Protein AF-0000000067513174 (afdb_homodimer)

Sequence (728 aa):
MGAMPTVRDLRLIPFRIPLKAPLRWGKSSELAALEHALLEVELSDGSIGRAEVAIRPTIYGETLGSVRAGLEYLRPRLLGLEADDQEGIRAVLEAFPFNFGLKGALDTALWEAWARSEGEELYQVLKPAKHRVRVAYILGLGEEDEVLEDARMAFGAGVRVFKVKVGRDLEADTRRILRLKEAFPEAELYADANESLPPKEAERYLLAWKELGLRYVEEPLPVEEVEARRALREKGILSLIADDAAMTPKDLKRELALNTFDVLNLKPARTGVTWTLEMLALARERGKKAMVGSQAQSAFGAYQSALLAFQQGVTEPCELAFHLKAEGGFFPFPPFREGWLYWEDLVEARFDEEAFARYALKEAMGAMPTVRDLRLIPFRIPLKAPLRWGKSSELAALEHALLEVELSDGSIGRAEVAIRPTIYGETLGSVRAGLEYLRPRLLGLEADDQEGIRAVLEAFPFNFGLKGALDTALWEAWARSEGEELYQVLKPAKHRVRVAYILGLGEEDEVLEDARMAFGAGVRVFKVKVGRDLEADTRRILRLKEAFPEAELYADANESLPPKEAERYLLAWKELGLRYVEEPLPVEEVEARRALREKGILSLIADDAAMTPKDLKRELALNTFDVLNLKPARTGVTWTLEMLALARERGKKAMVGSQAQSAFGAYQSALLAFQQGVTEPCELAFHLKAEGGFFPFPPFREGWLYWEDLVEARFDEEAFARYALKEA

InterPro domains:
  IPR013342 Mandelate racemase, C-terminal domain [PF13378] (147-307)
  IPR013342 Mandelate racemase, C-terminal domain [SM00922] (144-239)
  IPR029017 Enolase-like, N-terminal [G3DSA:3.30.390.10] (12-118)
  IPR029017 Enolase-like, N-terminal [SSF54826] (7-126)
  IPR034613 Muconate cycloisomerase (anti) [cd03315] (10-320)
  IPR036849 Enolase-like, C-terminal domain superfamily [G3DSA:3.20.20.120] (119-327)
  IPR036849 Enolase-like, C-terminal domain superfamily [SSF51604] (131-343)

Organism: Thermus thermophilus (strain ATCC 27634 / DSM 579 / HB8) (NCBI:txid300852)

Radius of gyration: 26.55 Å; Cα contacts (8 Å, |Δi|>4): 1600; chains: 2; bounding box: 70×76×60 Å

Secondary structure (DSSP, 8-state):
-----BEEEEEEEEEEEEEEEEEEETTTEEEEEEEEEEEEEEETTS-EEEEEE---TTTT---HHHHHHHHHHHHHHHTT-BTT-HHHHHHHHHTS-S-HHHHHHHHHHHHHHHHHHTT--HHHHS--SSSEEEB-EEE-S--HHHHHHHHHHHHHTT--EEEEE--S-HHHHHHHHHHHHHH-TT-EEEEE-TT-S-GGGHHHHHHHHHHTT--EEE--S-TT-HHHHHHHHHHTSSEEEESGGGSSHHHHHHHHHHT--SEEEE-HHHHHHHHHHHHHHHHHHTT-EEEEB--S--HHHHHHHHHHHTSTT--SPBB--GGGGBS--SS-PPPPBTTEEEHHHHTT----HHHHHHHBPP--/-----BEEEEEEEEEEEEEEEEEEETTTEEEEEEEEEEEEEEETTS-EEEEEE---TTTT---HHHHHHHHHHHHHHHTT-BTT-HHHHHHHHHTS-S-HHHHHHHHHHHHHHHHHHTT--HHHHS--SSSEEEB-EEE-S--HHHHHHHHHHHHHTT--EEEEE--S-HHHHHHHHHHHHHH-TT-EEEEE-TT-S-GGGHHHHHHHHHHTT--EEE--S-TT-HHHHHHHHHHTSSEEEESGGGSSHHHHHHHHHHT--SEEEE-HHHHHHHHHHHHHHHHHHTT-EEEEB--S--HHHHHHHHHHHTSTT--SPBB--GGGGBS--SS-PPPPBTTEEEHHHHTT----HHHHHHHBPP--

Solvent-accessible surface area (backbone atoms only — not comparable to full-atom values): 36478 Å² total; per-residue (Å²): 132,78,78,74,44,20,32,63,46,77,46,80,43,42,28,50,43,52,34,74,56,67,43,32,55,80,94,83,38,71,41,59,46,50,57,34,26,43,35,38,30,31,30,66,79,65,26,63,6,60,25,47,26,51,52,32,40,68,74,57,39,29,42,71,51,22,44,52,31,48,48,62,68,44,42,79,74,46,49,67,39,43,54,79,38,58,68,63,54,47,54,56,53,65,48,37,32,67,55,33,23,54,49,5,17,50,45,34,5,42,51,26,17,38,28,38,66,70,76,35,53,50,68,70,74,48,57,61,66,52,64,61,41,44,32,19,35,78,41,53,65,69,55,68,68,56,42,50,52,52,48,48,53,44,41,74,51,15,43,36,30,38,36,36,66,42,53,85,42,71,68,61,40,49,52,53,52,51,51,48,43,70,76,36,71,83,43,46,45,28,39,32,22,76,32,50,34,52,76,93,48,39,63,62,54,39,49,54,41,39,73,73,61,39,63,35,33,26,34,47,42,44,69,44,44,50,69,57,36,21,55,53,41,71,65,59,69,46,48,30,29,33,39,85,58,37,70,41,64,54,36,38,53,31,40,59,75,59,49,40,54,44,29,40,44,42,42,32,38,39,34,11,54,68,49,40,54,53,40,43,52,53,38,42,75,70,71,33,43,19,25,30,27,20,74,72,28,51,33,54,33,18,50,60,28,47,50,59,38,29,29,78,56,47,73,46,58,16,38,59,46,51,33,74,43,36,75,66,70,34,27,68,64,60,76,38,58,87,17,28,41,42,48,79,55,52,74,69,46,54,81,34,67,71,51,38,59,73,34,42,49,76,81,126,132,78,79,74,44,20,33,62,47,77,47,80,44,42,28,51,44,54,34,74,57,66,41,31,50,83,93,83,40,71,43,58,45,48,58,34,28,43,36,37,31,30,30,65,80,66,27,64,6,60,25,46,28,50,52,33,38,67,71,58,39,30,44,71,52,23,44,53,31,48,47,60,65,44,42,78,73,45,49,67,39,42,53,79,37,59,68,63,52,46,53,58,55,65,49,36,31,69,54,32,22,53,50,4,17,51,46,33,5,40,50,26,15,38,28,38,66,71,76,34,52,49,68,70,74,46,59,62,64,50,63,61,39,45,33,19,35,77,44,52,65,69,54,69,68,57,40,50,51,53,47,49,54,43,41,74,50,15,44,36,29,37,37,37,64,41,55,86,44,71,68,60,39,50,51,53,52,51,51,47,42,67,76,36,70,84,43,47,44,29,38,32,22,76,31,49,33,52,77,94,49,38,66,62,55,40,50,54,40,41,74,73,60,40,64,34,33,27,33,49,43,45,69,44,42,51,68,58,36,21,55,54,41,71,66,59,70,46,49,31,29,34,38,85,58,37,68,42,64,53,36,36,53,31,40,60,74,60,49,40,54,44,28,40,45,42,41,33,38,39,34,12,54,68,49,39,53,51,42,42,51,53,37,40,75,70,71,34,43,20,25,31,26,20,74,74,29,50,34,53,34,18,49,61,29,47,50,61,40,29,30,77,54,46,73,46,58,17,37,58,45,50,33,73,43,35,74,63,69,34,26,67,65,61,75,38,58,85,17,29,41,44,49,78,53,52,75,68,48,55,81,35,67,70,49,36,61,72,33,45,50,77,81,125

Foldseek 3Di:
DDDQWAWADKDKFWFKFAFPDWFDDPDDDIDGIQTWIKMWTATPVGQIFIAIQRADCPQQVGDPVNLVVVCVVLVVQRGGHGLPPPVSLCVSLVVDPGPLLSSLGVQQRSLQSSQVVVVHGSLVVLDFPDFKFFAEAEQHDDDLVVSLVVVVLLVVLQAQEYEYEDQDDLVVVLVSLVVNCVSRVRHAYAYEPPQRHDLVCLLVSLQSVVVSPHAAYENSHDLVVLVSLLVSCVVVSHFYEYDSCPLFPVSLVVCLVSVRGAEYEAESSRQHDVGSVVSLVVCVVSPHAYEYAQSLHALRSLLRRVSSCRHPRHDDHYHSRSNSRTPDDQKDADTHHNRMDGPVRSVPIDGHPVRRVVRTDDDD/DDDQWAWADKDKFWFKFAFPDWFDDDDDDIDGIQTWIKMWTATPVGQIFIAIQRADCPQQVGDPVNLVVVCVVLVVQRGGHGLPPPVSLCVSLVVDPGPLLSSLGVQQRSLQSSQVVVVHGSLVVLDFPDFKFFAEAEQHDDDLVVSLVVVVLVVVLQAQEYEYEDQDDLVVVLVSLVVNCVSRVRHAYAYEPPQRHDLVCLLVSLQSVVVSPHAAYENSHDLVVLVSLLVSVVVVSHFYEYESCPLFPVSLVVCLVSVRGAEYEAESSRQHDVGSVVSLVVCVVSPHAYEYALSLHALRSLLRRVSSCRYPRHDDHYHSCSNSRTPDDQKDADTHHNRMDGPVRSVPIDGHPVRRVVRTDDDD

pLDDT: mean 95.98, std 6.91, range [42.69, 98.94]

Structure (mmCIF, N/CA/C/O backbone):
data_AF-0000000067513174-model_v1
#
loop_
_entity.id
_entity.type
_entity.pdbx_description
1 polymer 'Chloromuconate cycloisomerase'
#
loop_
_atom_site.group_PDB
_atom_site.id
_atom_site.type_symbol
_atom_site.label_atom_id
_atom_site.label_alt_id
_atom_site.label_comp_id
_atom_site.label_asym_id
_atom_site.label_entity_id
_atom_site.label_seq_id
_atom_site.pdbx_PDB_ins_code
_atom_site.Cartn_x
_atom_site.Cartn_y
_atom_site.Cartn_z
_atom_site.occupancy
_atom_site.B_iso_or_equiv
_atom_site.auth_seq_id
_atom_site.auth_comp_id
_atom_site.auth_asym_id
_atom_site.auth_atom_id
_atom_site.pdbx_PDB_model_num
ATOM 1 N N . MET A 1 1 ? -40.531 10.062 9.109 1 43 1 MET A N 1
ATOM 2 C CA . MET A 1 1 ? -39.094 10.039 9.289 1 43 1 MET A CA 1
ATOM 3 C C . MET A 1 1 ? -38.375 9.703 7.984 1 43 1 MET A C 1
ATOM 5 O O . MET A 1 1 ? -38.625 8.648 7.395 1 43 1 MET A O 1
ATOM 9 N N . GLY A 1 2 ? -38.094 10.617 7.105 1 58.06 2 GLY A N 1
ATOM 10 C CA . GLY A 1 2 ? -37.812 10.391 5.699 1 58.06 2 GLY A CA 1
ATOM 11 C C . GLY A 1 2 ? -36.656 9.414 5.469 1 58.06 2 GLY A C 1
ATOM 12 O O . GLY A 1 2 ? -35.875 9.156 6.375 1 58.06 2 GLY A O 1
ATOM 13 N N . ALA A 1 3 ? -36.656 8.586 4.391 1 77.69 3 ALA A N 1
ATOM 14 C CA . ALA A 1 3 ? -35.688 7.562 4.047 1 77.69 3 ALA A CA 1
ATOM 15 C C . ALA A 1 3 ? -34.25 8.117 4.09 1 77.69 3 ALA A C 1
ATOM 17 O O . ALA A 1 3 ? -34.031 9.297 3.795 1 77.69 3 ALA A O 1
ATOM 18 N N . MET A 1 4 ? -33.375 7.602 4.871 1 89.88 4 MET A N 1
ATOM 19 C CA . MET A 1 4 ? -31.969 8.016 4.934 1 89.88 4 MET A CA 1
ATOM 20 C C . MET A 1 4 ? -31.422 8.305 3.541 1 89.88 4 MET A C 1
ATOM 22 O O . MET A 1 4 ? -31.625 7.512 2.615 1 89.88 4 MET A O 1
ATOM 26 N N . PRO A 1 5 ? -30.969 9.547 3.318 1 97.88 5 PRO A N 1
ATOM 27 C CA . PRO A 1 5 ? -30.438 9.875 1.991 1 97.88 5 PRO A CA 1
ATOM 28 C C . PRO A 1 5 ? -29.328 8.922 1.539 1 97.88 5 PRO A C 1
ATOM 30 O O . PRO A 1 5 ? -28.594 8.383 2.371 1 97.88 5 PRO A O 1
ATOM 33 N N . THR A 1 6 ? -29.297 8.703 0.287 1 98.69 6 THR A N 1
ATOM 34 C CA . THR A 1 6 ? -28.344 7.77 -0.297 1 98.69 6 THR A CA 1
ATOM 35 C C . THR A 1 6 ? -27.328 8.508 -1.177 1 98.69 6 THR A C 1
ATOM 37 O O . THR A 1 6 ? -27.578 9.633 -1.61 1 98.69 6 THR A O 1
ATOM 40 N N . VAL A 1 7 ? -26.188 7.996 -1.389 1 98.88 7 VAL A N 1
ATOM 41 C CA . VAL A 1 7 ? -25.188 8.555 -2.295 1 98.88 7 VAL A CA 1
ATOM 42 C C . VAL A 1 7 ? -25.75 8.594 -3.717 1 98.88 7 VAL A C 1
ATOM 44 O O . VAL A 1 7 ? -26.125 7.555 -4.27 1 98.88 7 VAL A O 1
ATOM 47 N N . ARG A 1 8 ? -25.766 9.703 -4.301 1 98.75 8 ARG A N 1
ATOM 48 C CA . ARG A 1 8 ? -26.375 9.883 -5.613 1 98.75 8 ARG A CA 1
ATOM 49 C C . ARG A 1 8 ? -25.312 10.125 -6.68 1 98.75 8 ARG A C 1
ATOM 51 O O . ARG A 1 8 ? -25.453 9.672 -7.82 1 98.75 8 ARG A O 1
ATOM 58 N N . ASP A 1 9 ? -24.297 10.875 -6.273 1 98.69 9 ASP A N 1
ATOM 59 C CA . ASP A 1 9 ? -23.281 11.234 -7.27 1 98.69 9 ASP A CA 1
ATOM 60 C C . ASP A 1 9 ? -21.938 11.516 -6.613 1 98.69 9 ASP A C 1
ATOM 62 O O . ASP A 1 9 ? -21.875 11.82 -5.422 1 98.69 9 ASP A O 1
ATOM 66 N N . LEU A 1 10 ? -20.906 11.297 -7.348 1 98.81 10 LEU A N 1
ATOM 67 C CA . LEU A 1 10 ? -19.531 11.586 -6.992 1 98.81 10 LEU A CA 1
ATOM 68 C C . LEU A 1 10 ? -18.844 12.383 -8.094 1 98.81 10 LEU A C 1
ATOM 70 O O . LEU A 1 10 ? -18.891 12.008 -9.266 1 98.81 10 LEU A O 1
ATOM 74 N N . ARG A 1 11 ? -18.234 13.445 -7.719 1 97.94 11 ARG A N 1
ATOM 75 C CA . ARG A 1 11 ? -17.562 14.289 -8.703 1 97.94 11 ARG A CA 1
ATOM 76 C C . ARG A 1 11 ? -16.156 14.648 -8.242 1 97.94 11 ARG A C 1
ATOM 78 O O . ARG A 1 11 ? -15.945 14.953 -7.062 1 97.94 11 ARG A O 1
ATOM 85 N N . LEU A 1 12 ? -15.195 14.609 -9.164 1 98.69 12 LEU A N 1
ATOM 86 C CA . LEU A 1 12 ? -13.797 14.969 -8.914 1 98.69 12 LEU A CA 1
ATOM 87 C C . LEU A 1 12 ? -13.398 16.188 -9.742 1 98.69 12 LEU A C 1
ATOM 89 O O . LEU A 1 12 ? -13.508 16.172 -10.969 1 98.69 12 LEU A O 1
ATOM 93 N N . ILE A 1 13 ? -12.898 17.234 -9.094 1 98.56 13 ILE A N 1
ATOM 94 C CA . ILE A 1 13 ? -12.508 18.469 -9.766 1 98.56 13 ILE A CA 1
ATOM 95 C C . ILE A 1 13 ? -11.047 18.797 -9.453 1 98.56 13 ILE A C 1
ATOM 97 O O . ILE A 1 13 ? -10.727 19.266 -8.359 1 98.56 13 ILE A O 1
ATOM 101 N N . PRO A 1 14 ? -10.172 18.562 -10.414 1 98.5 14 PRO A N 1
ATOM 102 C CA . PRO A 1 14 ? -8.766 18.922 -10.188 1 98.5 14 PRO A CA 1
ATOM 103 C C . PRO A 1 14 ? -8.555 20.422 -10 1 98.5 14 PRO A C 1
ATOM 105 O O . PRO A 1 14 ? -9.289 21.219 -10.578 1 98.5 14 PRO A O 1
ATOM 108 N N . PHE A 1 15 ? -7.625 20.781 -9.156 1 98.38 15 PHE A N 1
ATOM 109 C CA . PHE A 1 15 ? -7.254 22.188 -9 1 98.38 15 PHE A CA 1
ATOM 110 C C . PHE A 1 15 ? -5.75 22.328 -8.773 1 98.38 15 PHE A C 1
ATOM 112 O O . PHE A 1 15 ? -5.066 21.344 -8.5 1 98.38 15 PHE A O 1
ATOM 119 N N . ARG A 1 16 ? -5.242 23.484 -8.977 1 97.12 16 ARG A N 1
ATOM 120 C CA . ARG A 1 16 ? -3.822 23.797 -8.82 1 97.12 16 ARG A CA 1
ATOM 121 C C . ARG A 1 16 ? -3.629 25.156 -8.148 1 97.12 16 ARG A C 1
ATOM 123 O O . ARG A 1 16 ? -4.227 26.156 -8.562 1 97.12 16 ARG A O 1
ATOM 130 N N . ILE A 1 17 ? -2.871 25.172 -7.047 1 97.31 17 ILE A N 1
ATOM 131 C CA . ILE A 1 17 ? -2.48 26.406 -6.367 1 97.31 17 ILE A CA 1
ATOM 132 C C . ILE A 1 17 ? -0.958 26.531 -6.355 1 97.31 17 ILE A C 1
ATOM 134 O O . ILE A 1 17 ? -0.267 25.688 -5.758 1 97.31 17 ILE A O 1
ATOM 138 N N . PRO A 1 18 ? -0.404 27.531 -6.961 1 94.88 18 PRO A N 1
ATOM 139 C CA . PRO A 1 18 ? 1.051 27.703 -6.891 1 94.88 18 PRO A CA 1
ATOM 140 C C . PRO A 1 18 ? 1.558 27.891 -5.465 1 94.88 18 PRO A C 1
ATOM 142 O O . PRO A 1 18 ? 0.845 28.453 -4.625 1 94.88 18 PRO A O 1
ATOM 145 N N . LEU A 1 19 ? 2.766 27.359 -5.215 1 93.81 19 LEU A N 1
ATOM 146 C CA . LEU A 1 19 ? 3.445 27.625 -3.953 1 93.81 19 LEU A CA 1
ATOM 147 C C . LEU A 1 19 ? 4.363 28.844 -4.07 1 93.81 19 LEU A C 1
ATOM 149 O O . LEU A 1 19 ? 4.891 29.125 -5.148 1 93.81 19 LEU A O 1
ATOM 153 N N . LYS A 1 20 ? 4.445 29.531 -2.926 1 89.94 20 LYS A N 1
ATOM 154 C CA . LYS A 1 20 ? 5.348 30.688 -2.885 1 89.94 20 LYS A CA 1
ATOM 155 C C . LYS A 1 20 ? 6.785 30.266 -3.172 1 89.94 20 LYS A C 1
ATOM 157 O O . LYS A 1 20 ? 7.531 30.984 -3.836 1 89.94 20 LYS A O 1
ATOM 162 N N . ALA A 1 21 ? 7.145 29.078 -2.654 1 82.44 21 ALA A N 1
ATOM 163 C CA . ALA A 1 21 ? 8.406 28.391 -2.92 1 82.44 21 ALA A CA 1
ATOM 164 C C . ALA A 1 21 ? 8.219 26.875 -2.887 1 82.44 21 ALA A C 1
ATOM 166 O O . ALA A 1 21 ? 7.402 26.359 -2.115 1 82.44 21 ALA A O 1
ATOM 167 N N . PRO A 1 22 ? 9 26.25 -3.797 1 81.5 22 PRO A N 1
ATOM 168 C CA . PRO A 1 22 ? 8.852 24.781 -3.797 1 81.5 22 PRO A CA 1
ATOM 169 C C . PRO A 1 22 ? 9.234 24.156 -2.461 1 81.5 22 PRO A C 1
ATOM 171 O O . PRO A 1 22 ? 10.125 24.656 -1.771 1 81.5 22 PRO A O 1
ATOM 174 N N . LEU A 1 23 ? 8.492 23.078 -2.102 1 81 23 LEU A N 1
ATOM 175 C CA . LEU A 1 23 ? 8.875 22.266 -0.961 1 81 23 LEU A CA 1
ATOM 176 C C . LEU A 1 23 ? 9.688 21.047 -1.412 1 81 23 LEU A C 1
ATOM 178 O O . LEU A 1 23 ? 9.258 20.297 -2.291 1 81 23 LEU A O 1
ATOM 182 N N . ARG A 1 24 ? 10.812 20.906 -0.896 1 76.88 24 ARG A N 1
ATOM 183 C CA . ARG A 1 24 ? 11.656 19.75 -1.176 1 76.88 24 ARG A CA 1
ATOM 184 C C . ARG A 1 24 ? 11.852 18.906 0.075 1 76.88 24 ARG A C 1
ATOM 186 O O . ARG A 1 24 ? 12.078 19.438 1.165 1 76.88 24 ARG A O 1
ATOM 193 N N . TRP A 1 25 ? 11.469 17.578 -0.17 1 74.94 25 TRP A N 1
ATOM 194 C CA . TRP A 1 25 ? 11.703 16.656 0.937 1 74.94 25 TRP A CA 1
ATOM 195 C C . TRP A 1 25 ? 12.305 15.352 0.436 1 74.94 25 TRP A C 1
ATOM 197 O O . TRP A 1 25 ? 11.906 14.836 -0.614 1 74.94 25 TRP A O 1
ATOM 207 N N . GLY A 1 26 ? 13.391 14.93 0.813 1 64.69 26 GLY A N 1
ATOM 208 C CA . GLY A 1 26 ? 14.055 13.719 0.378 1 64.69 26 GLY A CA 1
ATOM 209 C C . GLY A 1 26 ? 14.875 13.906 -0.885 1 64.69 26 GLY A C 1
ATOM 210 O O . GLY A 1 26 ? 15.172 15.039 -1.275 1 64.69 26 GLY A O 1
ATOM 211 N N . LYS A 1 27 ? 15.312 12.875 -1.588 1 59.09 27 LYS A N 1
ATOM 212 C CA . LYS A 1 27 ? 16.203 12.891 -2.742 1 59.09 27 LYS A CA 1
ATOM 213 C C . LYS A 1 27 ? 15.461 13.273 -4.016 1 59.09 27 LYS A C 1
ATOM 215 O O . LYS A 1 27 ? 16 13.969 -4.875 1 59.09 27 LYS A O 1
ATOM 220 N N . SER A 1 28 ? 14.242 12.969 -4.047 1 64.19 28 SER A N 1
ATOM 221 C CA . SER A 1 28 ? 13.578 13.094 -5.34 1 64.19 28 SER A CA 1
ATOM 222 C C . SER A 1 28 ? 12.188 13.719 -5.191 1 64.19 28 SER A C 1
ATOM 224 O O . SER A 1 28 ? 11.359 13.625 -6.098 1 64.19 28 SER A O 1
ATOM 226 N N . SER A 1 29 ? 12.023 14.367 -4.094 1 75.94 29 SER A N 1
ATOM 227 C CA . SER A 1 29 ? 10.664 14.852 -3.867 1 75.94 29 SER A CA 1
ATOM 228 C C . SER A 1 29 ? 10.609 16.375 -3.855 1 75.94 29 SER A C 1
ATOM 230 O O . SER A 1 29 ? 11.367 17.016 -3.125 1 75.94 29 SER A O 1
ATOM 232 N N . GLU A 1 30 ? 9.898 16.891 -4.734 1 78.69 30 GLU A N 1
ATOM 233 C CA . GLU A 1 30 ? 9.656 18.328 -4.824 1 78.69 30 GLU A CA 1
ATOM 234 C C . GLU A 1 30 ? 8.195 18.625 -5.164 1 78.69 30 GLU A C 1
ATOM 236 O O . GLU A 1 30 ? 7.562 17.875 -5.91 1 78.69 30 GLU A O 1
ATOM 241 N N . LEU A 1 31 ? 7.656 19.625 -4.508 1 84 31 LEU A N 1
ATOM 242 C CA . LEU A 1 31 ? 6.301 20.109 -4.762 1 84 31 LEU A CA 1
ATOM 243 C C . LEU A 1 31 ? 6.312 21.578 -5.129 1 84 31 LEU A C 1
ATOM 245 O O . LEU A 1 31 ? 6.602 22.438 -4.289 1 84 31 LEU A O 1
ATOM 249 N N . ALA A 1 32 ? 5.988 21.922 -6.383 1 87.81 32 ALA A N 1
ATOM 250 C CA . ALA A 1 32 ? 6.012 23.312 -6.848 1 87.81 32 ALA A CA 1
ATOM 251 C C . ALA A 1 32 ? 4.625 23.938 -6.77 1 87.81 32 ALA A C 1
ATOM 253 O O . ALA A 1 32 ? 4.488 25.172 -6.797 1 87.81 32 ALA A O 1
ATOM 254 N N . ALA A 1 33 ? 3.66 23.125 -6.719 1 93.5 33 ALA A N 1
ATOM 255 C CA . ALA A 1 33 ? 2.268 23.562 -6.625 1 93.5 33 ALA A CA 1
ATOM 256 C C . ALA A 1 33 ? 1.414 22.5 -5.926 1 93.5 33 ALA A C 1
ATOM 258 O O . ALA A 1 33 ? 1.781 21.328 -5.883 1 93.5 33 ALA A O 1
ATOM 259 N N . LEU A 1 34 ? 0.404 22.969 -5.227 1 95.44 34 LEU A N 1
ATOM 260 C CA . LEU A 1 34 ? -0.636 22.062 -4.773 1 95.44 34 LEU A CA 1
ATOM 261 C C . LEU A 1 34 ? -1.518 21.625 -5.938 1 95.44 34 LEU A C 1
ATOM 263 O O . LEU A 1 34 ? -2.457 22.328 -6.312 1 95.44 34 LEU A O 1
ATOM 267 N N . GLU A 1 35 ? -1.137 20.5 -6.484 1 95.56 35 GLU A N 1
ATOM 268 C CA . GLU A 1 35 ? -1.944 19.875 -7.527 1 95.56 35 GLU A CA 1
ATOM 269 C C . GLU A 1 35 ? -2.785 18.734 -6.965 1 95.56 35 GLU A C 1
ATOM 271 O O . GLU A 1 35 ? -2.324 17.594 -6.895 1 95.56 35 GLU A O 1
ATOM 276 N N . HIS A 1 36 ? -3.994 19.062 -6.523 1 98.12 36 HIS A N 1
ATOM 277 C CA . HIS A 1 36 ? -4.922 18.172 -5.832 1 98.12 36 HIS A CA 1
ATOM 278 C C . HIS A 1 36 ? -6.254 18.094 -6.566 1 98.12 36 HIS A C 1
ATOM 280 O O . HIS A 1 36 ? -6.316 18.297 -7.781 1 98.12 36 HIS A O 1
ATOM 286 N N . ALA A 1 37 ? -7.25 17.594 -5.934 1 98.75 37 ALA A N 1
ATOM 287 C CA . ALA A 1 37 ? -8.609 17.562 -6.469 1 98.75 37 ALA A CA 1
ATOM 288 C C . ALA A 1 37 ? -9.641 17.766 -5.359 1 98.75 37 ALA A C 1
ATOM 290 O O . ALA A 1 37 ? -9.406 17.391 -4.211 1 98.75 37 ALA A O 1
ATOM 291 N N . LEU A 1 38 ? -10.672 18.484 -5.688 1 98.81 38 LEU A N 1
ATOM 292 C CA . LEU A 1 38 ? -11.859 18.531 -4.84 1 98.81 38 LEU A CA 1
ATOM 293 C C . LEU A 1 38 ? -12.805 17.391 -5.152 1 98.81 38 LEU A C 1
ATOM 295 O O . LEU A 1 38 ? -13.203 17.203 -6.301 1 98.81 38 LEU A O 1
ATOM 299 N N . LEU A 1 39 ? -13.086 16.578 -4.184 1 98.88 39 LEU A N 1
ATOM 300 C CA . LEU A 1 39 ? -14.07 15.508 -4.301 1 98.88 39 LEU A CA 1
ATOM 301 C C . LEU A 1 39 ? -15.406 15.93 -3.705 1 98.88 39 LEU A C 1
ATOM 303 O O . LEU A 1 39 ? -15.469 16.406 -2.572 1 98.88 39 LEU A O 1
ATOM 307 N N . GLU A 1 40 ? -16.453 15.812 -4.438 1 98.88 40 GLU A N 1
ATOM 308 C CA . GLU A 1 40 ? -17.797 16.125 -3.99 1 98.88 40 GLU A CA 1
ATOM 309 C C . GLU A 1 40 ? -18.672 14.883 -3.969 1 98.88 40 GLU A C 1
ATOM 311 O O . GLU A 1 40 ? -18.672 14.094 -4.918 1 98.88 40 GLU A O 1
ATOM 316 N N . VAL A 1 41 ? -19.344 14.656 -2.912 1 98.88 41 VAL A N 1
ATOM 317 C CA . VAL A 1 41 ? -20.359 13.633 -2.771 1 98.88 41 VAL A CA 1
ATOM 318 C C . VAL A 1 41 ? -21.734 14.281 -2.676 1 98.88 41 VAL A C 1
ATOM 320 O O . VAL A 1 41 ? -21.953 15.172 -1.849 1 98.88 41 VAL A O 1
ATOM 323 N N . GLU A 1 42 ? -22.594 13.883 -3.514 1 98.88 42 GLU A N 1
ATOM 324 C CA . GLU A 1 42 ? -23.984 14.352 -3.467 1 98.88 42 GLU A CA 1
ATOM 325 C C . GLU A 1 42 ? -24.922 13.25 -2.994 1 98.88 42 GLU A C 1
ATOM 327 O O . GLU A 1 42 ? -24.859 12.125 -3.492 1 98.88 42 GLU A O 1
ATOM 332 N N . LEU A 1 43 ? -25.781 13.586 -2.059 1 98.81 43 LEU A N 1
ATOM 333 C CA . LEU A 1 43 ? -26.781 12.648 -1.582 1 98.81 43 LEU A CA 1
ATOM 334 C C . LEU A 1 43 ? -28.109 12.852 -2.312 1 98.81 43 LEU A C 1
ATOM 336 O O . LEU A 1 43 ? -28.281 13.844 -3.018 1 98.81 43 LEU A O 1
ATOM 340 N N . SER A 1 44 ? -29 11.898 -2.146 1 98.69 44 SER A N 1
ATOM 341 C CA . SER A 1 44 ? -30.281 11.891 -2.842 1 98.69 44 SER A CA 1
ATOM 342 C C . SER A 1 44 ? -31.141 13.078 -2.414 1 98.69 44 SER A C 1
ATOM 344 O O . SER A 1 44 ? -32.062 13.477 -3.135 1 98.69 44 SER A O 1
ATOM 346 N N . ASP A 1 45 ? -30.922 13.688 -1.254 1 98.5 45 ASP A N 1
ATOM 347 C CA . ASP A 1 45 ? -31.703 14.82 -0.797 1 98.5 45 ASP A CA 1
ATOM 348 C C . ASP A 1 45 ? -31.062 16.141 -1.224 1 98.5 45 ASP A C 1
ATOM 350 O O . ASP A 1 45 ? -31.516 17.219 -0.833 1 98.5 45 ASP A O 1
ATOM 354 N N . GLY A 1 46 ? -29.969 16.062 -1.885 1 98.38 46 GLY A N 1
ATOM 355 C CA . GLY A 1 46 ? -29.312 17.266 -2.406 1 98.38 46 GLY A CA 1
ATOM 356 C C . GLY A 1 46 ? -28.156 17.734 -1.554 1 98.38 46 GLY A C 1
ATOM 357 O O . GLY A 1 46 ? -27.406 18.625 -1.951 1 98.38 46 GLY A O 1
ATOM 358 N N . SER A 1 47 ? -27.969 17.125 -0.389 1 98.62 47 SER A N 1
ATOM 359 C CA . SER A 1 47 ? -26.828 17.484 0.453 1 98.62 47 SER A CA 1
ATOM 360 C C . SER A 1 47 ? -25.516 17.172 -0.248 1 98.62 47 SER A C 1
ATOM 362 O O . SER A 1 47 ? -25.375 16.156 -0.911 1 98.62 47 SER A O 1
ATOM 364 N N . ILE A 1 48 ? -24.578 18.109 -0.082 1 98.62 48 ILE A N 1
ATOM 365 C CA . ILE A 1 48 ? -23.266 17.969 -0.715 1 98.62 48 ILE A CA 1
ATOM 366 C C . ILE A 1 48 ? -22.172 17.938 0.353 1 98.62 48 ILE A C 1
ATOM 368 O O . ILE A 1 48 ? -22.172 18.766 1.274 1 98.62 48 ILE A O 1
ATOM 372 N N . GLY A 1 49 ? -21.328 16.953 0.278 1 98.81 49 GLY A N 1
ATOM 373 C CA . GLY A 1 49 ? -20.094 16.922 1.028 1 98.81 49 GLY A CA 1
ATOM 374 C C . GLY A 1 49 ? -18.859 17.062 0.149 1 98.81 49 GLY A C 1
ATOM 375 O O . GLY A 1 49 ? -18.844 16.578 -0.987 1 98.81 49 GLY A O 1
ATOM 376 N N . ARG A 1 50 ? -17.844 17.734 0.717 1 98.81 50 ARG A N 1
ATOM 377 C CA . ARG A 1 50 ? -16.625 18 -0.047 1 98.81 50 ARG A CA 1
ATOM 378 C C . ARG A 1 50 ? -15.391 17.609 0.752 1 98.81 50 ARG A C 1
ATOM 380 O O . ARG A 1 50 ? -15.383 17.703 1.981 1 98.81 50 ARG A O 1
ATOM 387 N N . ALA A 1 51 ? -14.367 17.172 0.067 1 98.88 51 ALA A N 1
ATOM 388 C CA . ALA A 1 51 ? -13.055 16.953 0.668 1 98.88 51 ALA A CA 1
ATOM 389 C C . ALA A 1 51 ? -11.945 17.109 -0.365 1 98.88 51 ALA A C 1
ATOM 391 O O . ALA A 1 51 ? -12.188 16.984 -1.568 1 98.88 51 ALA A O 1
ATOM 392 N N . GLU A 1 52 ? -10.812 17.469 0.114 1 98.88 52 GLU A N 1
ATOM 393 C CA . GLU A 1 52 ? -9.633 17.578 -0.743 1 98.88 52 GLU A CA 1
ATOM 394 C C . GLU A 1 52 ? -8.914 16.234 -0.87 1 98.88 52 GLU A C 1
ATOM 396 O O . GLU A 1 52 ? -8.648 15.57 0.134 1 98.88 52 GLU A O 1
ATOM 401 N N . VAL A 1 53 ? -8.688 15.766 -2.078 1 98.81 53 VAL A N 1
ATOM 402 C CA . VAL A 1 53 ? -7.824 14.609 -2.316 1 98.81 53 VAL A CA 1
ATOM 403 C C . VAL A 1 53 ? -6.375 15.07 -2.467 1 98.81 53 VAL A C 1
ATOM 405 O O . VAL A 1 53 ? -6.047 15.812 -3.393 1 98.81 53 VAL A O 1
ATOM 408 N N . ALA A 1 54 ? -5.562 14.641 -1.527 1 97.06 54 ALA A N 1
ATOM 409 C CA . ALA A 1 54 ? -4.133 14.906 -1.658 1 97.06 54 ALA A CA 1
ATOM 410 C C . ALA A 1 54 ? -3.492 13.969 -2.68 1 97.06 54 ALA A C 1
ATOM 412 O O . ALA A 1 54 ? -3.445 12.758 -2.477 1 97.06 54 ALA A O 1
ATOM 413 N N . ILE A 1 55 ? -3.086 14.531 -3.791 1 97.19 55 ILE A N 1
ATOM 414 C CA . ILE A 1 55 ? -2.414 13.734 -4.816 1 97.19 55 ILE A CA 1
ATOM 415 C C . ILE A 1 55 ? -0.925 13.633 -4.496 1 97.19 55 ILE A C 1
ATOM 417 O O . ILE A 1 55 ? -0.196 14.625 -4.586 1 97.19 55 ILE A O 1
ATOM 421 N N . ARG A 1 56 ? -0.493 12.43 -4.145 1 95 56 ARG A N 1
ATOM 422 C CA . ARG A 1 56 ? 0.876 12.203 -3.693 1 95 56 ARG A CA 1
ATOM 423 C C . ARG A 1 56 ? 1.479 10.977 -4.367 1 95 56 ARG A C 1
ATOM 425 O O . ARG A 1 56 ? 1.525 9.891 -3.775 1 95 56 ARG A O 1
ATOM 432 N N . PRO A 1 57 ? 2.027 11.117 -5.57 1 96.25 57 PRO A N 1
ATOM 433 C CA . PRO A 1 57 ? 2.594 9.953 -6.254 1 96.25 57 PRO A CA 1
ATOM 434 C C . PRO A 1 57 ? 3.771 9.336 -5.5 1 96.25 57 PRO A C 1
ATOM 436 O O . PRO A 1 57 ? 3.926 8.117 -5.473 1 96.25 57 PRO A O 1
ATOM 439 N N . THR A 1 58 ? 4.551 10.148 -4.805 1 94.75 58 THR A N 1
ATOM 440 C CA . THR A 1 58 ? 5.789 9.656 -4.199 1 94.75 58 THR A CA 1
ATOM 441 C C . THR A 1 58 ? 5.543 9.195 -2.766 1 94.75 58 THR A C 1
ATOM 443 O O . THR A 1 58 ? 6.449 8.672 -2.113 1 94.75 58 THR A O 1
ATOM 446 N N . ILE A 1 59 ? 4.34 9.375 -2.213 1 94.94 59 ILE A N 1
ATOM 447 C CA . ILE A 1 59 ? 4.023 8.961 -0.85 1 94.94 59 ILE A CA 1
ATOM 448 C C . ILE A 1 59 ? 2.939 7.887 -0.873 1 94.94 59 ILE A C 1
ATOM 450 O O . ILE A 1 59 ? 3.131 6.793 -0.337 1 94.94 59 ILE A O 1
ATOM 454 N N . TYR A 1 60 ? 1.866 8.18 -1.628 1 97.06 60 TYR A N 1
ATOM 455 C CA . TYR A 1 60 ? 0.721 7.277 -1.617 1 97.06 60 TYR A CA 1
ATOM 456 C C . TYR A 1 60 ? 0.611 6.523 -2.936 1 97.06 60 TYR A C 1
ATOM 458 O O . TYR A 1 60 ? -0.279 5.684 -3.105 1 97.06 60 TYR A O 1
ATOM 466 N N . GLY A 1 61 ? 1.529 6.793 -3.898 1 97.75 61 GLY A N 1
ATOM 467 C CA . GLY A 1 61 ? 1.466 6.1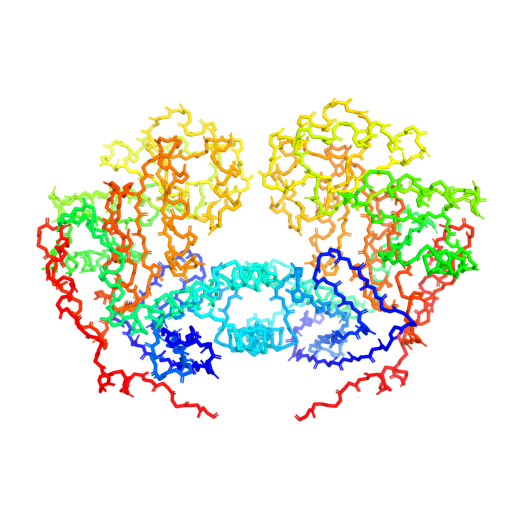33 -5.195 1 97.75 61 GLY A CA 1
ATOM 468 C C . GLY A 1 61 ? 0.225 6.496 -5.988 1 97.75 61 GLY A C 1
ATOM 469 O O . GLY A 1 61 ? -0.255 5.699 -6.797 1 97.75 61 GLY A O 1
ATOM 470 N N . GLU A 1 62 ? -0.323 7.664 -5.723 1 98.5 62 GLU A N 1
ATOM 471 C CA . GLU A 1 62 ? -1.553 8.102 -6.375 1 98.5 62 GLU A CA 1
ATOM 472 C C . GLU A 1 62 ? -1.299 9.312 -7.273 1 98.5 62 GLU A C 1
ATOM 474 O O . GLU A 1 62 ? -0.691 10.297 -6.844 1 98.5 62 GLU A O 1
ATOM 479 N N . THR A 1 63 ? -1.681 9.242 -8.531 1 98.31 63 THR A N 1
ATOM 480 C CA . THR A 1 63 ? -1.75 10.359 -9.461 1 98.31 63 THR A CA 1
ATOM 481 C C . THR A 1 63 ? -3.191 10.828 -9.641 1 98.31 63 THR A C 1
ATOM 483 O O . THR A 1 63 ? -4.125 10.156 -9.195 1 98.31 63 THR A O 1
ATOM 486 N N . LEU A 1 64 ? -3.303 12.031 -10.219 1 98.12 64 LEU A N 1
ATOM 487 C CA . LEU A 1 64 ? -4.664 12.461 -10.523 1 98.12 64 LEU A CA 1
ATOM 488 C C . LEU A 1 64 ? -5.391 11.406 -11.359 1 98.12 64 LEU A C 1
ATOM 490 O O . LEU A 1 64 ? -6.559 11.109 -11.102 1 98.12 64 LEU A O 1
ATOM 494 N N . GLY A 1 65 ? -4.656 10.844 -12.328 1 98.5 65 GLY A N 1
ATOM 495 C CA . GLY A 1 65 ? -5.242 9.812 -13.172 1 98.5 65 GLY A CA 1
ATOM 496 C C . GLY A 1 65 ? -5.652 8.578 -12.391 1 98.5 65 GLY A C 1
ATOM 497 O O . GLY A 1 65 ? -6.727 8.016 -12.625 1 98.5 65 GLY A O 1
ATOM 498 N N . SER A 1 66 ? -4.797 8.125 -11.469 1 98.75 66 SER A N 1
ATOM 499 C CA . SER A 1 66 ? -5.125 6.918 -10.719 1 98.75 66 SER A CA 1
ATOM 500 C C . SER A 1 66 ? -6.277 7.168 -9.75 1 98.75 66 SER A C 1
ATOM 502 O O . SER A 1 66 ? -7.086 6.273 -9.492 1 98.75 66 SER A O 1
ATOM 504 N N . VAL A 1 67 ? -6.379 8.383 -9.188 1 98.81 67 VAL A N 1
ATOM 505 C CA . VAL A 1 67 ? -7.492 8.75 -8.312 1 98.81 67 VAL A CA 1
ATOM 506 C C . VAL A 1 67 ? -8.797 8.719 -9.109 1 98.81 67 VAL A C 1
ATOM 508 O O . VAL A 1 67 ? -9.812 8.195 -8.641 1 98.81 67 VAL A O 1
ATOM 511 N N . ARG A 1 68 ? -8.766 9.266 -10.312 1 98.69 68 ARG A N 1
ATOM 512 C CA . ARG A 1 68 ? -9.938 9.219 -11.18 1 98.69 68 ARG A CA 1
ATOM 513 C C . ARG A 1 68 ? -10.367 7.781 -11.453 1 98.69 68 ARG A C 1
ATOM 515 O O . ARG A 1 68 ? -11.547 7.457 -11.367 1 98.69 68 ARG A O 1
ATOM 522 N N . ALA A 1 69 ? -9.406 6.949 -11.773 1 98.81 69 ALA A N 1
ATOM 523 C CA . ALA A 1 69 ? -9.688 5.547 -12.062 1 98.81 69 ALA A CA 1
ATOM 524 C C . ALA A 1 69 ? -10.25 4.84 -10.828 1 98.81 69 ALA A C 1
ATOM 526 O O . ALA A 1 69 ? -11.164 4.016 -10.938 1 98.81 69 ALA A O 1
ATOM 527 N N . GLY A 1 70 ? -9.648 5.117 -9.664 1 98.81 70 GLY A N 1
ATOM 528 C CA . GLY A 1 70 ? -10.164 4.551 -8.43 1 98.81 70 GLY A CA 1
ATOM 529 C C . GLY A 1 70 ? -11.594 4.969 -8.133 1 98.81 70 GLY A C 1
ATOM 530 O O . GLY A 1 70 ? -12.406 4.156 -7.688 1 98.81 70 GLY A O 1
ATOM 531 N N . LEU A 1 71 ? -11.867 6.238 -8.367 1 98.88 71 LEU A N 1
ATOM 532 C CA . LEU A 1 71 ? -13.219 6.734 -8.148 1 98.88 71 LEU A CA 1
ATOM 533 C C . LEU A 1 71 ? -14.211 6.023 -9.07 1 98.88 71 LEU A C 1
ATOM 535 O O . LEU A 1 71 ? -15.32 5.68 -8.648 1 98.88 71 LEU A O 1
ATOM 539 N N . GLU A 1 72 ? -13.828 5.848 -10.32 1 98.62 72 GLU A N 1
ATOM 540 C CA . GLU A 1 72 ? -14.672 5.129 -11.266 1 98.62 72 GLU A CA 1
ATOM 541 C C . GLU A 1 72 ? -14.938 3.701 -10.797 1 98.62 72 GLU A C 1
ATOM 543 O O . GLU A 1 72 ? -16.047 3.189 -10.961 1 98.62 72 GLU A O 1
ATOM 548 N N . TYR A 1 73 ? -13.977 3.078 -10.266 1 98.38 73 TYR A N 1
ATOM 549 C CA . TYR A 1 73 ? -14.102 1.716 -9.758 1 98.38 73 TYR A CA 1
ATOM 550 C C . TYR A 1 73 ? -15.047 1.66 -8.562 1 98.38 73 TYR A C 1
ATOM 552 O O . TYR A 1 73 ? -15.836 0.724 -8.438 1 98.38 73 TYR A O 1
ATOM 560 N N . LEU A 1 74 ? -14.984 2.672 -7.688 1 98.75 74 LEU A N 1
ATOM 561 C CA . LEU A 1 74 ? -15.742 2.676 -6.438 1 98.75 74 LEU A CA 1
ATOM 562 C C . LEU A 1 74 ? -17.172 3.17 -6.668 1 98.75 74 LEU A C 1
ATOM 564 O O . LEU A 1 74 ? -18.078 2.824 -5.91 1 98.75 74 LEU A O 1
ATOM 568 N N . ARG A 1 75 ? -17.391 3.959 -7.719 1 98.62 75 ARG A N 1
ATOM 569 C CA . ARG A 1 75 ? -18.641 4.664 -7.961 1 98.62 75 ARG A CA 1
ATOM 570 C C . ARG A 1 75 ? -19.828 3.703 -7.93 1 98.62 75 ARG A C 1
ATOM 572 O O . ARG A 1 75 ? -20.75 3.885 -7.145 1 98.62 75 ARG A O 1
ATOM 579 N N . PRO A 1 76 ? -19.812 2.574 -8.742 1 98.12 76 PRO A N 1
ATOM 580 C CA . PRO A 1 76 ? -20.984 1.697 -8.758 1 98.12 76 PRO A CA 1
ATOM 581 C C . PRO A 1 76 ? -21.203 0.99 -7.422 1 98.12 76 PRO A C 1
ATOM 583 O O . PRO A 1 76 ? -22.297 0.5 -7.152 1 98.12 76 PRO A O 1
ATOM 586 N N . ARG A 1 77 ? -20.219 0.931 -6.562 1 97.75 77 ARG A N 1
ATOM 587 C CA . ARG A 1 77 ? -20.297 0.237 -5.281 1 97.75 77 ARG A CA 1
ATOM 588 C C . ARG A 1 77 ? -20.781 1.174 -4.18 1 97.75 77 ARG A C 1
ATOM 590 O O . ARG A 1 77 ? -21.281 0.721 -3.145 1 97.75 77 ARG A O 1
ATOM 597 N N . LEU A 1 78 ? -20.609 2.479 -4.375 1 98.69 78 LEU A N 1
ATOM 598 C CA . LEU A 1 78 ? -20.969 3.463 -3.365 1 98.69 78 LEU A CA 1
ATOM 599 C C . LEU A 1 78 ? -22.359 4.039 -3.641 1 98.69 78 LEU A C 1
ATOM 601 O O . LEU A 1 78 ? -23.078 4.387 -2.709 1 98.69 78 LEU A O 1
ATOM 605 N N . LEU A 1 79 ? -22.703 4.207 -4.977 1 98.62 79 LEU A N 1
ATOM 606 C CA . LEU A 1 79 ? -24 4.789 -5.316 1 98.62 79 LEU A CA 1
ATOM 607 C C . LEU A 1 79 ? -25.141 3.973 -4.723 1 98.62 79 LEU A C 1
ATOM 609 O O . LEU A 1 79 ? -25.109 2.74 -4.762 1 98.62 79 LEU A O 1
ATOM 613 N N . GLY A 1 80 ? -26.062 4.602 -4.094 1 98.5 80 GLY A N 1
ATOM 614 C CA . GLY A 1 80 ? -27.234 3.945 -3.545 1 98.5 80 GLY A CA 1
ATOM 615 C C . GLY A 1 80 ? -27.078 3.58 -2.08 1 98.5 80 GLY A C 1
ATOM 616 O O . GLY A 1 80 ? -28.078 3.299 -1.401 1 98.5 80 GLY A O 1
ATOM 617 N N . LEU A 1 81 ? -25.875 3.611 -1.529 1 98.38 81 LEU A N 1
ATOM 618 C CA . LEU A 1 81 ? -25.703 3.371 -0.102 1 98.38 81 LEU A CA 1
ATOM 619 C C . LEU A 1 81 ? -26.25 4.531 0.719 1 98.38 81 LEU A C 1
ATOM 621 O O . LEU A 1 81 ? -26.156 5.691 0.305 1 98.38 81 LEU A O 1
ATOM 625 N N . GLU A 1 82 ? -26.766 4.16 1.816 1 98.38 82 GLU A N 1
ATOM 626 C CA . GLU A 1 82 ? -27.203 5.199 2.746 1 98.38 82 GLU A CA 1
ATOM 627 C C . GLU A 1 82 ? -26 5.934 3.344 1 98.38 82 GLU A C 1
ATOM 629 O O . GLU A 1 82 ? -24.984 5.316 3.646 1 98.38 82 GLU A O 1
ATOM 634 N N . ALA A 1 83 ? -26.188 7.23 3.514 1 96.81 83 ALA A N 1
ATOM 635 C CA . ALA A 1 83 ? -25.094 8.078 3.961 1 96.81 83 ALA A CA 1
ATOM 636 C C . ALA A 1 83 ? -24.625 7.684 5.363 1 96.81 83 ALA A C 1
ATOM 638 O O . ALA A 1 83 ? -23.484 7.93 5.738 1 96.81 83 ALA A O 1
ATOM 639 N N . ASP A 1 84 ? -25.469 7.082 6.121 1 96.38 84 ASP A N 1
ATOM 640 C CA . ASP A 1 84 ? -25.125 6.723 7.492 1 96.38 84 ASP A CA 1
ATOM 641 C C . ASP A 1 84 ? -24.797 5.234 7.602 1 96.38 84 ASP A C 1
ATOM 643 O O . ASP A 1 84 ? -24.672 4.703 8.711 1 96.38 84 ASP A O 1
ATOM 647 N N . ASP A 1 85 ? -24.766 4.512 6.449 1 97.19 85 ASP A N 1
ATOM 648 C CA . ASP A 1 85 ? -24.375 3.102 6.449 1 97.19 85 ASP A CA 1
ATOM 649 C C . ASP A 1 85 ? -22.875 2.941 6.617 1 97.19 85 ASP A C 1
ATOM 651 O O . ASP A 1 85 ? -22.188 2.477 5.703 1 97.19 85 ASP A O 1
ATOM 655 N N . GLN A 1 86 ? -22.422 3.262 7.773 1 95.75 86 GLN A N 1
ATOM 656 C CA . GLN A 1 86 ? -20.984 3.273 8.055 1 95.75 86 GLN A CA 1
ATOM 657 C C . GLN A 1 86 ? -20.359 1.918 7.75 1 95.75 86 GLN A C 1
ATOM 659 O O . GLN A 1 86 ? -19.266 1.85 7.195 1 95.75 86 GLN A O 1
ATOM 664 N N . GLU A 1 87 ? -21.047 0.845 8.117 1 96.5 87 GLU A N 1
ATOM 665 C CA . GLU A 1 87 ? -20.516 -0.497 7.902 1 96.5 87 GLU A CA 1
ATOM 666 C C . GLU A 1 87 ? -20.406 -0.811 6.414 1 96.5 87 GLU A C 1
ATOM 668 O O . GLU A 1 87 ? -19.375 -1.337 5.961 1 96.5 87 GLU A O 1
ATOM 673 N N . GLY A 1 88 ? -21.5 -0.532 5.684 1 97.5 88 GLY A N 1
ATOM 674 C CA . GLY A 1 88 ? -21.484 -0.771 4.246 1 97.5 88 GLY A CA 1
ATOM 675 C C . GLY A 1 88 ? -20.438 0.037 3.516 1 97.5 88 GLY A C 1
ATOM 676 O O . GLY A 1 88 ? -19.719 -0.493 2.658 1 97.5 88 GLY A O 1
ATOM 677 N N . ILE A 1 89 ? -20.281 1.314 3.857 1 98.5 89 ILE A N 1
ATOM 678 C CA . ILE A 1 89 ? -19.312 2.207 3.227 1 98.5 89 ILE A CA 1
ATOM 679 C C . ILE A 1 89 ? -17.906 1.743 3.553 1 98.5 89 ILE A C 1
ATOM 681 O O . ILE A 1 89 ? -17.047 1.648 2.662 1 98.5 89 ILE A O 1
ATOM 685 N N . ARG A 1 90 ? -17.688 1.416 4.789 1 97.75 90 ARG A N 1
ATOM 686 C CA . ARG A 1 90 ? -16.375 0.938 5.215 1 97.75 90 ARG A CA 1
ATOM 687 C C . ARG A 1 90 ? -15.984 -0.33 4.465 1 97.75 90 ARG A C 1
ATOM 689 O O . ARG A 1 90 ? -14.844 -0.468 4.027 1 97.75 90 ARG A O 1
ATOM 696 N N . ALA A 1 91 ? -16.906 -1.251 4.336 1 96.88 91 ALA A N 1
ATOM 697 C CA . ALA A 1 91 ? -16.641 -2.506 3.639 1 96.88 91 ALA A CA 1
ATOM 698 C C . ALA A 1 91 ? -16.219 -2.252 2.195 1 96.88 91 ALA A C 1
ATOM 700 O O . ALA A 1 91 ? -15.273 -2.877 1.7 1 96.88 91 ALA A O 1
ATOM 701 N N . VAL A 1 92 ? -16.875 -1.288 1.529 1 97.81 92 VAL A N 1
ATOM 702 C CA . VAL A 1 92 ? -16.578 -0.955 0.141 1 97.81 92 VAL A CA 1
ATOM 703 C C . VAL A 1 92 ? -15.18 -0.35 0.043 1 97.81 92 VAL A C 1
ATOM 705 O O . VAL A 1 92 ? -14.383 -0.759 -0.798 1 97.81 92 VAL A O 1
ATOM 708 N N . LEU A 1 93 ? -14.859 0.555 0.917 1 98.5 93 LEU A N 1
ATOM 709 C CA . LEU A 1 93 ? -13.586 1.264 0.852 1 98.5 93 LEU A CA 1
ATOM 710 C C . LEU A 1 93 ? -12.43 0.345 1.24 1 98.5 93 LEU A C 1
ATOM 712 O O . LEU A 1 93 ? -11.367 0.391 0.627 1 98.5 93 LEU A O 1
ATOM 716 N N . GLU A 1 94 ? -12.641 -0.515 2.191 1 96.88 94 GLU A N 1
ATOM 717 C CA . GLU A 1 94 ? -11.578 -1.4 2.658 1 96.88 94 GLU A CA 1
ATOM 718 C C . GLU A 1 94 ? -11.312 -2.523 1.66 1 96.88 94 GLU A C 1
ATOM 720 O O . GLU A 1 94 ? -10.25 -3.146 1.686 1 96.88 94 GLU A O 1
ATOM 725 N N . ALA A 1 95 ? -12.242 -2.85 0.764 1 96.19 95 ALA A N 1
ATOM 726 C CA . ALA A 1 95 ? -12.062 -3.871 -0.265 1 96.19 95 ALA A CA 1
ATOM 727 C C . ALA A 1 95 ? -11.219 -3.346 -1.423 1 96.19 95 ALA A C 1
ATOM 729 O O . ALA A 1 95 ? -10.93 -4.078 -2.371 1 96.19 95 ALA A O 1
ATOM 730 N N . PHE A 1 96 ? -10.805 -2.098 -1.368 1 97.44 96 PHE A N 1
ATOM 731 C CA . PHE A 1 96 ? -9.945 -1.451 -2.355 1 97.44 96 PHE A CA 1
ATOM 732 C C . PHE A 1 96 ? -8.648 -0.969 -1.717 1 97.44 96 PHE A C 1
ATOM 734 O O . PHE A 1 96 ? -8.484 0.226 -1.467 1 97.44 96 PHE A O 1
ATOM 741 N N . PRO A 1 97 ? -7.703 -1.944 -1.508 1 97.12 97 PRO A N 1
ATOM 742 C CA . PRO A 1 97 ? -6.512 -1.62 -0.723 1 97.12 97 PRO A CA 1
ATOM 743 C C . PRO A 1 97 ? -5.691 -0.485 -1.334 1 97.12 97 PRO A C 1
ATOM 745 O O . PRO A 1 97 ? -5.793 -0.224 -2.535 1 97.12 97 PRO A O 1
ATOM 748 N N . PHE A 1 98 ? -4.914 0.126 -0.455 1 98.19 98 PHE A N 1
ATOM 749 C CA . PHE A 1 98 ? -4.145 1.305 -0.833 1 98.19 98 PHE A CA 1
ATOM 750 C C . PHE A 1 98 ? -5.066 2.434 -1.279 1 98.19 98 PHE A C 1
ATOM 752 O O . PHE A 1 98 ? -6.109 2.672 -0.665 1 98.19 98 PHE A O 1
ATOM 759 N N . ASN A 1 99 ? -4.684 3.291 -2.15 1 98.69 99 ASN A N 1
ATOM 760 C CA . ASN A 1 99 ? -5.504 4.426 -2.557 1 98.69 99 ASN A CA 1
ATOM 761 C C . ASN A 1 99 ? -5.938 5.262 -1.357 1 98.69 99 ASN A C 1
ATOM 763 O O . ASN A 1 99 ? -7.121 5.574 -1.206 1 98.69 99 ASN A O 1
ATOM 767 N N . PHE A 1 100 ? -4.992 5.574 -0.508 1 98.69 100 PHE A N 1
ATOM 768 C CA . PHE A 1 100 ? -5.266 6.168 0.794 1 98.69 100 PHE A CA 1
ATOM 769 C C . PHE A 1 100 ? -5.832 7.574 0.638 1 98.69 100 PHE A C 1
ATOM 771 O O . PHE A 1 100 ? -6.781 7.949 1.327 1 98.69 100 PHE A O 1
ATOM 778 N N . GLY A 1 101 ? -5.203 8.383 -0.252 1 98.69 101 GLY A N 1
ATOM 779 C CA . GLY A 1 101 ? -5.688 9.734 -0.469 1 98.69 101 GLY A CA 1
ATOM 780 C C . GLY A 1 101 ? -7.129 9.789 -0.935 1 98.69 101 GLY A C 1
ATOM 781 O O . GLY A 1 101 ? -7.941 10.531 -0.377 1 98.69 101 GLY A O 1
ATOM 782 N N . LEU A 1 102 ? -7.496 8.953 -1.918 1 98.88 102 LEU A N 1
ATOM 783 C CA . LEU A 1 102 ? -8.852 8.875 -2.441 1 98.88 102 LEU A CA 1
ATOM 784 C C . LEU A 1 102 ? -9.836 8.445 -1.354 1 98.88 102 LEU A C 1
ATOM 786 O O . LEU A 1 102 ? -10.875 9.07 -1.17 1 98.88 102 LEU A O 1
ATOM 790 N N . LYS A 1 103 ? -9.477 7.406 -0.637 1 98.88 103 LYS A N 1
ATOM 791 C CA . LYS A 1 103 ? -10.391 6.836 0.352 1 98.88 103 LYS A CA 1
ATOM 792 C C . LYS A 1 103 ? -10.562 7.77 1.544 1 98.88 103 LYS A C 1
ATOM 794 O O . LYS A 1 103 ? -11.656 7.867 2.107 1 98.88 103 LYS A O 1
ATOM 799 N N . GLY A 1 104 ? -9.445 8.43 1.938 1 98.75 104 GLY A N 1
ATOM 800 C CA . GLY A 1 104 ? -9.578 9.43 2.986 1 98.75 104 GLY A CA 1
ATOM 801 C C . GLY A 1 104 ? -10.523 10.562 2.621 1 98.75 104 GLY A C 1
ATOM 802 O O . GLY A 1 104 ? -11.359 10.961 3.43 1 98.75 104 GLY A O 1
ATOM 803 N N . ALA A 1 105 ? -10.398 11.055 1.39 1 98.94 105 ALA A N 1
ATOM 804 C CA . ALA A 1 105 ? -11.25 12.141 0.915 1 98.94 105 ALA A CA 1
ATOM 805 C C . ALA A 1 105 ? -12.703 11.688 0.809 1 98.94 105 ALA A C 1
ATOM 807 O O . ALA A 1 105 ? -13.617 12.422 1.185 1 98.94 105 ALA A O 1
ATOM 808 N N . LEU A 1 106 ? -12.93 10.477 0.296 1 98.94 106 LEU A N 1
ATOM 809 C CA . LEU A 1 106 ? -14.281 9.945 0.186 1 98.94 106 LEU A CA 1
ATOM 810 C C . LEU A 1 106 ? -14.945 9.844 1.558 1 98.94 106 LEU A C 1
ATOM 812 O O . LEU A 1 106 ? -16.094 10.258 1.73 1 98.94 106 LEU A O 1
ATOM 816 N N . ASP A 1 107 ? -14.219 9.297 2.48 1 98.88 107 ASP A N 1
ATOM 817 C CA . ASP A 1 107 ? -14.742 9.164 3.838 1 98.88 107 ASP A CA 1
ATOM 818 C C . ASP A 1 107 ? -15.117 10.531 4.414 1 98.88 107 ASP A C 1
ATOM 820 O O . ASP A 1 107 ? -16.203 10.703 4.965 1 98.88 107 ASP A O 1
ATOM 824 N N . THR A 1 108 ? -14.227 11.516 4.281 1 98.88 108 THR A N 1
ATOM 825 C CA . THR A 1 108 ? -14.453 12.852 4.809 1 98.88 108 THR A CA 1
ATOM 826 C C . THR A 1 108 ? -15.656 13.508 4.137 1 98.88 108 THR A C 1
ATOM 828 O O . THR A 1 108 ? -16.516 14.078 4.809 1 98.88 108 THR A O 1
ATOM 831 N N . ALA A 1 109 ? -15.727 13.406 2.789 1 98.88 109 ALA A N 1
ATOM 832 C CA . ALA A 1 109 ? -16.828 14.008 2.043 1 98.88 109 ALA A CA 1
ATOM 833 C C . ALA A 1 109 ? -18.156 13.367 2.418 1 98.88 109 ALA A C 1
ATOM 835 O O . ALA A 1 109 ? -19.188 14.039 2.492 1 98.88 109 ALA A O 1
ATOM 836 N N . LEU A 1 110 ? -18.141 12.055 2.645 1 98.88 110 LEU A N 1
ATOM 837 C CA . LEU A 1 110 ? -19.344 11.352 3.045 1 98.88 110 LEU A CA 1
ATOM 838 C C . LEU A 1 110 ? -19.812 11.812 4.426 1 98.88 110 LEU A C 1
ATOM 840 O O . LEU A 1 110 ? -21 11.969 4.664 1 98.88 110 LEU A O 1
ATOM 844 N N . TRP A 1 111 ? -18.875 12.023 5.355 1 98.75 111 TRP A N 1
ATOM 845 C CA . TRP A 1 111 ? -19.203 12.562 6.672 1 98.75 111 TRP A CA 1
ATOM 846 C C . TRP A 1 111 ? -19.875 13.922 6.547 1 98.75 111 TRP A C 1
ATOM 848 O O . TRP A 1 111 ? -20.875 14.188 7.207 1 98.75 111 TRP A O 1
ATOM 858 N N . GLU A 1 112 ? -19.281 14.773 5.723 1 98.75 112 GLU A N 1
ATOM 859 C CA . GLU A 1 112 ? -19.844 16.109 5.574 1 98.75 112 GLU A CA 1
ATOM 860 C C . GLU A 1 112 ? -21.234 16.047 4.945 1 98.75 112 GLU A C 1
ATOM 862 O O . GLU A 1 112 ? -22.156 16.734 5.402 1 98.75 112 GLU A O 1
ATOM 867 N N . ALA A 1 113 ? -21.375 15.234 3.867 1 98.75 113 ALA A N 1
ATOM 868 C CA . ALA A 1 113 ? -22.672 15.094 3.223 1 98.75 113 ALA A CA 1
ATOM 869 C C . ALA A 1 113 ? -23.719 14.594 4.211 1 98.75 113 ALA A C 1
ATOM 871 O O . ALA A 1 113 ? -24.844 15.109 4.25 1 98.75 113 ALA A O 1
ATOM 872 N N . TRP A 1 114 ? -23.344 13.586 4.992 1 98.44 114 TRP A N 1
ATOM 873 C CA . TRP A 1 114 ? -24.234 13.039 6.004 1 98.44 114 TRP A CA 1
ATOM 874 C C . TRP A 1 114 ? -24.641 14.117 7.016 1 98.44 114 TRP A C 1
ATOM 876 O O . TRP A 1 114 ? -25.812 14.289 7.32 1 98.44 114 TRP A O 1
ATOM 886 N N . ALA A 1 115 ? -23.656 14.859 7.547 1 98.38 115 ALA A N 1
ATOM 887 C CA . ALA A 1 115 ? -23.938 15.922 8.508 1 98.38 115 ALA A CA 1
ATOM 888 C C . ALA A 1 115 ? -24.938 16.938 7.934 1 98.38 115 ALA A C 1
ATOM 890 O O . ALA A 1 115 ? -25.922 17.281 8.594 1 98.38 115 ALA A O 1
ATOM 891 N N . ARG A 1 116 ? -24.703 17.297 6.719 1 98.38 116 ARG A N 1
ATOM 892 C CA . ARG A 1 116 ? -25.562 18.297 6.086 1 98.38 116 ARG A CA 1
ATOM 893 C C . ARG A 1 116 ? -26.953 17.75 5.84 1 98.38 116 ARG A C 1
ATOM 895 O O . ARG A 1 116 ? -27.938 18.5 5.918 1 98.38 116 ARG A O 1
ATOM 902 N N . SER A 1 117 ? -27.047 16.469 5.547 1 98.06 117 SER A N 1
ATOM 903 C CA . SER A 1 117 ? -28.359 15.852 5.395 1 98.06 117 SER A CA 1
ATOM 904 C C . SER A 1 117 ? -29.156 15.906 6.695 1 98.06 117 SER A C 1
ATOM 906 O O . SER A 1 117 ? -30.391 15.852 6.684 1 98.06 117 SER A O 1
ATOM 908 N N . GLU A 1 118 ? -28.453 16.062 7.785 1 97.06 118 GLU A N 1
ATOM 909 C CA . GLU A 1 118 ? -29.078 16.141 9.102 1 97.06 118 GLU A CA 1
ATOM 910 C C . GLU A 1 118 ? -29.219 17.594 9.555 1 97.06 118 GLU A C 1
ATOM 912 O O . GLU A 1 118 ? -29.547 17.859 10.711 1 97.06 118 GLU A O 1
ATOM 917 N N . GLY A 1 119 ? -28.875 18.469 8.695 1 97.31 119 GLY A N 1
ATOM 918 C CA . GLY A 1 119 ? -29 19.891 9.008 1 97.31 119 GLY A CA 1
ATOM 919 C C . GLY A 1 119 ? -27.844 20.422 9.828 1 97.31 119 GLY A C 1
ATOM 920 O O . GLY A 1 119 ? -27.984 21.438 10.508 1 97.31 119 GLY A O 1
ATOM 921 N N . GLU A 1 120 ? -26.734 19.703 9.766 1 98 120 GLU A N 1
ATOM 922 C CA . GLU A 1 120 ? -25.547 20.094 10.523 1 98 120 GLU A CA 1
ATOM 923 C C . GLU A 1 120 ? -24.344 20.234 9.609 1 98 120 GLU A C 1
ATOM 925 O O . GLU A 1 120 ? -24.312 19.656 8.516 1 98 120 GLU A O 1
ATOM 930 N N . GLU A 1 121 ? -23.438 21.062 10.062 1 97.81 121 GLU A N 1
ATOM 931 C CA . GLU A 1 121 ? -22.125 21.109 9.43 1 97.81 121 GLU A CA 1
ATOM 932 C C . GLU A 1 121 ? -21.172 20.094 10.055 1 97.81 121 GLU A C 1
ATOM 934 O O . GLU A 1 121 ? -21.406 19.594 11.156 1 97.81 121 GLU A O 1
ATOM 939 N N . LEU A 1 122 ? -20.094 19.781 9.352 1 98.06 122 LEU A N 1
ATOM 940 C CA . LEU A 1 122 ? -19.125 18.797 9.805 1 98.06 122 LEU A CA 1
ATOM 941 C C . LEU A 1 122 ? -18.578 19.156 11.18 1 98.06 122 LEU A C 1
ATOM 943 O O . LEU A 1 122 ? -18.422 18.281 12.031 1 98.06 122 LEU A O 1
ATOM 947 N N . TYR A 1 123 ? -18.297 20.469 11.438 1 98.06 123 TYR A N 1
ATOM 948 C CA . TYR A 1 123 ? -17.703 20.875 12.711 1 98.06 123 TYR A CA 1
ATOM 949 C C . TYR A 1 123 ? -18.688 20.672 13.859 1 98.06 123 TYR A C 1
ATOM 951 O O . TYR A 1 123 ? -18.281 20.562 15.016 1 98.06 123 TYR A O 1
ATOM 959 N N . GLN A 1 124 ? -19.984 20.594 13.531 1 97.94 124 GLN A N 1
ATOM 960 C CA . GLN A 1 124 ? -21 20.406 14.57 1 97.94 124 GLN A CA 1
ATOM 961 C C . GLN A 1 124 ? -21.094 18.938 14.977 1 97.94 124 GLN A C 1
ATOM 963 O O . GLN A 1 124 ? -21.5 18.625 16.094 1 97.94 124 GLN A O 1
ATOM 968 N N . VAL A 1 125 ? -20.703 18.016 14.055 1 97.5 125 VAL A N 1
ATOM 969 C CA . VAL A 1 125 ? -20.719 16.609 14.398 1 97.5 125 VAL A CA 1
ATOM 970 C C . VAL A 1 125 ? -19.375 16.188 14.992 1 97.5 125 VAL A C 1
ATOM 972 O O . VAL A 1 125 ? -19.297 15.227 15.758 1 97.5 125 VAL A O 1
ATOM 975 N N . LEU A 1 126 ? -18.281 16.891 14.656 1 98.25 126 LEU A N 1
ATOM 976 C CA . LEU A 1 126 ? -16.953 16.688 15.242 1 98.25 126 LEU A CA 1
ATOM 977 C C . LEU A 1 126 ? -16.703 17.688 16.359 1 98.25 126 LEU A C 1
ATOM 979 O O . LEU A 1 126 ? -15.781 18.5 16.266 1 98.25 126 LEU A O 1
ATOM 983 N N . LYS A 1 127 ? -17.422 17.578 17.406 1 97.44 127 LYS A N 1
ATOM 984 C CA . LYS A 1 127 ? -17.344 18.516 18.5 1 97.44 127 LYS A CA 1
ATOM 985 C C . LYS A 1 127 ? -15.945 18.547 19.109 1 97.44 127 LYS A C 1
ATOM 987 O O . LYS A 1 127 ? -15.352 17.484 19.344 1 97.44 127 LYS A O 1
ATOM 992 N N . PRO A 1 128 ? -15.477 19.75 19.422 1 98.31 128 PRO A N 1
ATOM 993 C CA . PRO A 1 128 ? -14.117 19.859 19.953 1 98.31 128 PRO A CA 1
ATOM 994 C C . PRO A 1 128 ? -14.008 19.375 21.406 1 98.31 128 PRO A C 1
ATOM 996 O O . PRO A 1 128 ? -14.93 19.578 22.188 1 98.31 128 PRO A O 1
ATOM 999 N N . ALA A 1 129 ? -12.883 18.812 21.734 1 98.31 129 ALA A N 1
ATOM 1000 C CA . ALA A 1 129 ? -12.578 18.422 23.109 1 98.31 129 ALA A CA 1
ATOM 1001 C C . ALA A 1 129 ? -11.797 19.516 23.828 1 98.31 129 ALA A C 1
ATOM 1003 O O . ALA A 1 129 ? -11.57 19.438 25.031 1 98.31 129 ALA A O 1
ATOM 1004 N N . LYS A 1 130 ? -11.375 20.578 23.141 1 98.38 130 LYS A N 1
ATOM 1005 C CA . LYS A 1 130 ? -10.578 21.688 23.641 1 98.38 130 LYS A CA 1
ATOM 1006 C C . LYS A 1 130 ? -10.805 22.953 22.828 1 98.38 130 LYS A C 1
ATOM 1008 O O . LYS A 1 130 ? -11.367 22.891 21.734 1 98.38 130 LYS A O 1
ATOM 1013 N N . HIS A 1 131 ? -10.289 24.031 23.359 1 98 131 HIS A N 1
ATOM 1014 C CA . HIS A 1 131 ? -10.609 25.312 22.75 1 98 131 HIS A CA 1
ATOM 1015 C C . HIS A 1 131 ? -9.508 25.781 21.797 1 98 131 HIS A C 1
ATOM 1017 O O . HIS A 1 131 ? -9.727 26.656 20.969 1 98 131 HIS A O 1
ATOM 1023 N N . ARG A 1 132 ? -8.336 25.203 21.969 1 98.62 132 ARG A N 1
ATOM 1024 C CA . ARG A 1 132 ? -7.227 25.562 21.078 1 98.62 132 ARG A CA 1
ATOM 1025 C C . ARG A 1 132 ? -6.281 24.375 20.891 1 98.62 132 ARG A C 1
ATOM 1027 O O . ARG A 1 132 ? -6.27 23.438 21.688 1 98.62 132 ARG A O 1
ATOM 1034 N N . VAL A 1 133 ? -5.551 24.328 19.781 1 98.75 133 VAL A N 1
ATOM 1035 C CA . VAL A 1 133 ? -4.535 23.328 19.516 1 98.75 133 VAL A CA 1
ATOM 1036 C C . VAL A 1 133 ? -3.232 24 19.094 1 98.75 133 VAL A C 1
ATOM 1038 O O . VAL A 1 133 ? -3.25 25.047 18.453 1 98.75 133 VAL A O 1
ATOM 1041 N N . ARG A 1 134 ? -2.082 23.438 19.531 1 98.56 134 ARG A N 1
ATOM 1042 C CA . ARG A 1 134 ? -0.772 23.938 19.125 1 98.56 134 ARG A CA 1
ATOM 1043 C C . ARG A 1 134 ? -0.486 23.594 17.672 1 98.56 134 ARG A C 1
ATOM 1045 O O . ARG A 1 134 ? -0.876 22.531 17.188 1 98.56 134 ARG A O 1
ATOM 1052 N N . VAL A 1 135 ? 0.16 24.516 16.953 1 98.75 135 VAL A N 1
ATOM 1053 C CA . VAL A 1 135 ? 0.377 24.344 15.523 1 98.75 135 VAL A CA 1
ATOM 1054 C C . VAL A 1 135 ? 1.873 24.234 15.234 1 98.75 135 VAL A C 1
ATOM 1056 O O . VAL A 1 135 ? 2.688 24.875 15.906 1 98.75 135 VAL A O 1
ATOM 1059 N N . ALA A 1 136 ? 2.211 23.422 14.305 1 98.69 136 ALA A N 1
ATOM 1060 C CA . ALA A 1 136 ? 3.58 23.266 13.82 1 98.69 136 ALA A CA 1
ATOM 1061 C C . ALA A 1 136 ? 3.662 23.531 12.312 1 98.69 136 ALA A C 1
ATOM 1063 O O . ALA A 1 136 ? 2.654 23.453 11.609 1 98.69 136 ALA A O 1
ATOM 1064 N N . TYR A 1 137 ? 4.82 23.875 11.891 1 97.94 137 TYR A N 1
ATOM 1065 C CA . TYR A 1 137 ? 5.109 24.188 10.492 1 97.94 137 TYR A CA 1
ATOM 1066 C C . TYR A 1 137 ? 6.387 23.5 10.031 1 97.94 137 TYR A C 1
ATOM 1068 O O . TYR A 1 137 ? 7.383 23.469 10.758 1 97.94 137 TYR A O 1
ATOM 1076 N N . ILE A 1 138 ? 6.332 22.922 8.812 1 96 138 ILE A N 1
ATOM 1077 C CA . ILE A 1 138 ? 7.477 22.203 8.273 1 96 138 ILE A CA 1
ATOM 1078 C C . ILE A 1 138 ? 8.398 23.172 7.527 1 96 138 ILE A C 1
ATOM 1080 O O . ILE A 1 138 ? 7.93 23.969 6.719 1 96 138 ILE A O 1
ATOM 1084 N N . LEU A 1 139 ? 9.648 23.047 7.84 1 93.69 139 LEU A N 1
ATOM 1085 C CA . LEU A 1 139 ? 10.688 23.734 7.074 1 93.69 139 LEU A CA 1
ATOM 1086 C C . LEU A 1 139 ? 11.375 22.766 6.113 1 93.69 139 LEU A C 1
ATOM 1088 O O . LEU A 1 139 ? 11.953 21.766 6.539 1 93.69 139 LEU A O 1
ATOM 1092 N N . GLY A 1 140 ? 11.25 23 4.828 1 82.38 140 GLY A N 1
ATOM 1093 C CA . GLY A 1 140 ? 11.828 22.125 3.822 1 82.38 140 GLY A CA 1
ATOM 1094 C C . GLY A 1 140 ? 13.336 22.203 3.76 1 82.38 140 GLY A C 1
ATOM 1095 O O . GLY A 1 140 ? 13.953 23 4.465 1 82.38 140 GLY A O 1
ATOM 1096 N N . LEU A 1 141 ? 13.883 21.328 2.92 1 80.25 141 LEU A N 1
ATOM 1097 C CA . LEU A 1 141 ? 15.312 21.359 2.635 1 80.25 141 LEU A CA 1
ATOM 1098 C C . LEU A 1 141 ? 15.648 22.516 1.698 1 80.25 141 LEU A C 1
ATOM 1100 O O . LEU A 1 141 ? 14.844 22.875 0.835 1 80.25 141 LEU A O 1
ATOM 1104 N N . GLY A 1 142 ? 16.75 23.172 1.929 1 81.69 142 GLY A N 1
ATOM 1105 C CA . GLY A 1 142 ? 17.188 24.281 1.093 1 81.69 142 GLY A CA 1
ATOM 1106 C C . GLY A 1 142 ? 18.375 25.016 1.658 1 81.69 142 GLY A C 1
ATOM 1107 O O . GLY A 1 142 ? 18.969 24.594 2.652 1 81.69 142 GLY A O 1
ATOM 1108 N N . GLU A 1 143 ? 18.672 26.047 0.929 1 86.62 143 GLU A N 1
ATOM 1109 C CA . GLU A 1 143 ? 19.719 26.922 1.426 1 86.62 143 GLU A CA 1
ATOM 1110 C C . GLU A 1 143 ? 19.312 27.594 2.74 1 86.62 143 GLU A C 1
ATOM 1112 O O . GLU A 1 143 ? 18.141 27.828 2.979 1 86.62 143 GLU A O 1
ATOM 1117 N N . GLU A 1 144 ? 20.297 27.828 3.572 1 89.69 144 GLU A N 1
ATOM 1118 C CA . GLU A 1 144 ? 20.078 28.375 4.91 1 89.69 144 GLU A CA 1
ATOM 1119 C C . GLU A 1 144 ? 19.188 29.609 4.863 1 89.69 144 GLU A C 1
ATOM 1121 O O . GLU A 1 144 ? 18.203 29.703 5.605 1 89.69 144 GLU A O 1
ATOM 1126 N N . ASP A 1 145 ? 19.5 30.516 3.996 1 91.38 145 ASP A N 1
ATOM 1127 C CA . ASP A 1 145 ? 18.75 31.766 3.916 1 91.38 145 ASP A CA 1
ATOM 1128 C C . ASP A 1 145 ? 17.297 31.5 3.521 1 91.38 145 ASP A C 1
ATOM 1130 O O . ASP A 1 145 ? 16.375 32.188 4.008 1 91.38 145 ASP A O 1
ATOM 1134 N N . GLU A 1 146 ? 17.094 30.562 2.633 1 90 146 GLU A N 1
ATOM 1135 C CA . GLU A 1 146 ? 15.75 30.219 2.203 1 90 146 GLU A CA 1
ATOM 1136 C C . GLU A 1 146 ? 14.938 29.625 3.354 1 90 146 GLU A C 1
ATOM 1138 O O . GLU A 1 146 ? 13.758 29.953 3.523 1 90 146 GLU A O 1
ATOM 1143 N N . VAL A 1 147 ? 15.586 28.812 4.078 1 91.88 147 VAL A N 1
ATOM 1144 C CA . VAL A 1 147 ? 14.922 28.172 5.207 1 91.88 147 VAL A CA 1
ATOM 1145 C C . VAL A 1 147 ? 14.578 29.219 6.273 1 91.88 147 VAL A C 1
ATOM 1147 O O . VAL A 1 147 ? 13.492 29.188 6.848 1 91.88 147 VAL A O 1
ATOM 1150 N N . LEU A 1 148 ? 15.484 30.125 6.539 1 95.12 148 LEU A N 1
ATOM 1151 C CA . LEU A 1 148 ? 15.258 31.172 7.535 1 95.12 148 LEU A CA 1
ATOM 1152 C C . LEU A 1 148 ? 14.125 32.094 7.098 1 95.12 148 LEU A C 1
ATOM 1154 O O . LEU A 1 148 ? 13.328 32.531 7.922 1 95.12 148 LEU A O 1
ATOM 1158 N N . GLU A 1 149 ? 14.125 32.406 5.832 1 94.75 149 GLU A N 1
ATOM 1159 C CA . GLU A 1 149 ? 13.055 33.25 5.309 1 94.75 149 GLU A CA 1
ATOM 1160 C C . GLU A 1 149 ? 11.695 32.562 5.438 1 94.75 149 GLU A C 1
ATOM 1162 O O . GLU A 1 149 ? 10.703 33.188 5.793 1 94.75 149 GLU A O 1
ATOM 1167 N N . ASP A 1 150 ? 11.703 31.328 5.098 1 94.62 150 ASP A N 1
ATOM 1168 C CA . ASP A 1 150 ? 10.5 30.531 5.254 1 94.62 150 ASP A CA 1
ATOM 1169 C C . ASP A 1 150 ? 10.039 30.516 6.707 1 94.62 150 ASP A C 1
ATOM 1171 O O . ASP A 1 150 ? 8.852 30.703 6.992 1 94.62 150 ASP A O 1
ATOM 1175 N N . ALA A 1 151 ? 10.93 30.344 7.637 1 97.31 151 ALA A N 1
ATOM 1176 C CA . ALA A 1 151 ? 10.641 30.328 9.07 1 97.31 151 ALA A CA 1
ATOM 1177 C C . ALA A 1 151 ? 10.109 31.688 9.531 1 97.31 151 ALA A C 1
ATOM 1179 O O . ALA A 1 151 ? 9.195 31.75 10.352 1 97.31 151 ALA A O 1
ATOM 1180 N N . ARG A 1 152 ? 10.719 32.688 9.008 1 97.19 152 ARG A N 1
ATOM 1181 C CA . ARG A 1 152 ? 10.289 34.031 9.375 1 97.19 152 ARG A CA 1
ATOM 1182 C C . ARG A 1 152 ? 8.844 34.281 8.945 1 97.19 152 ARG A C 1
ATOM 1184 O O . ARG A 1 152 ? 8.07 34.875 9.688 1 97.19 152 ARG A O 1
ATOM 1191 N N . MET A 1 153 ? 8.555 33.875 7.75 1 96.06 153 MET A N 1
ATOM 1192 C CA . MET A 1 153 ? 7.188 34 7.25 1 96.06 153 MET A CA 1
ATOM 1193 C C . MET A 1 153 ? 6.203 33.281 8.156 1 96.06 153 MET A C 1
ATOM 1195 O O . MET A 1 153 ? 5.199 33.844 8.586 1 96.06 153 MET A O 1
ATOM 1199 N N . ALA A 1 154 ? 6.477 32.062 8.5 1 97.25 154 ALA A N 1
ATOM 1200 C CA . ALA A 1 154 ? 5.594 31.234 9.336 1 97.25 154 ALA A CA 1
ATOM 1201 C C . ALA A 1 154 ? 5.492 31.797 10.75 1 97.25 154 ALA A C 1
ATOM 1203 O O . ALA A 1 154 ? 4.406 31.844 11.328 1 97.25 154 ALA A O 1
ATOM 1204 N N . PHE A 1 155 ? 6.66 32.25 11.258 1 98.19 155 PHE A N 1
ATOM 1205 C CA . PHE A 1 155 ? 6.684 32.844 12.578 1 98.19 155 PHE A CA 1
ATOM 1206 C C . PHE A 1 155 ? 5.824 34.094 12.617 1 98.19 155 PHE A C 1
ATOM 1208 O O . PHE A 1 155 ? 5.078 34.312 13.57 1 98.19 155 PHE A O 1
ATOM 1215 N N . GLY A 1 156 ? 5.957 34.875 11.578 1 97.69 156 GLY A N 1
ATOM 1216 C CA . GLY A 1 156 ? 5.141 36.094 11.453 1 97.69 156 GLY A CA 1
ATOM 1217 C C . GLY A 1 156 ? 3.652 35.781 11.391 1 97.69 156 GLY A C 1
ATOM 1218 O O . GLY A 1 156 ? 2.836 36.594 11.844 1 97.69 156 GLY A O 1
ATOM 1219 N N . ALA A 1 157 ? 3.322 34.594 10.906 1 97.44 157 ALA A N 1
ATOM 1220 C CA . ALA A 1 157 ? 1.93 34.188 10.781 1 97.44 157 ALA A CA 1
ATOM 1221 C C . ALA A 1 157 ? 1.431 33.562 12.078 1 97.44 157 ALA A C 1
ATOM 1223 O O . ALA A 1 157 ? 0.288 33.094 12.156 1 97.44 157 ALA A O 1
ATOM 1224 N N . GLY A 1 158 ? 2.314 33.469 13.094 1 98.06 158 GLY A N 1
ATOM 1225 C CA . GLY A 1 158 ? 1.883 33.062 14.422 1 98.06 158 GLY A CA 1
ATOM 1226 C C . GLY A 1 158 ? 2.373 31.688 14.812 1 98.06 158 GLY A C 1
ATOM 1227 O O . GLY A 1 158 ? 2.137 31.234 15.938 1 98.06 158 GLY A O 1
ATOM 1228 N N . VAL A 1 159 ? 3.1 31.016 13.969 1 98.44 159 VAL A N 1
ATOM 1229 C CA . VAL A 1 159 ? 3.635 29.688 14.266 1 98.44 159 VAL A CA 1
ATOM 1230 C C . VAL A 1 159 ? 4.75 29.797 15.305 1 98.44 159 VAL A C 1
ATOM 1232 O O . VAL A 1 159 ? 5.5 30.781 15.312 1 98.44 159 VAL A O 1
ATOM 1235 N N . ARG A 1 160 ? 4.855 28.828 16.188 1 98.62 160 ARG A N 1
ATOM 1236 C CA . ARG A 1 160 ? 5.895 28.859 17.203 1 98.62 160 ARG A CA 1
ATOM 1237 C C . ARG A 1 160 ? 6.582 27.5 17.328 1 98.62 160 ARG A C 1
ATOM 1239 O O . ARG A 1 160 ? 7.402 27.297 18.234 1 98.62 160 ARG A O 1
ATOM 1246 N N . VAL A 1 161 ? 6.211 26.453 16.531 1 98.75 161 VAL A N 1
ATOM 1247 C CA . VAL A 1 161 ? 6.859 25.156 16.484 1 98.75 161 VAL A CA 1
ATOM 1248 C C . VAL A 1 161 ? 7.246 24.812 15.055 1 98.75 161 VAL A C 1
ATOM 1250 O O . VAL A 1 161 ? 6.406 24.859 14.148 1 98.75 161 VAL A O 1
ATOM 1253 N N . PHE A 1 162 ? 8.531 24.484 14.828 1 98.44 162 PHE A N 1
ATOM 1254 C CA . PHE A 1 162 ? 9.023 24.156 13.492 1 98.44 162 PHE A CA 1
ATOM 1255 C C . PHE A 1 162 ? 9.492 22.719 13.422 1 98.44 162 PHE A C 1
ATOM 1257 O O . PHE A 1 162 ? 10.195 22.234 14.32 1 98.44 162 PHE A O 1
ATOM 1264 N N . LYS A 1 163 ? 9.016 22 12.461 1 97.94 163 LYS A N 1
ATOM 1265 C CA . LYS A 1 163 ? 9.594 20.719 12.062 1 97.94 163 LYS A CA 1
ATOM 1266 C C . LYS A 1 163 ? 10.742 20.906 11.078 1 97.94 163 LYS A C 1
ATOM 1268 O O . LYS A 1 163 ? 10.57 21.547 10.039 1 97.94 163 LYS A O 1
ATOM 1273 N N . VAL A 1 164 ? 11.867 20.344 11.375 1 95.62 164 VAL A N 1
ATOM 1274 C CA . VAL A 1 164 ? 13.047 20.547 10.531 1 95.62 164 VAL A CA 1
ATOM 1275 C C . VAL A 1 164 ? 13.469 19.219 9.914 1 95.62 164 VAL A C 1
ATOM 1277 O O . VAL A 1 164 ? 13.508 18.188 10.602 1 95.62 164 VAL A O 1
ATOM 1280 N N . LYS A 1 165 ? 13.742 19.188 8.578 1 92.81 165 LYS A N 1
ATOM 1281 C CA . LYS A 1 165 ? 14.242 18 7.898 1 92.81 165 LYS A CA 1
ATOM 1282 C C . LYS A 1 165 ? 15.719 17.766 8.219 1 92.81 165 LYS A C 1
ATOM 1284 O O . LYS A 1 165 ? 16.531 18.688 8.148 1 92.81 165 LYS A O 1
ATOM 1289 N N . VAL A 1 166 ? 16 16.5 8.562 1 92 166 VAL A N 1
ATOM 1290 C CA . VAL A 1 166 ? 17.359 16.156 8.977 1 92 166 VAL A CA 1
ATOM 1291 C C . VAL A 1 166 ? 17.734 14.773 8.445 1 92 166 VAL A C 1
ATOM 1293 O O . VAL A 1 166 ? 16.953 14.148 7.723 1 92 166 VAL A O 1
ATOM 1296 N N . GLY A 1 167 ? 18.953 14.312 8.75 1 85.75 167 GLY A N 1
ATOM 1297 C CA . GLY A 1 167 ? 19.312 12.914 8.609 1 85.75 167 GLY A CA 1
ATOM 1298 C C . GLY A 1 167 ? 20.359 12.664 7.531 1 85.75 167 GLY A C 1
ATOM 1299 O O . GLY A 1 167 ? 20.891 11.562 7.414 1 85.75 167 GLY A O 1
ATOM 1300 N N . ARG A 1 168 ? 20.75 13.703 6.828 1 83.31 168 ARG A N 1
ATOM 1301 C CA . ARG A 1 168 ? 21.719 13.484 5.766 1 83.31 168 ARG A CA 1
ATOM 1302 C C . ARG A 1 168 ? 23.141 13.734 6.262 1 83.31 168 ARG A C 1
ATOM 1304 O O . ARG A 1 168 ? 24.062 12.992 5.906 1 83.31 168 ARG A O 1
ATOM 1311 N N . ASP A 1 169 ? 23.266 14.719 7.008 1 91.12 169 ASP A N 1
ATOM 1312 C CA . ASP A 1 169 ? 24.547 15.156 7.555 1 91.12 169 ASP A CA 1
ATOM 1313 C C . ASP A 1 169 ? 24.359 15.797 8.93 1 91.12 169 ASP A C 1
ATOM 1315 O O . ASP A 1 169 ? 23.812 16.891 9.039 1 91.12 169 ASP A O 1
ATOM 1319 N N . LEU A 1 170 ? 24.938 15.102 9.922 1 95 170 LEU A N 1
ATOM 1320 C CA . LEU A 1 170 ? 24.719 15.539 11.297 1 95 170 LEU A CA 1
ATOM 1321 C C . LEU A 1 170 ? 25.266 16.938 11.531 1 95 170 LEU A C 1
ATOM 1323 O O . LEU A 1 170 ? 24.656 17.75 12.219 1 95 170 LEU A O 1
ATOM 1327 N N . GLU A 1 171 ? 26.422 17.219 11.008 1 95.5 171 GLU A N 1
ATOM 1328 C CA . GLU A 1 171 ? 27.031 18.531 11.18 1 95.5 171 GLU A CA 1
ATOM 1329 C C . GLU A 1 171 ? 26.188 19.625 10.523 1 95.5 171 GLU A C 1
ATOM 1331 O O . GLU A 1 171 ? 25.969 20.688 11.117 1 95.5 171 GLU A O 1
ATOM 1336 N N . ALA A 1 172 ? 25.781 19.344 9.344 1 93.12 172 ALA A N 1
ATOM 1337 C CA . ALA A 1 172 ? 24.938 20.312 8.641 1 93.12 172 ALA A CA 1
ATOM 1338 C C . ALA A 1 172 ? 23.609 20.5 9.367 1 93.12 172 ALA A C 1
ATOM 1340 O O . ALA A 1 172 ? 23.094 21.609 9.453 1 93.12 172 ALA A O 1
ATOM 1341 N N . ASP A 1 173 ? 23.031 19.375 9.859 1 93.12 173 ASP A N 1
ATOM 1342 C CA . ASP A 1 173 ? 21.812 19.453 10.648 1 93.12 173 ASP A CA 1
ATOM 1343 C C . ASP A 1 173 ? 21.984 20.344 11.867 1 93.12 173 ASP A C 1
ATOM 1345 O O . ASP A 1 173 ? 21.141 21.188 12.156 1 93.12 173 ASP A O 1
ATOM 1349 N N . THR A 1 174 ? 23.078 20.109 12.508 1 95.62 174 THR A N 1
ATOM 1350 C CA . THR A 1 174 ? 23.375 20.859 13.727 1 95.62 174 THR A CA 1
ATOM 1351 C C . THR A 1 174 ? 23.484 22.359 13.438 1 95.62 174 THR A C 1
ATOM 1353 O O . THR A 1 174 ? 22.922 23.172 14.156 1 95.62 174 THR A O 1
ATOM 1356 N N . ARG A 1 175 ? 24.188 22.672 12.406 1 95.19 175 ARG A N 1
ATOM 1357 C CA . ARG A 1 175 ? 24.344 24.062 12.023 1 95.19 175 ARG A CA 1
ATOM 1358 C C . ARG A 1 175 ? 23 24.703 11.727 1 95.19 175 ARG A C 1
ATOM 1360 O O . ARG A 1 175 ? 22.703 25.812 12.172 1 95.19 175 ARG A O 1
ATOM 1367 N N . ARG A 1 176 ? 22.188 24.062 10.984 1 94.5 176 ARG A N 1
ATOM 1368 C CA . ARG A 1 176 ? 20.859 24.562 10.609 1 94.5 176 ARG A CA 1
ATOM 1369 C C . ARG A 1 176 ? 19.984 24.766 11.836 1 94.5 176 ARG A C 1
ATOM 1371 O O . ARG A 1 176 ? 19.312 25.797 11.953 1 94.5 176 ARG A O 1
ATOM 1378 N N . ILE A 1 177 ? 19.969 23.828 12.734 1 96.38 177 ILE A N 1
ATOM 1379 C CA . ILE A 1 177 ? 19.141 23.875 13.938 1 96.38 177 ILE A CA 1
ATOM 1380 C C . ILE A 1 177 ? 19.609 25.016 14.836 1 96.38 177 ILE A C 1
ATOM 1382 O O . ILE A 1 177 ? 18.781 25.781 15.352 1 96.38 177 ILE A O 1
ATOM 1386 N N . LEU A 1 178 ? 20.922 25.156 14.961 1 96.88 178 LEU A N 1
ATOM 1387 C CA . LEU A 1 178 ? 21.469 26.234 15.789 1 96.88 178 LEU A CA 1
ATOM 1388 C C . LEU A 1 178 ? 21.094 27.594 15.211 1 96.88 178 LEU A C 1
ATOM 1390 O O . LEU A 1 178 ? 20.734 28.516 15.953 1 96.88 178 LEU A O 1
ATOM 1394 N N . ARG A 1 179 ? 21.188 27.719 13.953 1 96.62 179 ARG A N 1
ATOM 1395 C CA . ARG A 1 179 ? 20.844 28.984 13.297 1 96.62 179 ARG A CA 1
ATOM 1396 C C . ARG A 1 179 ? 19.359 29.312 13.523 1 96.62 179 ARG A C 1
ATOM 1398 O O . ARG A 1 179 ? 19.016 30.484 13.766 1 96.62 179 ARG A O 1
ATOM 1405 N N . LEU A 1 180 ? 18.516 28.359 13.406 1 97.56 180 LEU A N 1
ATOM 1406 C CA . LEU A 1 180 ? 17.078 28.562 13.633 1 97.56 180 LEU A CA 1
ATOM 1407 C C . LEU A 1 180 ? 16.812 28.969 15.078 1 97.56 180 LEU A C 1
ATOM 1409 O O . LEU A 1 180 ? 16 29.859 15.328 1 97.56 180 LEU A O 1
ATOM 1413 N N . LYS A 1 181 ? 17.516 28.344 16 1 97.38 181 LYS A N 1
ATOM 1414 C CA . LYS A 1 181 ? 17.344 28.672 17.406 1 97.38 181 LYS A CA 1
ATOM 1415 C C . LYS A 1 181 ? 17.797 30.094 17.719 1 97.38 181 LYS A C 1
ATOM 1417 O O . LYS A 1 181 ? 17.203 30.781 18.562 1 97.38 181 LYS A O 1
ATOM 1422 N N . GLU A 1 182 ? 18.859 30.438 17.078 1 97.56 182 GLU A N 1
ATOM 1423 C CA . GLU A 1 182 ? 19.344 31.797 17.25 1 97.56 182 GLU A CA 1
ATOM 1424 C C . GLU A 1 182 ? 18.359 32.812 16.703 1 97.56 182 GLU A C 1
ATOM 1426 O O . GLU A 1 182 ? 18.109 33.844 17.328 1 97.56 182 GLU A O 1
ATOM 1431 N N . ALA A 1 183 ? 17.875 32.531 15.555 1 97.62 183 ALA A N 1
ATOM 1432 C CA . ALA A 1 183 ? 16.984 33.469 14.867 1 97.62 183 ALA A CA 1
ATOM 1433 C C . ALA A 1 183 ? 15.625 33.531 15.539 1 97.62 183 ALA A C 1
ATOM 1435 O O . ALA A 1 183 ? 14.969 34.562 15.555 1 97.62 183 ALA A O 1
ATOM 1436 N N . PHE A 1 184 ? 15.172 32.406 16.094 1 98.06 184 PHE A N 1
ATOM 1437 C CA . PHE A 1 184 ? 13.859 32.281 16.719 1 98.06 184 PHE A CA 1
ATOM 1438 C C . PHE A 1 184 ? 13.961 31.641 18.094 1 98.06 184 PHE A C 1
ATOM 1440 O O . PHE A 1 184 ? 13.469 30.531 18.297 1 98.06 184 PHE A O 1
ATOM 1447 N N . PRO A 1 185 ? 14.438 32.312 19.078 1 97.19 185 PRO A N 1
ATOM 1448 C CA . PRO A 1 185 ? 14.68 31.75 20.391 1 97.19 185 PRO A CA 1
ATOM 1449 C C . PRO A 1 185 ? 13.398 31.297 21.094 1 97.19 185 PRO A C 1
ATOM 1451 O O . PRO A 1 185 ? 13.438 30.422 21.969 1 97.19 185 PRO A O 1
ATOM 1454 N N . GLU A 1 186 ? 12.336 31.781 20.703 1 96.38 186 GLU A N 1
ATOM 1455 C CA . GLU A 1 186 ? 11.062 31.453 21.344 1 96.38 186 GLU A CA 1
ATOM 1456 C C . GLU A 1 186 ? 10.398 30.25 20.688 1 96.38 186 GLU A C 1
ATOM 1458 O O . GLU A 1 186 ? 9.406 29.734 21.188 1 96.38 186 GLU A O 1
ATOM 1463 N N . ALA A 1 187 ? 10.891 29.828 19.547 1 97.88 187 ALA A N 1
ATOM 1464 C CA . ALA A 1 187 ? 10.281 28.719 18.812 1 97.88 187 ALA A CA 1
ATOM 1465 C C . ALA A 1 187 ? 10.797 27.375 19.312 1 97.88 187 ALA A C 1
ATOM 1467 O O . ALA A 1 187 ? 11.953 27.266 19.719 1 97.88 187 ALA A O 1
ATOM 1468 N N . GLU A 1 188 ? 9.93 26.422 19.344 1 98.31 188 GLU A N 1
ATOM 1469 C CA . GLU A 1 188 ? 10.32 25.031 19.562 1 98.31 188 GLU A CA 1
ATOM 1470 C C . GLU A 1 188 ? 10.602 24.312 18.25 1 98.31 188 GLU A C 1
ATOM 1472 O O . GLU A 1 188 ? 10.016 24.656 17.219 1 98.31 188 GLU A O 1
ATOM 1477 N N . LEU A 1 189 ? 11.516 23.359 18.297 1 98.56 189 LEU A N 1
ATOM 1478 C CA . LEU A 1 189 ? 11.883 22.609 17.094 1 98.56 189 LEU A CA 1
ATOM 1479 C C . LEU A 1 189 ? 11.766 21.109 17.328 1 98.56 189 LEU A C 1
ATOM 1481 O O . LEU A 1 189 ? 11.961 20.625 18.453 1 98.56 189 LEU A O 1
ATOM 1485 N N . TYR A 1 190 ? 11.367 20.344 16.328 1 98.38 190 TYR A N 1
ATOM 1486 C CA . TYR A 1 190 ? 11.562 18.891 16.312 1 98.38 190 TYR A CA 1
ATOM 1487 C C . TYR A 1 190 ? 12.023 18.438 14.93 1 98.38 190 TYR A C 1
ATOM 1489 O O . TYR A 1 190 ? 11.914 19.172 13.953 1 98.38 190 TYR A O 1
ATOM 1497 N N . ALA A 1 191 ? 12.609 17.234 14.867 1 97 191 ALA A N 1
ATOM 1498 C CA . ALA A 1 191 ? 13.266 16.766 13.648 1 97 191 ALA A CA 1
ATOM 1499 C C . ALA A 1 191 ? 12.391 15.766 12.906 1 97 191 ALA A C 1
ATOM 1501 O O . ALA A 1 191 ? 11.578 15.07 13.516 1 97 191 ALA A O 1
ATOM 1502 N N . ASP A 1 192 ? 12.555 15.742 11.656 1 96.94 192 ASP A N 1
ATOM 1503 C CA . ASP A 1 192 ? 12.039 14.695 10.789 1 96.94 192 ASP A CA 1
ATOM 1504 C C . ASP A 1 192 ? 13.148 14.102 9.914 1 96.94 192 ASP A C 1
ATOM 1506 O O . ASP A 1 192 ? 13.641 14.766 9.008 1 96.94 192 ASP A O 1
ATOM 1510 N N . ALA A 1 193 ? 13.492 12.852 10.133 1 95.38 193 ALA A N 1
ATOM 1511 C CA . ALA A 1 193 ? 14.609 12.227 9.43 1 95.38 193 ALA A CA 1
ATOM 1512 C C . ALA A 1 193 ? 14.133 11.438 8.219 1 95.38 193 ALA A C 1
ATOM 1514 O O . ALA A 1 193 ? 14.938 11.008 7.391 1 95.38 193 ALA A O 1
ATOM 1515 N N . ASN A 1 194 ? 12.82 11.32 8.102 1 93.38 194 ASN A N 1
ATOM 1516 C CA . ASN A 1 194 ? 12.227 10.594 6.984 1 93.38 194 ASN A CA 1
ATOM 1517 C C . ASN A 1 194 ? 12.938 9.258 6.75 1 93.38 194 ASN A C 1
ATOM 1519 O O . ASN A 1 194 ? 13.352 8.961 5.629 1 93.38 194 ASN A O 1
ATOM 1523 N N . GLU A 1 195 ? 13.211 8.523 7.777 1 95.56 195 GLU A N 1
ATOM 1524 C CA . GLU A 1 195 ? 13.711 7.152 7.738 1 95.56 195 GLU A CA 1
ATOM 1525 C C . GLU A 1 195 ? 15.156 7.105 7.246 1 95.56 195 GLU A C 1
ATOM 1527 O O . GLU A 1 195 ? 15.594 6.098 6.684 1 95.56 195 GLU A O 1
ATOM 1532 N N . SER A 1 196 ? 15.891 8.109 7.422 1 94.5 196 SER A N 1
ATOM 1533 C CA . SER A 1 196 ? 17.156 8.195 6.711 1 94.5 196 SER A CA 1
ATOM 1534 C C . SER A 1 196 ? 18.312 7.695 7.57 1 94.5 196 SER A C 1
ATOM 1536 O O . SER A 1 196 ? 19.422 7.473 7.07 1 94.5 196 SER A O 1
ATOM 1538 N N . LEU A 1 197 ? 18.109 7.473 8.836 1 97.25 197 LEU A N 1
ATOM 1539 C CA . LEU A 1 197 ? 19.25 7.133 9.688 1 97.25 197 LEU A CA 1
ATOM 1540 C C . LEU A 1 197 ? 19.562 5.645 9.609 1 97.25 197 LEU A C 1
ATOM 1542 O O . LEU A 1 197 ? 18.656 4.809 9.617 1 97.25 197 LEU A O 1
ATOM 1546 N N . PRO A 1 198 ? 20.828 5.348 9.523 1 95.25 198 PRO A N 1
ATOM 1547 C CA . PRO A 1 198 ? 21.188 3.947 9.75 1 95.25 198 PRO A CA 1
ATOM 1548 C C . PRO A 1 198 ? 21.016 3.521 11.203 1 95.25 198 PRO A C 1
ATOM 1550 O O . PRO A 1 198 ? 21.328 4.293 12.117 1 95.25 198 PRO A O 1
ATOM 1553 N N . PRO A 1 199 ? 20.594 2.336 11.359 1 96.62 199 PRO A N 1
ATOM 1554 C CA . PRO A 1 199 ? 20.359 1.877 12.727 1 96.62 199 PRO A CA 1
ATOM 1555 C C . PRO A 1 199 ? 21.594 2.027 13.617 1 96.62 199 PRO A C 1
ATOM 1557 O O . PRO A 1 199 ? 21.469 2.451 14.773 1 96.62 199 PRO A O 1
ATOM 1560 N N . LYS A 1 200 ? 22.75 1.821 13.156 1 96.06 200 LYS A N 1
ATOM 1561 C CA . LYS A 1 200 ? 23.969 1.828 13.953 1 96.06 200 LYS A CA 1
ATOM 1562 C C . LYS A 1 200 ? 24.344 3.246 14.375 1 96.06 200 LYS A C 1
ATOM 1564 O O . LYS A 1 200 ? 25.078 3.438 15.344 1 96.06 200 LYS A O 1
ATOM 1569 N N . GLU A 1 201 ? 23.781 4.27 13.695 1 96.69 201 GLU A N 1
ATOM 1570 C CA . GLU A 1 201 ? 24.172 5.652 13.961 1 96.69 201 GLU A CA 1
ATOM 1571 C C . GLU A 1 201 ? 23.047 6.43 14.625 1 96.69 201 GLU A C 1
ATOM 1573 O O . GLU A 1 201 ? 23.25 7.555 15.094 1 96.69 201 GLU A O 1
ATOM 1578 N N . ALA A 1 202 ? 21.938 5.848 14.727 1 97.88 202 ALA A N 1
ATOM 1579 C CA . ALA A 1 202 ? 20.734 6.566 15.109 1 97.88 202 ALA A CA 1
ATOM 1580 C C . ALA A 1 202 ? 20.875 7.152 16.516 1 97.88 202 ALA A C 1
ATOM 1582 O O . ALA A 1 202 ? 20.453 8.289 16.766 1 97.88 202 ALA A O 1
ATOM 1583 N N . GLU A 1 203 ? 21.453 6.418 17.406 1 97.75 203 GLU A N 1
ATOM 1584 C CA . GLU A 1 203 ? 21.609 6.883 18.781 1 97.75 203 GLU A CA 1
ATOM 1585 C C . GLU A 1 203 ? 22.453 8.156 18.844 1 97.75 203 GLU A C 1
ATOM 1587 O O . GLU A 1 203 ? 22.109 9.094 19.578 1 97.75 203 GLU A O 1
ATOM 1592 N N . ARG A 1 204 ? 23.531 8.156 18.109 1 97.56 204 ARG A N 1
ATOM 1593 C CA . ARG A 1 204 ? 24.406 9.328 18.047 1 97.56 204 ARG A CA 1
ATOM 1594 C C . ARG A 1 204 ? 23.656 10.555 17.562 1 97.56 204 ARG A C 1
ATOM 1596 O O . ARG A 1 204 ? 23.797 11.641 18.141 1 97.56 204 ARG A O 1
ATOM 1603 N N . TYR A 1 205 ? 22.859 10.422 16.547 1 98 205 TYR A N 1
ATOM 1604 C CA . TYR A 1 205 ? 22.062 11.516 16 1 98 205 TYR A CA 1
ATOM 1605 C C . TYR A 1 205 ? 21.062 12.023 17.031 1 98 205 TYR A C 1
ATOM 1607 O O . TYR A 1 205 ? 20.953 13.227 17.266 1 98 205 TYR A O 1
ATOM 1615 N N . LEU A 1 206 ? 20.344 11.102 17.703 1 98.25 206 LEU A N 1
ATOM 1616 C CA . LEU A 1 206 ? 19.297 11.484 18.641 1 98.25 206 LEU A CA 1
ATOM 1617 C C . LEU A 1 206 ? 19.891 12.211 19.844 1 98.25 206 LEU A C 1
ATOM 1619 O O . LEU A 1 206 ? 19.312 13.172 20.359 1 98.25 206 LEU A O 1
ATOM 1623 N N . LEU A 1 207 ? 21.078 11.758 20.328 1 98.25 207 LEU A N 1
ATOM 1624 C CA . LEU A 1 207 ? 21.75 12.414 21.438 1 98.25 207 LEU A CA 1
ATOM 1625 C C . LEU A 1 207 ? 22.125 13.844 21.078 1 98.25 207 LEU A C 1
ATOM 1627 O O . LEU A 1 207 ? 21.922 14.766 21.875 1 98.25 207 LEU A O 1
ATOM 1631 N N . ALA A 1 208 ? 22.672 14 19.891 1 97.88 208 ALA A N 1
ATOM 1632 C CA . ALA A 1 208 ? 23.047 15.336 19.422 1 97.88 208 ALA A CA 1
ATOM 1633 C C . ALA A 1 208 ? 21.812 16.25 19.344 1 97.88 208 ALA A C 1
ATOM 1635 O O . ALA A 1 208 ? 21.875 17.406 19.781 1 97.88 208 ALA A O 1
ATOM 1636 N N . TRP A 1 209 ? 20.734 15.766 18.828 1 98.06 209 TRP A N 1
ATOM 1637 C CA . TRP A 1 209 ? 19.531 16.562 18.672 1 98.06 209 TRP A CA 1
ATOM 1638 C C . TRP A 1 209 ? 18.891 16.891 20.016 1 98.06 209 TRP A C 1
ATOM 1640 O O . TRP A 1 209 ? 18.344 17.969 20.203 1 98.06 209 TRP A O 1
ATOM 1650 N N . LYS A 1 210 ? 18.953 15.93 20.922 1 98.12 210 LYS A N 1
ATOM 1651 C CA . LYS A 1 210 ? 18.5 16.188 22.281 1 98.12 210 LYS A CA 1
ATOM 1652 C C . LYS A 1 210 ? 19.297 17.344 22.922 1 98.12 210 LYS A C 1
ATOM 1654 O O . LYS A 1 210 ? 18.719 18.219 23.562 1 98.12 210 LYS A O 1
ATOM 1659 N N . GLU A 1 211 ? 20.578 17.297 22.734 1 97.75 211 GLU A N 1
ATOM 1660 C CA . GLU A 1 211 ? 21.438 18.328 23.281 1 97.75 211 GLU A CA 1
ATOM 1661 C C . GLU A 1 211 ? 21.109 19.703 22.688 1 97.75 211 GLU A C 1
ATOM 1663 O O . GLU A 1 211 ? 21.234 20.719 23.359 1 97.75 211 GLU A O 1
ATOM 1668 N N . LEU A 1 212 ? 20.672 19.703 21.469 1 97.75 212 LEU A N 1
ATOM 1669 C CA . LEU A 1 212 ? 20.297 20.938 20.812 1 97.75 212 LEU A CA 1
ATOM 1670 C C . LEU A 1 212 ? 18.906 21.391 21.266 1 97.75 212 LEU A C 1
ATOM 1672 O O . LEU A 1 212 ? 18.453 22.484 20.891 1 97.75 212 LEU A O 1
ATOM 1676 N N . GLY A 1 213 ? 18.219 20.562 22.016 1 97.25 213 GLY A N 1
ATOM 1677 C CA . GLY A 1 213 ? 16.953 20.969 22.609 1 97.25 213 GLY A CA 1
ATOM 1678 C C . GLY A 1 213 ? 15.758 20.594 21.766 1 97.25 213 GLY A C 1
ATOM 1679 O O . GLY A 1 213 ? 14.672 21.156 21.938 1 97.25 213 GLY A O 1
ATOM 1680 N N . LEU A 1 214 ? 15.867 19.625 20.828 1 98.06 214 LEU A N 1
ATOM 1681 C CA . LEU A 1 214 ? 14.734 19.188 20.016 1 98.06 214 LEU A CA 1
ATOM 1682 C C . LEU A 1 214 ? 13.75 18.375 20.859 1 98.06 214 LEU A C 1
ATOM 1684 O O . LEU A 1 214 ? 14.156 17.641 21.766 1 98.06 214 LEU A O 1
ATOM 1688 N N . ARG A 1 215 ? 12.5 18.453 20.531 1 95.44 215 ARG A N 1
ATOM 1689 C CA . ARG A 1 215 ? 11.438 17.812 21.312 1 95.44 215 ARG A CA 1
ATOM 1690 C C . ARG A 1 215 ? 11.297 16.344 20.953 1 95.44 215 ARG A C 1
ATOM 1692 O O . ARG A 1 215 ? 11.109 15.5 21.828 1 95.44 215 ARG A O 1
ATOM 1699 N N . TYR A 1 216 ? 11.195 16.031 19.625 1 97.06 216 TYR A N 1
ATOM 1700 C CA . TYR A 1 216 ? 10.961 14.703 19.062 1 97.06 216 TYR A CA 1
ATOM 1701 C C . TYR A 1 216 ? 11.75 14.523 17.766 1 97.06 216 TYR A C 1
ATOM 1703 O O . TYR A 1 216 ? 12.32 15.477 17.234 1 97.06 216 TYR A O 1
ATOM 1711 N N . VAL A 1 217 ? 11.828 13.336 17.375 1 98.5 217 VAL A N 1
ATOM 1712 C CA . VAL A 1 217 ? 12.266 13.031 16.016 1 98.5 217 VAL A CA 1
ATOM 1713 C C . VAL A 1 217 ? 11.242 12.125 15.336 1 98.5 217 VAL A C 1
ATOM 1715 O O . VAL A 1 217 ? 10.789 11.141 15.922 1 98.5 217 VAL A O 1
ATOM 1718 N N . GLU A 1 218 ? 10.867 12.578 14.195 1 98.56 218 GLU A N 1
ATOM 1719 C CA . GLU A 1 218 ? 9.93 11.82 13.375 1 98.56 218 GLU A CA 1
ATOM 1720 C C . GLU A 1 218 ? 10.672 10.859 12.445 1 98.56 218 GLU A C 1
ATOM 1722 O O . GLU A 1 218 ? 11.602 11.258 11.75 1 98.56 218 GLU A O 1
ATOM 1727 N N . GLU A 1 219 ? 10.227 9.594 12.445 1 97.81 219 GLU A N 1
ATOM 1728 C CA . GLU A 1 219 ? 10.688 8.539 11.539 1 97.81 219 GLU A CA 1
ATOM 1729 C C . GLU A 1 219 ? 12.211 8.539 11.43 1 97.81 219 GLU A C 1
ATOM 1731 O O . GLU A 1 219 ? 12.758 8.719 10.336 1 97.81 219 GLU A O 1
ATOM 1736 N N . PRO A 1 220 ? 12.898 8.258 12.508 1 98.25 220 PRO A N 1
ATOM 1737 C CA . PRO A 1 220 ? 14.359 8.258 12.414 1 98.25 220 PRO A CA 1
ATOM 1738 C C . PRO A 1 220 ? 14.898 7.109 11.562 1 98.25 220 PRO A C 1
ATOM 1740 O O . PRO A 1 220 ? 15.805 7.309 10.758 1 98.25 220 PRO A O 1
ATOM 1743 N N . LEU A 1 221 ? 14.305 5.945 11.648 1 98.25 221 LEU A N 1
ATOM 1744 C CA . LEU A 1 221 ? 14.781 4.723 11.016 1 98.25 221 LEU A CA 1
ATOM 1745 C C . LEU A 1 221 ? 13.781 4.223 9.977 1 98.25 221 LEU A C 1
ATOM 1747 O O . LEU A 1 221 ? 12.594 4.555 10.039 1 98.25 221 LEU A O 1
ATOM 1751 N N . PRO A 1 222 ? 14.273 3.379 9.039 1 97.38 222 PRO A N 1
ATOM 1752 C CA . PRO A 1 222 ? 13.344 2.754 8.094 1 97.38 222 PRO A CA 1
ATOM 1753 C C . PRO A 1 222 ? 12.227 1.978 8.789 1 97.38 222 PRO A C 1
ATOM 1755 O O . PRO A 1 222 ? 12.469 1.312 9.805 1 97.38 222 PRO A O 1
ATOM 1758 N N . VAL A 1 223 ? 11.039 2.043 8.203 1 97.19 223 VAL A N 1
ATOM 1759 C CA . VAL A 1 223 ? 9.82 1.524 8.82 1 97.19 223 VAL A CA 1
ATOM 1760 C C . VAL A 1 223 ? 9.945 0.016 9.016 1 97.19 223 VAL A C 1
ATOM 1762 O O . VAL A 1 223 ? 9.43 -0.531 10 1 97.19 223 VAL A O 1
ATOM 1765 N N . GLU A 1 224 ? 10.703 -0.657 8.141 1 96.81 224 GLU A N 1
ATOM 1766 C CA . GLU A 1 224 ? 10.781 -2.113 8.211 1 96.81 224 GLU A CA 1
ATOM 1767 C C . GLU A 1 224 ? 11.758 -2.564 9.297 1 96.81 224 GLU A C 1
ATOM 1769 O O . GLU A 1 224 ? 11.781 -3.742 9.664 1 96.81 224 GLU A O 1
ATOM 1774 N N . GLU A 1 225 ? 12.57 -1.655 9.82 1 97.62 225 GLU A N 1
ATOM 1775 C CA . GLU A 1 225 ? 13.531 -1.992 10.867 1 97.62 225 GLU A CA 1
ATOM 1776 C C . GLU A 1 225 ? 12.883 -1.955 12.25 1 97.62 225 GLU A C 1
ATOM 1778 O O . GLU A 1 225 ? 13.328 -1.221 13.133 1 97.62 225 GLU A O 1
ATOM 1783 N N . VAL A 1 226 ? 11.906 -2.809 12.445 1 97.44 226 VAL A N 1
ATOM 1784 C CA . VAL A 1 226 ? 11.016 -2.729 13.594 1 97.44 226 VAL A CA 1
ATOM 1785 C C . VAL A 1 226 ? 11.797 -3.008 14.875 1 97.44 226 VAL A C 1
ATOM 1787 O O . VAL A 1 226 ? 11.562 -2.373 15.906 1 97.44 226 VAL A O 1
ATOM 1790 N N . GLU A 1 227 ? 12.703 -3.928 14.852 1 96.81 227 GLU A N 1
ATOM 1791 C CA . GLU A 1 227 ? 13.484 -4.227 16.047 1 96.81 227 GLU A CA 1
ATOM 1792 C C . GLU A 1 227 ? 14.422 -3.072 16.391 1 96.81 227 GLU A C 1
ATOM 1794 O O . GLU A 1 227 ? 14.57 -2.723 17.562 1 96.81 227 GLU A O 1
ATOM 1799 N N . ALA A 1 228 ? 15.008 -2.504 15.367 1 98.19 228 ALA A N 1
ATOM 1800 C CA . ALA A 1 228 ? 15.867 -1.348 15.594 1 98.19 228 ALA A CA 1
ATOM 1801 C C . ALA A 1 228 ? 15.07 -0.156 16.109 1 98.19 228 ALA A C 1
ATOM 1803 O O . ALA A 1 228 ? 15.531 0.579 16.984 1 98.19 228 ALA A O 1
ATOM 1804 N N . ARG A 1 229 ? 13.898 0.019 15.578 1 98.56 229 ARG A N 1
ATOM 1805 C CA . ARG A 1 229 ? 13.039 1.122 16 1 98.56 229 ARG A CA 1
ATOM 1806 C C . ARG A 1 229 ? 12.586 0.931 17.453 1 98.56 229 ARG A C 1
ATOM 1808 O O . ARG A 1 229 ? 12.586 1.879 18.234 1 98.56 229 ARG A O 1
ATOM 1815 N N . ARG A 1 230 ? 12.188 -0.299 17.75 1 98.19 230 ARG A N 1
ATOM 1816 C CA . ARG A 1 230 ? 11.789 -0.607 19.125 1 98.19 230 ARG A CA 1
ATOM 1817 C C . ARG A 1 230 ? 12.945 -0.357 20.094 1 98.19 230 ARG A C 1
ATOM 1819 O O . ARG A 1 230 ? 12.758 0.276 21.141 1 98.19 230 ARG A O 1
ATOM 1826 N N . ALA A 1 231 ? 14.133 -0.853 19.781 1 98.31 231 ALA A N 1
ATOM 1827 C CA . ALA A 1 231 ? 15.305 -0.678 20.625 1 98.31 231 ALA A CA 1
ATOM 1828 C C . ALA A 1 231 ? 15.633 0.801 20.812 1 98.31 231 ALA A C 1
ATOM 1830 O O . ALA A 1 231 ? 15.977 1.234 21.922 1 98.31 231 ALA A O 1
ATOM 1831 N N . LEU A 1 232 ? 15.539 1.556 19.734 1 98.62 232 LEU A N 1
ATOM 1832 C CA . LEU A 1 232 ? 15.82 2.986 19.797 1 98.62 232 LEU A CA 1
ATOM 1833 C C . LEU A 1 232 ? 14.82 3.701 20.703 1 98.62 232 LEU A C 1
ATOM 1835 O O . LEU A 1 232 ? 15.203 4.578 21.469 1 98.62 232 LEU A O 1
ATOM 1839 N N . ARG A 1 233 ? 13.57 3.355 20.594 1 98.56 233 ARG A N 1
ATOM 1840 C CA . ARG A 1 233 ? 12.523 3.945 21.422 1 98.56 233 ARG A CA 1
ATOM 1841 C C . ARG A 1 233 ? 12.781 3.658 22.906 1 98.56 233 ARG A C 1
ATOM 1843 O O . ARG A 1 233 ? 12.617 4.535 23.75 1 98.56 233 ARG A O 1
ATOM 1850 N N . GLU A 1 234 ? 13.18 2.467 23.219 1 98.19 234 GLU A N 1
ATOM 1851 C CA . GLU A 1 234 ? 13.406 2.018 24.578 1 98.19 234 GLU A CA 1
ATOM 1852 C C . GLU A 1 234 ? 14.531 2.816 25.25 1 98.19 234 GLU A C 1
ATOM 1854 O O . GLU A 1 234 ? 14.531 2.992 26.469 1 98.19 234 GLU A O 1
ATOM 1859 N N . LYS A 1 235 ? 15.43 3.275 24.469 1 97.81 235 LYS A N 1
ATOM 1860 C CA . LYS A 1 235 ? 16.516 4.078 25.016 1 97.81 235 LYS A CA 1
ATOM 1861 C C . LYS A 1 235 ? 16 5.387 25.594 1 97.81 235 LYS A C 1
ATOM 1863 O O . LYS A 1 235 ? 16.641 5.988 26.453 1 97.81 235 LYS A O 1
ATOM 1868 N N . GLY A 1 236 ? 14.922 5.91 25.062 1 97.88 236 GLY A N 1
ATOM 1869 C CA . GLY A 1 236 ? 14.258 7.078 25.625 1 97.88 236 GLY A CA 1
ATOM 1870 C C . GLY A 1 236 ? 15.07 8.352 25.484 1 97.88 236 GLY A C 1
ATOM 1871 O O . GLY A 1 236 ? 15 9.242 26.328 1 97.88 236 GLY A O 1
ATOM 1872 N N . ILE A 1 237 ? 15.906 8.453 24.422 1 98.31 237 ILE A N 1
ATOM 1873 C CA . ILE A 1 237 ? 16.734 9.633 24.219 1 98.31 237 ILE A CA 1
ATOM 1874 C C . ILE A 1 237 ? 15.859 10.805 23.781 1 98.31 237 ILE A C 1
ATOM 1876 O O . ILE A 1 237 ? 15.898 11.875 24.391 1 98.31 237 ILE A O 1
ATOM 1880 N N . LEU A 1 238 ? 15.102 10.664 22.719 1 97.94 238 LEU A N 1
ATOM 1881 C CA . LEU A 1 238 ? 14.07 11.547 22.203 1 97.94 238 LEU A CA 1
ATOM 1882 C C . LEU A 1 238 ? 12.789 10.773 21.891 1 97.94 238 LEU A C 1
ATOM 1884 O O . LEU A 1 238 ? 12.852 9.625 21.453 1 97.94 238 LEU A O 1
ATOM 1888 N N . SER A 1 239 ? 11.656 11.43 22.125 1 98.44 239 SER A N 1
ATOM 1889 C CA . SER A 1 239 ? 10.414 10.797 21.719 1 98.44 239 SER A CA 1
ATOM 1890 C C . SER A 1 239 ? 10.383 10.562 20.203 1 98.44 239 SER A C 1
ATOM 1892 O O . SER A 1 239 ? 10.836 11.406 19.438 1 98.44 239 SER A O 1
ATOM 1894 N N . LEU A 1 240 ? 9.93 9.398 19.812 1 98.88 240 LEU A N 1
ATOM 1895 C CA . LEU A 1 240 ? 9.844 9.039 18.406 1 98.88 240 LEU A CA 1
ATOM 1896 C C . LEU A 1 240 ? 8.43 9.227 17.875 1 98.88 240 LEU A C 1
ATOM 1898 O O . LEU A 1 240 ? 7.465 8.758 18.484 1 98.88 240 LEU A O 1
ATOM 1902 N N . ILE A 1 241 ? 8.305 9.953 16.781 1 98.88 241 ILE A N 1
ATOM 1903 C CA . ILE A 1 241 ? 7.023 10.141 16.109 1 98.88 241 ILE A CA 1
ATOM 1904 C C . ILE A 1 241 ? 6.875 9.109 14.992 1 98.88 241 ILE A C 1
ATOM 1906 O O . ILE A 1 241 ? 7.789 8.914 14.18 1 98.88 241 ILE A O 1
ATOM 1910 N N . ALA A 1 242 ? 5.758 8.383 15.008 1 98.81 242 ALA A N 1
ATOM 1911 C CA . ALA A 1 242 ? 5.371 7.523 13.891 1 98.81 242 ALA A CA 1
ATOM 1912 C C . ALA A 1 242 ? 4.414 8.25 12.945 1 98.81 242 ALA A C 1
ATOM 1914 O O . ALA A 1 242 ? 3.449 8.867 13.391 1 98.81 242 ALA A O 1
ATOM 1915 N N . ASP A 1 243 ? 4.699 8.25 11.703 1 98.19 243 ASP A N 1
ATOM 1916 C CA . ASP A 1 243 ? 3.877 8.766 10.609 1 98.19 243 ASP A CA 1
ATOM 1917 C C . ASP A 1 243 ? 3.717 7.727 9.508 1 98.19 243 ASP A C 1
ATOM 1919 O O . ASP A 1 243 ? 2.785 6.918 9.531 1 98.19 243 ASP A O 1
ATOM 1923 N N . ASP A 1 244 ? 4.73 7.469 8.703 1 96.06 244 ASP A N 1
ATOM 1924 C CA . ASP A 1 244 ? 4.711 6.496 7.617 1 96.06 244 ASP A CA 1
ATOM 1925 C C . ASP A 1 244 ? 4.641 5.07 8.164 1 96.06 244 ASP A C 1
ATOM 1927 O O . ASP A 1 244 ? 4.113 4.172 7.5 1 96.06 244 ASP A O 1
ATOM 1931 N N . ALA A 1 245 ? 5.121 4.824 9.336 1 97.88 245 ALA A N 1
ATOM 1932 C CA . ALA A 1 245 ? 5.098 3.5 9.945 1 97.88 245 ALA A CA 1
ATOM 1933 C C . ALA A 1 245 ? 3.68 3.113 10.359 1 97.88 245 ALA A C 1
ATOM 1935 O O . ALA A 1 245 ? 3.395 1.936 10.594 1 97.88 245 ALA A O 1
ATOM 1936 N N . ALA A 1 246 ? 2.787 4.082 10.391 1 98.31 246 ALA A N 1
ATOM 1937 C CA . ALA A 1 246 ? 1.42 3.832 10.844 1 98.31 246 ALA A CA 1
ATOM 1938 C C . ALA A 1 246 ? 0.408 4.555 9.961 1 98.31 246 ALA A C 1
ATOM 1940 O O . ALA A 1 246 ? -0.439 5.301 10.461 1 98.31 246 ALA A O 1
ATOM 1941 N N . MET A 1 247 ? 0.359 4.234 8.711 1 97.75 247 MET A N 1
ATOM 1942 C CA . MET A 1 247 ? -0.506 4.914 7.75 1 97.75 247 MET A CA 1
ATOM 1943 C C . MET A 1 247 ? -1.959 4.484 7.926 1 97.75 247 MET A C 1
ATOM 1945 O O . MET A 1 247 ? -2.877 5.258 7.641 1 97.75 247 MET A O 1
ATOM 1949 N N . THR A 1 248 ? -2.17 3.24 8.375 1 97.94 248 THR A N 1
ATOM 1950 C CA . THR A 1 248 ? -3.5 2.654 8.484 1 97.94 248 THR A CA 1
ATOM 1951 C C . THR A 1 248 ? -3.746 2.125 9.898 1 97.94 248 THR A C 1
ATOM 1953 O O . THR A 1 248 ? -2.807 1.98 10.68 1 97.94 248 THR A O 1
ATOM 1956 N N . PRO A 1 249 ? -5.023 1.838 10.219 1 98.06 249 PRO A N 1
ATOM 1957 C CA . PRO A 1 249 ? -5.293 1.2 11.508 1 98.06 249 PRO A CA 1
ATOM 1958 C C . PRO A 1 249 ? -4.535 -0.113 11.688 1 98.06 249 PRO A C 1
ATOM 1960 O O . PRO A 1 249 ? -4.102 -0.432 12.797 1 98.06 249 PRO A O 1
ATOM 1963 N N . LYS A 1 250 ? -4.352 -0.854 10.617 1 97.62 250 LYS A N 1
ATOM 1964 C CA . LYS A 1 250 ? -3.611 -2.109 10.688 1 97.62 250 LYS A CA 1
ATOM 1965 C C . LYS A 1 250 ? -2.143 -1.862 11.023 1 97.62 250 LYS A C 1
ATOM 1967 O O . LYS A 1 250 ? -1.567 -2.566 11.859 1 97.62 250 LYS A O 1
ATOM 1972 N N . ASP A 1 251 ? -1.555 -0.869 10.367 1 98.31 251 ASP A N 1
ATOM 1973 C CA . ASP A 1 251 ? -0.181 -0.501 10.695 1 98.31 251 ASP A CA 1
ATOM 1974 C C . ASP A 1 251 ? -0.055 -0.104 12.164 1 98.31 251 ASP A C 1
ATOM 1976 O O . ASP A 1 251 ? 0.893 -0.506 12.844 1 98.31 251 ASP A O 1
ATOM 1980 N N . LEU A 1 252 ? -1.024 0.724 12.555 1 98.75 252 LEU A N 1
ATOM 1981 C CA . LEU A 1 252 ? -0.975 1.213 13.93 1 98.75 252 LEU A CA 1
ATOM 1982 C C . LEU A 1 252 ? -1.054 0.058 14.922 1 98.75 252 LEU A C 1
ATOM 1984 O O . LEU A 1 252 ? -0.312 0.029 15.906 1 98.75 252 LEU A O 1
ATOM 1988 N N . LYS A 1 253 ? -1.973 -0.862 14.672 1 98.06 253 LYS A N 1
ATOM 1989 C CA . LYS A 1 253 ? -2.098 -2.023 15.547 1 98.06 253 LYS A CA 1
ATOM 1990 C C . LYS A 1 253 ? -0.769 -2.762 15.68 1 98.06 253 LYS A C 1
ATOM 1992 O O . LYS A 1 253 ? -0.359 -3.127 16.781 1 98.06 253 LYS A O 1
ATOM 1997 N N . ARG A 1 254 ? -0.115 -2.975 14.586 1 98 254 ARG A N 1
ATOM 1998 C CA . ARG A 1 254 ? 1.188 -3.633 14.586 1 98 254 ARG A CA 1
ATOM 1999 C C . ARG A 1 254 ? 2.209 -2.826 15.383 1 98 254 ARG A C 1
ATOM 2001 O O . ARG A 1 254 ? 2.904 -3.371 16.234 1 98 254 ARG A O 1
ATOM 2008 N N . GLU A 1 255 ? 2.289 -1.498 15.086 1 98.62 255 GLU A N 1
ATOM 2009 C CA . GLU A 1 255 ? 3.291 -0.645 15.719 1 98.62 255 GLU A CA 1
ATOM 2010 C C . GLU A 1 255 ? 3.051 -0.532 17.219 1 98.62 255 GLU A C 1
ATOM 2012 O O . GLU A 1 255 ? 4 -0.442 18 1 98.62 255 GLU A O 1
ATOM 2017 N N . LEU A 1 256 ? 1.778 -0.503 17.625 1 98.56 256 LEU A N 1
ATOM 2018 C CA . LEU A 1 256 ? 1.448 -0.469 19.047 1 98.56 256 LEU A CA 1
ATOM 2019 C C . LEU A 1 256 ? 1.874 -1.763 19.734 1 98.56 256 LEU A C 1
ATOM 2021 O O . LEU A 1 256 ? 2.422 -1.731 20.844 1 98.56 256 LEU A O 1
ATOM 2025 N N . ALA A 1 257 ? 1.628 -2.889 19.078 1 97.25 257 ALA A N 1
ATOM 2026 C CA . ALA A 1 257 ? 2.018 -4.184 19.625 1 97.25 257 ALA A CA 1
ATOM 2027 C C . ALA A 1 257 ? 3.531 -4.273 19.797 1 97.25 257 ALA A C 1
ATOM 2029 O O . ALA A 1 257 ? 4.02 -4.859 20.766 1 97.25 257 ALA A O 1
ATOM 2030 N N . LEU A 1 258 ? 4.277 -3.646 18.906 1 97.75 258 LEU A N 1
ATOM 2031 C CA . LEU A 1 258 ? 5.734 -3.729 18.906 1 97.75 258 LEU A CA 1
ATOM 2032 C C . LEU A 1 258 ? 6.344 -2.57 19.688 1 97.75 258 LEU A C 1
ATOM 2034 O O . LEU A 1 258 ? 7.555 -2.541 19.922 1 97.75 258 LEU A O 1
ATOM 2038 N N . ASN A 1 259 ? 5.504 -1.597 20.078 1 98.25 259 ASN A N 1
ATOM 2039 C CA . ASN A 1 259 ? 5.883 -0.456 20.891 1 98.25 259 ASN A CA 1
ATOM 2040 C C . ASN A 1 259 ? 7.059 0.308 20.297 1 98.25 259 ASN A C 1
ATOM 2042 O O . ASN A 1 259 ? 8.062 0.542 20.969 1 98.25 259 ASN A O 1
ATOM 2046 N N . THR A 1 260 ? 6.91 0.775 19.016 1 98.56 260 THR A N 1
ATOM 2047 C CA . THR A 1 260 ? 8.031 1.304 18.25 1 98.56 260 THR A CA 1
ATOM 2048 C C . THR A 1 260 ? 8.039 2.828 18.281 1 98.56 260 THR A C 1
ATOM 2050 O O . THR A 1 260 ? 8.922 3.463 17.688 1 98.56 260 THR A O 1
ATOM 2053 N N . PHE A 1 261 ? 7.098 3.508 18.938 1 98.81 261 PHE A N 1
ATOM 2054 C CA . PHE A 1 261 ? 7 4.961 18.875 1 98.81 261 PHE A CA 1
ATOM 2055 C C . PHE A 1 261 ? 6.375 5.523 20.141 1 98.81 261 PHE A C 1
ATOM 2057 O O . PHE A 1 261 ? 5.91 4.77 21 1 98.81 261 PHE A O 1
ATOM 2064 N N . ASP A 1 262 ? 6.406 6.891 20.266 1 98.81 262 ASP A N 1
ATOM 2065 C CA . ASP A 1 262 ? 5.848 7.586 21.422 1 98.81 262 ASP A CA 1
ATOM 2066 C C . ASP A 1 262 ? 4.684 8.484 21.016 1 98.81 262 ASP A C 1
ATOM 2068 O O . ASP A 1 262 ? 3.746 8.688 21.781 1 98.81 262 ASP A O 1
ATOM 2072 N N . VAL A 1 263 ? 4.75 9.094 19.859 1 98.88 263 VAL A N 1
ATOM 2073 C CA . VAL A 1 263 ? 3.768 10.047 19.359 1 98.88 263 VAL A CA 1
ATOM 2074 C C . VAL A 1 263 ? 3.271 9.602 17.984 1 98.88 263 VAL A C 1
ATOM 2076 O O . VAL A 1 263 ? 4.07 9.25 17.109 1 98.88 263 VAL A O 1
ATOM 2079 N N . LEU A 1 264 ? 1.985 9.516 17.781 1 98.94 264 LEU A N 1
ATOM 2080 C CA . LEU A 1 264 ? 1.38 9.18 16.5 1 98.94 264 LEU A CA 1
ATOM 2081 C C . LEU A 1 264 ? 1.023 10.445 15.719 1 98.94 264 LEU A C 1
ATOM 2083 O O . LEU A 1 264 ? 0.329 11.32 16.234 1 98.94 264 LEU A O 1
ATOM 2087 N N . ASN A 1 265 ? 1.565 10.617 14.555 1 98.88 265 ASN A N 1
ATOM 2088 C CA . ASN A 1 265 ? 1.151 11.695 13.664 1 98.88 265 ASN A CA 1
ATOM 2089 C C . ASN A 1 265 ? 0.046 11.242 12.711 1 98.88 265 ASN A C 1
ATOM 2091 O O . ASN A 1 265 ? 0.305 10.5 11.758 1 98.88 265 ASN A O 1
ATOM 2095 N N . LEU A 1 266 ? -1.168 11.625 12.992 1 98.88 266 LEU A N 1
ATOM 2096 C CA . LEU A 1 266 ? -2.328 11.266 12.18 1 98.88 266 LEU A CA 1
ATOM 2097 C C . LEU A 1 266 ? -2.434 12.172 10.953 1 98.88 266 LEU A C 1
ATOM 2099 O O . LEU A 1 266 ? -2.164 13.375 11.039 1 98.88 266 LEU A O 1
ATOM 2103 N N . LYS A 1 267 ? -2.729 11.609 9.828 1 98.81 267 LYS A N 1
ATOM 2104 C CA . LYS A 1 267 ? -2.965 12.352 8.594 1 98.81 267 LYS A CA 1
ATOM 2105 C C . LYS A 1 267 ? -4.359 12.07 8.039 1 98.81 267 LYS A C 1
ATOM 2107 O O . LYS A 1 267 ? -4.535 11.18 7.207 1 98.81 267 LYS A O 1
ATOM 2112 N N . PRO A 1 268 ? -5.328 12.891 8.367 1 98.75 268 PRO A N 1
ATOM 2113 C CA . PRO A 1 268 ? -6.68 12.688 7.832 1 98.75 268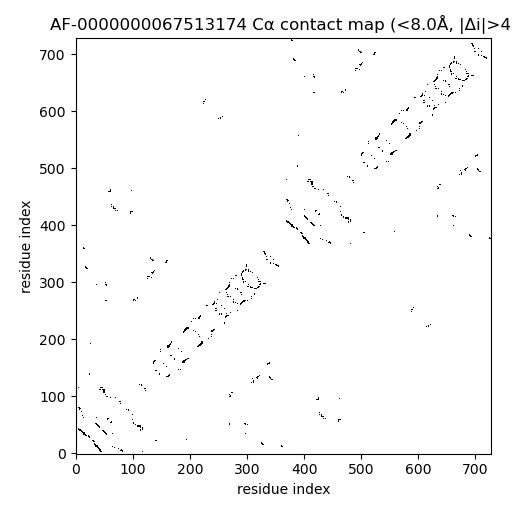 PRO A CA 1
ATOM 2114 C C . PRO A 1 268 ? -6.719 12.664 6.309 1 98.75 268 PRO A C 1
ATOM 2116 O O . PRO A 1 268 ? -7.621 12.07 5.719 1 98.75 268 PRO A O 1
ATOM 2119 N N . ALA A 1 269 ? -5.703 13.234 5.668 1 98.44 269 ALA A N 1
ATOM 2120 C CA . ALA A 1 269 ? -5.609 13.242 4.211 1 98.44 269 ALA A CA 1
ATOM 2121 C C . ALA A 1 269 ? -5.586 11.82 3.654 1 98.44 269 ALA A C 1
ATOM 2123 O O . ALA A 1 269 ? -5.918 11.602 2.488 1 98.44 269 ALA A O 1
ATOM 2124 N N . ARG A 1 270 ? -5.176 10.844 4.492 1 98.56 270 ARG A N 1
ATOM 2125 C CA . ARG A 1 270 ? -5.098 9.477 4.004 1 98.56 270 ARG A CA 1
ATOM 2126 C C . ARG A 1 270 ? -6.086 8.57 4.738 1 98.56 270 ARG A C 1
ATOM 2128 O O . ARG A 1 270 ? -6.375 7.461 4.289 1 98.56 270 ARG A O 1
ATOM 2135 N N . THR A 1 271 ? -6.668 9 5.906 1 98.56 271 THR A N 1
ATOM 2136 C CA . THR A 1 271 ? -7.492 8.102 6.715 1 98.56 271 THR A CA 1
ATOM 2137 C C . THR A 1 271 ? -8.922 8.633 6.812 1 98.56 271 THR A C 1
ATOM 2139 O O . THR A 1 271 ? -9.82 7.918 7.262 1 98.56 271 THR A O 1
ATOM 2142 N N . GLY A 1 272 ? -9.18 9.914 6.375 1 98.62 272 GLY A N 1
ATOM 2143 C CA . GLY A 1 272 ? -10.492 10.492 6.586 1 98.62 272 GLY A CA 1
ATOM 2144 C C . GLY A 1 272 ? -10.852 10.641 8.055 1 98.62 272 GLY A C 1
ATOM 2145 O O . GLY A 1 272 ? -9.969 10.727 8.906 1 98.62 272 GLY A O 1
ATOM 2146 N N . VAL A 1 273 ? -12.094 10.812 8.273 1 98.75 273 VAL A N 1
ATOM 2147 C CA . VAL A 1 273 ? -12.594 11.047 9.625 1 98.75 273 VAL A CA 1
ATOM 2148 C C . VAL A 1 273 ? -12.648 9.727 10.391 1 98.75 273 VAL A C 1
ATOM 2150 O O . VAL A 1 273 ? -12.109 9.617 11.492 1 98.75 273 VAL A O 1
ATOM 2153 N N . THR A 1 274 ? -13.188 8.672 9.781 1 98.69 274 THR A N 1
ATOM 2154 C CA . THR A 1 274 ? -13.492 7.41 10.445 1 98.69 274 THR A CA 1
ATOM 2155 C C . THR A 1 274 ? -12.227 6.754 10.984 1 98.69 274 THR A C 1
ATOM 2157 O O . THR A 1 274 ? -12.125 6.48 12.18 1 98.69 274 THR A O 1
ATOM 2160 N N . TRP A 1 275 ? -11.258 6.582 10.156 1 98.75 275 TRP A N 1
ATOM 2161 C CA . TRP A 1 275 ? -10.07 5.844 10.57 1 98.75 275 TRP A CA 1
ATOM 2162 C C . TRP A 1 275 ? -9.164 6.707 11.438 1 98.75 275 TRP A C 1
ATOM 2164 O O . TRP A 1 275 ? -8.469 6.199 12.32 1 98.75 275 TRP A O 1
ATOM 2174 N N . THR A 1 276 ? -9.18 8.055 11.203 1 98.88 276 THR A N 1
ATOM 2175 C CA . THR A 1 276 ? -8.422 8.938 12.086 1 98.88 276 THR A CA 1
ATOM 2176 C C . THR A 1 276 ? -8.93 8.828 13.523 1 98.88 276 THR A C 1
ATOM 2178 O O . THR A 1 276 ? -8.141 8.68 14.453 1 98.88 276 THR A O 1
ATOM 2181 N N . LEU A 1 277 ? -10.258 8.891 13.68 1 98.81 277 LEU A N 1
ATOM 2182 C CA . LEU A 1 277 ? -10.828 8.789 15.023 1 98.81 277 LEU A CA 1
ATOM 2183 C C . LEU A 1 277 ? -10.539 7.426 15.641 1 98.81 277 LEU A C 1
ATOM 2185 O O . LEU A 1 277 ? -10.227 7.328 16.828 1 98.81 277 LEU A O 1
ATOM 2189 N N . GLU A 1 278 ? -10.648 6.379 14.836 1 98.69 278 GLU A N 1
ATOM 2190 C CA . GLU A 1 278 ? -10.336 5.027 15.305 1 98.69 278 GLU A CA 1
ATOM 2191 C C . GLU A 1 278 ? -8.883 4.922 15.758 1 98.69 278 GLU A C 1
ATOM 2193 O O . GLU A 1 278 ? -8.594 4.379 16.828 1 98.69 278 GLU A O 1
ATOM 2198 N N . MET A 1 279 ? -7.988 5.445 14.992 1 98.88 279 MET A N 1
ATOM 2199 C CA . MET A 1 279 ? -6.559 5.383 15.281 1 98.88 279 MET A CA 1
ATOM 2200 C C . MET A 1 279 ? -6.223 6.219 16.516 1 98.88 279 MET A C 1
ATOM 2202 O O . MET A 1 279 ? -5.418 5.805 17.344 1 98.88 279 MET A O 1
ATOM 2206 N N . LEU A 1 280 ? -6.836 7.379 16.578 1 98.88 280 LEU A N 1
ATOM 2207 C CA . LEU A 1 280 ? -6.633 8.234 17.734 1 98.88 280 LEU A CA 1
ATOM 2208 C C . LEU A 1 280 ? -7.066 7.535 19.016 1 98.88 280 LEU A C 1
ATOM 2210 O O . LEU A 1 280 ? -6.355 7.57 20.031 1 98.88 280 LEU A O 1
ATOM 2214 N N . ALA A 1 281 ? -8.211 6.906 18.984 1 98.62 281 ALA A N 1
ATOM 2215 C CA . ALA A 1 281 ? -8.719 6.18 20.141 1 98.62 281 ALA A CA 1
ATOM 2216 C C . ALA A 1 281 ? -7.781 5.043 20.531 1 98.62 281 ALA A C 1
ATOM 2218 O O . ALA A 1 281 ? -7.484 4.855 21.719 1 98.62 281 ALA A O 1
ATOM 2219 N N . LEU A 1 282 ? -7.305 4.32 19.562 1 98.31 282 LEU A N 1
ATOM 2220 C CA . LEU A 1 282 ? -6.395 3.209 19.812 1 98.31 282 LEU A CA 1
ATOM 2221 C C . LEU A 1 282 ? -5.094 3.707 20.438 1 98.31 282 LEU A C 1
ATOM 2223 O O . LEU A 1 282 ? -4.586 3.107 21.391 1 98.31 282 LEU A O 1
ATOM 2227 N N . ALA A 1 283 ? -4.543 4.766 19.859 1 98.62 283 ALA A N 1
ATOM 2228 C CA . ALA A 1 283 ? -3.303 5.336 20.375 1 98.62 283 ALA A CA 1
ATOM 2229 C C . ALA A 1 283 ? -3.475 5.789 21.812 1 98.62 283 ALA A C 1
ATOM 2231 O O . ALA A 1 283 ? -2.625 5.516 22.672 1 98.62 283 ALA A O 1
ATOM 2232 N N . ARG A 1 284 ? -4.566 6.438 22.078 1 98.12 284 ARG A N 1
ATOM 2233 C CA . ARG A 1 284 ? -4.859 6.93 23.422 1 98.12 284 ARG A CA 1
ATOM 2234 C C . ARG A 1 284 ? -4.98 5.781 24.406 1 98.12 284 ARG A C 1
ATOM 2236 O O . ARG A 1 284 ? -4.445 5.852 25.516 1 98.12 284 ARG A O 1
ATOM 2243 N N . GLU A 1 285 ? -5.641 4.762 24.016 1 98 285 GLU A N 1
ATOM 2244 C CA . GLU A 1 285 ? -5.832 3.586 24.875 1 98 285 GLU A CA 1
ATOM 2245 C C . GLU A 1 285 ? -4.492 2.963 25.25 1 98 285 GLU A C 1
ATOM 2247 O O . GLU A 1 285 ? -4.367 2.365 26.328 1 98 285 GLU A O 1
ATOM 2252 N N . ARG A 1 286 ? -3.561 3.133 24.422 1 98.12 286 ARG A N 1
ATOM 2253 C CA . ARG A 1 286 ? -2.258 2.516 24.656 1 98.12 286 ARG A CA 1
ATOM 2254 C C . ARG A 1 286 ? -1.274 3.516 25.25 1 98.12 286 ARG A C 1
ATOM 2256 O O . ARG A 1 286 ? -0.076 3.24 25.328 1 98.12 286 ARG A O 1
ATOM 2263 N N . GLY A 1 287 ? -1.744 4.695 25.578 1 98.19 287 GLY A N 1
ATOM 2264 C CA . GLY A 1 287 ? -0.941 5.676 26.297 1 98.19 287 GLY A CA 1
ATOM 2265 C C . GLY A 1 287 ? -0.018 6.469 25.391 1 98.19 287 GLY A C 1
ATOM 2266 O O . GLY A 1 287 ? 0.973 7.039 25.859 1 98.19 287 GLY A O 1
ATOM 2267 N N . LYS A 1 288 ? -0.285 6.457 24.125 1 98.81 288 LYS A N 1
ATOM 2268 C CA . LYS A 1 288 ? 0.533 7.23 23.188 1 98.81 288 LYS A CA 1
ATOM 2269 C C . LYS A 1 288 ? 0.014 8.656 23.062 1 98.81 288 LYS A C 1
ATOM 2271 O O . LYS A 1 288 ? -1.188 8.898 23.188 1 98.81 288 LYS A O 1
ATOM 2276 N N . LYS A 1 289 ? 0.913 9.609 22.828 1 98.69 289 LYS A N 1
ATOM 2277 C CA . LYS A 1 289 ? 0.528 10.961 22.422 1 98.69 289 LYS A CA 1
ATOM 2278 C C . LYS A 1 289 ? 0.193 11.016 20.938 1 98.69 289 LYS A C 1
ATOM 2280 O O . LYS A 1 289 ? 0.451 10.062 20.203 1 98.69 289 LYS A O 1
ATOM 2285 N N . ALA A 1 290 ? -0.453 12.109 20.531 1 98.88 290 ALA A N 1
ATOM 2286 C CA . ALA A 1 290 ? -0.854 12.195 19.141 1 98.88 290 ALA A CA 1
ATOM 2287 C C . ALA A 1 290 ? -0.789 13.633 18.641 1 98.88 290 ALA A C 1
ATOM 2289 O O . ALA A 1 290 ? -0.946 14.578 19.422 1 98.88 290 ALA A O 1
ATOM 2290 N N . MET A 1 291 ? -0.491 13.82 17.469 1 98.88 291 MET A N 1
ATOM 2291 C CA . MET A 1 291 ? -0.619 15.047 16.688 1 98.88 291 MET A CA 1
ATOM 2292 C C . MET A 1 291 ? -1.326 14.781 15.367 1 98.88 291 MET A C 1
ATOM 2294 O O . MET A 1 291 ? -1.571 13.625 15.008 1 98.88 291 MET A O 1
ATOM 2298 N N . VAL A 1 292 ? -1.762 15.812 14.656 1 98.88 292 VAL A N 1
ATOM 2299 C CA . VAL A 1 292 ? -2.463 15.719 13.375 1 98.88 292 VAL A CA 1
ATOM 2300 C C . VAL A 1 292 ? -1.761 16.578 12.336 1 98.88 292 VAL A C 1
ATOM 2302 O O . VAL A 1 292 ? -1.369 17.719 12.617 1 98.88 292 VAL A O 1
ATOM 2305 N N . GLY A 1 293 ? -1.499 16.062 11.203 1 98.69 293 GLY A N 1
ATOM 2306 C CA . GLY A 1 293 ? -0.922 16.828 10.102 1 98.69 293 GLY A CA 1
ATOM 2307 C C . GLY A 1 293 ? -1.822 16.875 8.883 1 98.69 293 GLY A C 1
ATOM 2308 O O . GLY A 1 293 ? -2.527 15.914 8.578 1 98.69 293 GLY A O 1
ATOM 2309 N N . SER A 1 294 ? -1.711 17.922 8.078 1 97.94 294 SER A N 1
ATOM 2310 C CA . SER A 1 294 ? -2.578 18.156 6.93 1 97.94 294 SER A CA 1
ATOM 2311 C C . SER A 1 294 ? -2.02 17.516 5.668 1 97.94 294 SER A C 1
ATOM 2313 O O . SER A 1 294 ? -2.701 17.438 4.645 1 97.94 294 SER A O 1
ATOM 2315 N N . GLN A 1 295 ? -0.809 17 5.723 1 96.25 295 GLN A N 1
ATOM 2316 C CA . GLN A 1 295 ? -0.173 16.375 4.574 1 96.25 295 GLN A CA 1
ATOM 2317 C C . GLN A 1 295 ? -0.081 17.344 3.396 1 96.25 295 GLN A C 1
ATOM 2319 O O . GLN A 1 295 ? -0.473 17 2.277 1 96.25 295 GLN A O 1
ATOM 2324 N N . ALA A 1 296 ? 0.311 18.578 3.631 1 94.69 296 ALA A N 1
ATOM 2325 C CA . ALA A 1 296 ? 0.575 19.594 2.621 1 94.69 296 ALA A CA 1
ATOM 2326 C C . ALA A 1 296 ? -0.671 19.875 1.784 1 94.69 296 ALA A C 1
ATOM 2328 O O . ALA A 1 296 ? -0.575 20.125 0.582 1 94.69 296 ALA A O 1
ATOM 2329 N N . GLN A 1 297 ? -1.812 19.734 2.303 1 97.62 297 GLN A N 1
ATOM 2330 C CA . GLN A 1 297 ? -3.049 20.125 1.628 1 97.62 297 GLN A CA 1
ATOM 2331 C C . GLN A 1 297 ? -3.234 21.641 1.64 1 97.62 297 GLN A C 1
ATOM 2333 O O . GLN A 1 297 ? -2.48 22.359 2.299 1 97.62 297 GLN A O 1
ATOM 2338 N N . SER A 1 298 ? -4.164 22.125 0.854 1 98.06 298 SER A N 1
ATOM 2339 C CA . SER A 1 298 ? -4.551 23.531 0.852 1 98.06 298 SER A CA 1
ATOM 2340 C C . SER A 1 298 ? -5.184 23.938 2.182 1 98.06 298 SER A C 1
ATOM 2342 O O . SER A 1 298 ? -5.32 23.109 3.084 1 98.06 298 SER A O 1
ATOM 2344 N N . ALA A 1 299 ? -5.543 25.219 2.258 1 98.25 299 ALA A N 1
ATOM 2345 C CA . ALA A 1 299 ? -6.203 25.703 3.463 1 98.25 299 ALA A CA 1
ATOM 2346 C C . ALA A 1 299 ? -7.496 24.938 3.732 1 98.25 299 ALA A C 1
ATOM 2348 O O . ALA A 1 299 ? -7.863 24.719 4.891 1 98.25 299 ALA A O 1
ATOM 2349 N N . PHE A 1 300 ? -8.133 24.5 2.688 1 98.69 300 PHE A N 1
ATOM 2350 C CA . PHE A 1 300 ? -9.375 23.75 2.842 1 98.69 300 PHE A CA 1
ATOM 2351 C C . PHE A 1 300 ? -9.109 22.391 3.467 1 98.69 300 PHE A C 1
ATOM 2353 O O . PHE A 1 300 ? -9.781 22 4.422 1 98.69 300 PHE A O 1
ATOM 2360 N N . GLY A 1 301 ? -8.125 21.625 2.934 1 98.62 301 GLY A N 1
ATOM 2361 C CA . GLY A 1 301 ? -7.746 20.359 3.533 1 98.62 301 GLY A CA 1
ATOM 2362 C C . GLY A 1 301 ? -7.211 20.5 4.945 1 98.62 301 GLY A C 1
ATOM 2363 O O . GLY A 1 301 ? -7.469 19.641 5.801 1 98.62 301 GLY A O 1
ATOM 2364 N N . ALA A 1 302 ? -6.484 21.578 5.156 1 98.62 302 ALA A N 1
ATOM 2365 C CA . ALA A 1 302 ? -5.973 21.844 6.5 1 98.62 302 ALA A CA 1
ATOM 2366 C C . ALA A 1 302 ? -7.113 22.047 7.492 1 98.62 302 ALA A C 1
ATOM 2368 O O . ALA A 1 302 ? -7.023 21.625 8.648 1 98.62 302 ALA A O 1
ATOM 2369 N N . TYR A 1 303 ? -8.141 22.75 7.035 1 98.56 303 TYR A N 1
ATOM 2370 C CA . TYR A 1 303 ? -9.328 22.953 7.863 1 98.56 303 TYR A CA 1
ATOM 2371 C C . TYR A 1 303 ? -9.922 21.625 8.305 1 98.56 303 TYR A C 1
ATOM 2373 O O . TYR A 1 303 ? -10.227 21.438 9.484 1 98.56 303 TYR A O 1
ATOM 2381 N N . GLN A 1 304 ? -10.062 20.672 7.379 1 98.25 304 GLN A N 1
ATOM 2382 C CA . GLN A 1 304 ? -10.633 19.375 7.688 1 98.25 304 GLN A CA 1
ATOM 2383 C C . GLN A 1 304 ? -9.75 18.594 8.656 1 98.25 304 GLN A C 1
ATOM 2385 O O . GLN A 1 304 ? -10.242 17.953 9.586 1 98.25 304 GLN A O 1
ATOM 2390 N N . SER A 1 305 ? -8.438 18.656 8.469 1 98.81 305 SER A N 1
ATOM 2391 C CA . SER A 1 305 ? -7.496 18.047 9.406 1 98.81 305 SER A CA 1
ATOM 2392 C C . SER A 1 305 ? -7.578 18.703 10.773 1 98.81 305 SER A C 1
ATOM 2394 O O . SER A 1 305 ? -7.484 18.016 11.805 1 98.81 305 SER A O 1
ATOM 2396 N N . ALA A 1 306 ? -7.77 20.016 10.805 1 98.88 306 ALA A N 1
ATOM 2397 C CA . ALA A 1 306 ? -7.828 20.781 12.055 1 98.88 306 ALA A CA 1
ATOM 2398 C C . ALA A 1 306 ? -9.023 20.344 12.898 1 98.88 306 ALA A C 1
ATOM 2400 O O . ALA A 1 306 ? -8.93 20.266 14.125 1 98.88 306 ALA A O 1
ATOM 2401 N N . LEU A 1 307 ? -10.164 20.094 12.234 1 98.81 307 LEU A N 1
ATOM 2402 C CA . LEU A 1 307 ? -11.32 19.625 12.992 1 98.81 307 LEU A CA 1
ATOM 2403 C C . LEU A 1 307 ? -10.969 18.391 13.812 1 98.81 307 LEU A C 1
ATOM 2405 O O . LEU A 1 307 ? -11.43 18.25 14.945 1 98.81 307 LEU A O 1
ATOM 2409 N N . LEU A 1 308 ? -10.133 17.516 13.289 1 98.88 308 LEU A N 1
ATOM 2410 C CA . LEU A 1 308 ? -9.734 16.281 13.969 1 98.88 308 LEU A CA 1
ATOM 2411 C C . LEU A 1 308 ? -8.656 16.578 15.016 1 98.88 308 LEU A C 1
ATOM 2413 O O . LEU A 1 308 ? -8.555 15.859 16.016 1 98.88 308 LEU A O 1
ATOM 2417 N N . ALA A 1 309 ? -7.863 17.625 14.836 1 98.94 309 ALA A N 1
ATOM 2418 C CA . ALA A 1 309 ? -6.84 18.016 15.797 1 98.94 309 ALA A CA 1
ATOM 2419 C C . ALA A 1 309 ? -7.461 18.438 17.125 1 98.94 309 ALA A C 1
ATOM 2421 O O . ALA A 1 309 ? -6.816 18.375 18.172 1 98.94 309 ALA A O 1
ATOM 2422 N N . PHE A 1 310 ? -8.719 18.859 17.125 1 98.88 310 PHE A N 1
ATOM 2423 C CA . PHE A 1 310 ? -9.383 19.375 18.328 1 98.88 310 PHE A CA 1
ATOM 2424 C C . PHE A 1 310 ? -10.008 18.234 19.109 1 98.88 310 PHE A C 1
ATOM 2426 O O . PHE A 1 310 ? -10.562 18.453 20.188 1 98.88 310 PHE A O 1
ATOM 2433 N N . GLN A 1 311 ? -9.914 17 18.609 1 98.75 311 GLN A N 1
ATOM 2434 C CA . GLN A 1 311 ? -10.531 15.852 19.266 1 98.75 311 GLN A CA 1
ATOM 2435 C C . GLN A 1 311 ? -9.711 15.406 20.484 1 98.75 311 GLN A C 1
ATOM 2437 O O . GLN A 1 311 ? -8.531 15.75 20.594 1 98.75 311 GLN A O 1
ATOM 2442 N N . GLN A 1 312 ? -10.344 14.664 21.359 1 97.75 312 GLN A N 1
ATOM 2443 C CA . GLN A 1 312 ? -9.688 14.141 22.547 1 97.75 312 GLN A CA 1
ATOM 2444 C C . GLN A 1 312 ? -8.516 13.234 22.172 1 97.75 312 GLN A C 1
ATOM 2446 O O . GLN A 1 312 ? -8.633 12.383 21.297 1 97.75 312 GLN A O 1
ATOM 2451 N N . GLY A 1 313 ? -7.449 13.445 22.75 1 97.69 313 GLY A N 1
ATOM 2452 C CA . GLY A 1 313 ? -6.312 12.562 22.547 1 97.69 313 GLY A CA 1
ATOM 2453 C C . GLY A 1 313 ? -5.18 13.227 21.781 1 97.69 313 GLY A C 1
ATOM 2454 O O . GLY A 1 313 ? -4.047 12.734 21.797 1 97.69 313 GLY A O 1
ATOM 2455 N N . VAL A 1 314 ? -5.473 14.305 21.094 1 98.75 314 VAL A N 1
ATOM 2456 C CA . VAL A 1 314 ? -4.41 15.047 20.422 1 98.75 314 VAL A CA 1
ATOM 2457 C C . VAL A 1 314 ? -3.73 15.984 21.406 1 98.75 314 VAL A C 1
ATOM 2459 O O . VAL A 1 314 ? -4.363 16.906 21.938 1 98.75 314 VAL A O 1
ATOM 2462 N N . THR A 1 315 ? -2.451 15.766 21.625 1 98.19 315 THR A N 1
ATOM 2463 C CA . THR A 1 315 ? -1.801 16.484 22.719 1 98.19 315 THR A CA 1
ATOM 2464 C C . THR A 1 315 ? -0.606 17.281 22.203 1 98.19 315 THR A C 1
ATOM 2466 O O . THR A 1 315 ? -0.122 18.188 22.875 1 98.19 315 THR A O 1
ATOM 2469 N N . GLU A 1 316 ? -0.07 16.922 21.062 1 98.69 316 GLU A N 1
ATOM 2470 C CA . GLU A 1 316 ? 1.169 17.5 20.547 1 98.69 316 GLU A CA 1
ATOM 2471 C C . GLU A 1 316 ? 0.891 18.531 19.453 1 98.69 316 GLU A C 1
ATOM 2473 O O . GLU A 1 316 ? -0.215 18.578 18.922 1 98.69 316 GLU A O 1
ATOM 2478 N N . PRO A 1 317 ? 1.887 19.406 19.094 1 98.81 317 PRO A N 1
ATOM 2479 C CA . PRO A 1 317 ? 1.688 20.391 18.031 1 98.81 317 PRO A CA 1
ATOM 2480 C C . PRO A 1 317 ? 1.284 19.75 16.703 1 98.81 317 PRO A C 1
ATOM 2482 O O . PRO A 1 317 ? 1.886 18.75 16.281 1 98.81 317 PRO A O 1
ATOM 2485 N N . CYS A 1 318 ? 0.261 20.312 16.094 1 98.88 318 CYS A N 1
ATOM 2486 C CA . CYS A 1 318 ? -0.328 19.766 14.883 1 98.88 318 CYS A CA 1
ATOM 2487 C C . CYS A 1 318 ? 0.189 20.484 13.648 1 98.88 318 CYS A C 1
ATOM 2489 O O . CYS A 1 318 ? 0.331 21.719 13.656 1 98.88 318 CYS A O 1
ATOM 2491 N N . GLU A 1 319 ? 0.533 19.719 12.641 1 98.69 319 GLU A N 1
ATOM 2492 C CA . GLU A 1 319 ? 1.073 20.266 11.391 1 98.69 319 GLU A CA 1
ATOM 2493 C C . GLU A 1 319 ? -0.036 20.828 10.508 1 98.69 319 GLU A C 1
ATOM 2495 O O . GLU A 1 319 ? -0.354 20.25 9.469 1 98.69 319 GLU A O 1
ATOM 2500 N N . LEU A 1 320 ? -0.538 22.016 10.789 1 98.62 320 LEU A N 1
ATOM 2501 C CA . LEU A 1 320 ? -1.744 22.547 10.172 1 98.62 320 LEU A CA 1
ATOM 2502 C C . LEU A 1 320 ? -1.442 23.859 9.438 1 98.62 320 LEU A C 1
ATOM 2504 O O . LEU A 1 320 ? -2.361 24.594 9.07 1 98.62 320 LEU A O 1
ATOM 2508 N N . ALA A 1 321 ? -0.106 24.141 9.188 1 98 321 ALA A N 1
ATOM 2509 C CA . ALA A 1 321 ? 0.224 25.469 8.719 1 98 321 ALA A CA 1
ATOM 2510 C C . ALA A 1 321 ? 0.842 25.438 7.324 1 98 321 ALA A C 1
ATOM 2512 O O . ALA A 1 321 ? 1.336 26.438 6.824 1 98 321 ALA A O 1
ATOM 2513 N N . PHE A 1 322 ? 0.825 24.328 6.676 1 96.25 322 PHE A N 1
ATOM 2514 C CA . PHE A 1 322 ? 1.467 24.203 5.371 1 96.25 322 PHE A CA 1
ATOM 2515 C C . PHE A 1 322 ? 0.85 25.188 4.375 1 96.25 322 PHE A C 1
ATOM 2517 O O . PHE A 1 322 ? 1.54 25.688 3.492 1 96.25 322 PHE A O 1
ATOM 2524 N N . HIS A 1 323 ? -0.447 25.422 4.48 1 96.19 323 HIS A N 1
ATOM 2525 C CA . HIS A 1 323 ? -1.176 26.266 3.545 1 96.19 323 HIS A CA 1
ATOM 2526 C C . HIS A 1 323 ? -0.558 27.656 3.463 1 96.19 323 HIS A C 1
ATOM 2528 O O . HIS A 1 323 ? -0.799 28.391 2.502 1 96.19 323 HIS A O 1
ATOM 2534 N N . LEU A 1 324 ? 0.268 28.031 4.453 1 96.31 324 LEU A N 1
ATOM 2535 C CA . LEU A 1 324 ? 0.952 29.328 4.434 1 96.31 324 LEU A CA 1
ATOM 2536 C C . LEU A 1 324 ? 1.921 29.406 3.26 1 96.31 324 LEU A C 1
ATOM 2538 O O . LEU A 1 324 ? 2.307 30.5 2.844 1 96.31 324 LEU A O 1
ATOM 2542 N N . LYS A 1 325 ? 2.32 28.234 2.715 1 95.06 325 LYS A N 1
ATOM 2543 C CA . LYS A 1 325 ? 3.24 28.203 1.582 1 95.06 325 LYS A CA 1
ATOM 2544 C C . LYS A 1 325 ? 2.512 28.469 0.271 1 95.06 325 LYS A C 1
ATOM 2546 O O . LYS A 1 325 ? 3.145 28.766 -0.748 1 95.06 325 LYS A O 1
ATOM 2551 N N . ALA A 1 326 ? 1.227 28.438 0.265 1 95.94 326 ALA A N 1
ATOM 2552 C CA . ALA A 1 326 ? 0.444 28.594 -0.958 1 95.94 326 ALA A CA 1
ATOM 2553 C C . ALA A 1 326 ? 0.245 30.062 -1.298 1 95.94 326 ALA A C 1
ATOM 2555 O O . ALA A 1 326 ? 0.117 30.906 -0.402 1 95.94 326 ALA A O 1
ATOM 2556 N N . GLU A 1 327 ? 0.22 30.469 -2.561 1 93.94 327 GLU A N 1
ATOM 2557 C CA . GLU A 1 327 ? 0.03 31.844 -3.012 1 93.94 327 GLU A CA 1
ATOM 2558 C C . GLU A 1 327 ? -1.429 32.281 -2.879 1 93.94 327 GLU A C 1
ATOM 2560 O O . GLU A 1 327 ? -1.761 33.438 -3.096 1 93.94 327 GLU A O 1
ATOM 2565 N N . GLY A 1 328 ? -2.254 31.469 -2.408 1 93.56 328 GLY A N 1
ATOM 2566 C CA . GLY A 1 328 ? -3.678 31.719 -2.254 1 93.56 328 GLY A CA 1
ATOM 2567 C C . GLY A 1 328 ? -4.469 30.484 -1.855 1 93.56 328 GLY A C 1
ATOM 2568 O O . GLY A 1 328 ? -3.932 29.578 -1.221 1 93.56 328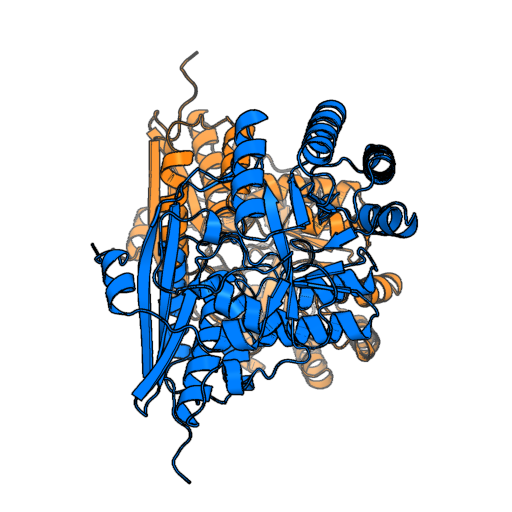 GLY A O 1
ATOM 2569 N N . GLY A 1 329 ? -5.773 30.656 -2.055 1 95.88 329 GLY A N 1
ATOM 2570 C CA . GLY A 1 329 ? -6.645 29.547 -1.71 1 95.88 329 GLY A CA 1
ATOM 2571 C C . GLY A 1 329 ? -8.117 29.906 -1.769 1 95.88 329 GLY A C 1
ATOM 2572 O O . GLY A 1 329 ? -8.484 30.984 -2.229 1 95.88 329 GLY A O 1
ATOM 2573 N N . PHE A 1 330 ? -8.875 28.953 -1.437 1 98.25 330 PHE A N 1
ATOM 2574 C CA . PHE A 1 330 ? -10.32 29.094 -1.552 1 98.25 330 PHE A CA 1
ATOM 2575 C C . PHE A 1 330 ? -11 28.812 -0.218 1 98.25 330 PHE A C 1
ATOM 2577 O O . PHE A 1 330 ? -12.203 28.531 -0.174 1 98.25 330 PHE A O 1
ATOM 2584 N N . PHE A 1 331 ? -10.273 28.766 0.797 1 97.62 331 PHE A N 1
ATOM 2585 C CA . PHE A 1 331 ? -10.703 28.688 2.186 1 97.62 331 PHE A CA 1
ATOM 2586 C C . PHE A 1 331 ? -9.891 29.641 3.062 1 97.62 331 PHE A C 1
ATOM 2588 O O . PHE A 1 331 ? -8.68 29.469 3.213 1 97.62 331 PHE A O 1
ATOM 2595 N N . PRO A 1 332 ? -10.5 30.688 3.598 1 96.25 332 PRO A N 1
ATOM 2596 C CA . PRO A 1 332 ? -9.766 31.625 4.453 1 96.25 332 PRO A CA 1
ATOM 2597 C C . PRO A 1 332 ? -9.422 31.031 5.816 1 96.25 332 PRO A C 1
ATOM 2599 O O . PRO A 1 332 ? -10.125 31.281 6.797 1 96.25 332 PRO A O 1
ATOM 2602 N N . PHE A 1 333 ? -8.375 30.312 5.93 1 97.44 333 PHE A N 1
ATOM 2603 C CA . PHE A 1 333 ? -7.922 29.703 7.172 1 97.44 333 PHE A CA 1
ATOM 2604 C C . PHE A 1 333 ? -7.602 30.766 8.219 1 97.44 333 PHE A C 1
ATOM 2606 O O . PHE A 1 333 ? -6.961 31.766 7.906 1 97.44 333 PHE A O 1
ATOM 2613 N N . PRO A 1 334 ? -8.07 30.625 9.445 1 97.25 334 PRO A N 1
ATOM 2614 C CA . PRO A 1 334 ? -7.859 31.672 10.438 1 97.25 334 PRO A CA 1
ATOM 2615 C C . PRO A 1 334 ? -6.395 31.828 10.844 1 97.25 334 PRO A C 1
ATOM 2617 O O . PRO A 1 334 ? -5.617 30.875 10.719 1 97.25 334 PRO A O 1
ATOM 2620 N N . PRO A 1 335 ? -6.035 33 11.312 1 96.31 335 PRO A N 1
ATOM 2621 C CA . PRO A 1 335 ? -4.652 33.219 11.742 1 96.31 335 PRO A CA 1
ATOM 2622 C C . PRO A 1 335 ? -4.297 32.438 13.016 1 96.31 335 PRO A C 1
ATOM 2624 O O . PRO A 1 335 ? -5.18 32.125 13.82 1 96.31 335 PRO A O 1
ATOM 2627 N N . PHE A 1 336 ? -3.061 32.125 13.141 1 98.31 336 PHE A N 1
ATOM 2628 C CA . PHE A 1 336 ? -2.525 31.578 14.375 1 98.31 336 PHE A CA 1
ATOM 2629 C C . PHE A 1 336 ? -2.164 32.688 15.359 1 98.31 336 PHE A C 1
ATOM 2631 O O . PHE A 1 336 ? -1.693 33.75 14.961 1 98.31 336 PHE A O 1
ATOM 2638 N N . ARG A 1 337 ? -2.432 32.438 16.641 1 98.06 337 ARG A N 1
ATOM 2639 C CA . ARG A 1 337 ? -2.082 33.406 17.688 1 98.06 337 ARG A CA 1
ATOM 2640 C C . ARG A 1 337 ? -1.086 32.781 18.672 1 98.06 337 ARG A C 1
ATOM 2642 O O . ARG A 1 337 ? -1.452 31.969 19.5 1 98.06 337 ARG A O 1
ATOM 2649 N N . GLU A 1 338 ? 0.141 33.25 18.594 1 96.94 338 GLU A N 1
ATOM 2650 C CA . GLU A 1 338 ? 1.214 32.812 19.484 1 96.94 338 GLU A CA 1
ATOM 2651 C C . GLU A 1 338 ? 1.336 31.297 19.5 1 96.94 338 GLU A C 1
ATOM 2653 O O . GLU A 1 338 ? 1.388 30.688 20.562 1 96.94 338 GLU A O 1
ATOM 2658 N N . GLY A 1 339 ? 1.189 30.719 18.375 1 98.44 339 GLY A N 1
ATOM 2659 C CA . GLY A 1 339 ? 1.426 29.297 18.219 1 98.44 339 GLY A CA 1
ATOM 2660 C C . GLY A 1 339 ? 0.156 28.469 18.312 1 98.44 339 GLY A C 1
ATOM 2661 O O . GLY A 1 339 ? 0.201 27.25 18.203 1 98.44 339 GLY A O 1
ATOM 2662 N N . TRP A 1 340 ? -1.036 29.125 18.438 1 98.75 340 TRP A N 1
ATOM 2663 C CA . TRP A 1 340 ? -2.256 28.359 18.703 1 98.75 340 TRP A CA 1
ATOM 2664 C C . TRP A 1 340 ? -3.322 28.656 17.656 1 98.75 340 TRP A C 1
ATOM 2666 O O . TRP A 1 340 ? -3.439 29.781 17.172 1 98.75 340 TRP A O 1
ATOM 2676 N N . LEU A 1 341 ? -4.051 27.609 17.266 1 98.88 341 LEU A N 1
ATOM 2677 C CA . LEU A 1 341 ? -5.285 27.719 16.5 1 98.88 341 LEU A CA 1
ATOM 2678 C C . LEU A 1 341 ? -6.504 27.578 17.406 1 98.88 341 LEU A C 1
ATOM 2680 O O . LEU A 1 341 ? -6.594 26.656 18.203 1 98.88 341 LEU A O 1
ATOM 2684 N N . TYR A 1 342 ? -7.43 28.5 17.328 1 98.81 342 TYR A N 1
ATOM 2685 C CA . TYR A 1 342 ? -8.594 28.516 18.203 1 98.81 342 TYR A CA 1
ATOM 2686 C C . TYR A 1 342 ? -9.828 28 17.484 1 98.81 342 TYR A C 1
ATOM 2688 O O . TYR A 1 342 ? -10.086 28.391 16.344 1 98.81 342 TYR A O 1
ATOM 2696 N N . TRP A 1 343 ? -10.641 27.172 18.156 1 98.62 343 TRP A N 1
ATOM 2697 C CA . TRP A 1 343 ? -11.82 26.516 17.594 1 98.62 343 TRP A CA 1
ATOM 2698 C C . TRP A 1 343 ? -12.805 27.562 17.062 1 98.62 343 TRP A C 1
ATOM 2700 O O . TRP A 1 343 ? -13.312 27.438 15.953 1 98.62 343 TRP A O 1
ATOM 2710 N N . GLU A 1 344 ? -13.055 28.641 17.859 1 97.88 344 GLU A N 1
ATOM 2711 C CA . GLU A 1 344 ? -14.062 29.625 17.516 1 97.88 344 GLU A CA 1
ATOM 2712 C C . GLU A 1 344 ? -13.711 30.344 16.219 1 97.88 344 GLU A C 1
ATOM 2714 O O . GLU A 1 344 ? -14.594 30.719 15.445 1 97.88 344 GLU A O 1
ATOM 2719 N N . ASP A 1 345 ? -12.43 30.516 15.992 1 98.06 345 ASP A N 1
ATOM 2720 C CA . ASP A 1 345 ? -11.984 31.125 14.742 1 98.06 345 ASP A CA 1
ATOM 2721 C C . ASP A 1 345 ? -12.125 30.156 13.57 1 98.06 345 ASP A C 1
ATOM 2723 O O . ASP A 1 345 ? -12.539 30.531 12.477 1 98.06 345 ASP A O 1
ATOM 2727 N N . LEU A 1 346 ? -11.812 28.891 13.82 1 98.38 346 LEU A N 1
ATOM 2728 C CA . LEU A 1 346 ? -11.781 27.875 12.781 1 98.38 346 LEU A CA 1
ATOM 2729 C C . LEU A 1 346 ? -13.172 27.641 12.195 1 98.38 346 LEU A C 1
ATOM 2731 O O . LEU A 1 346 ? -13.336 27.547 10.977 1 98.38 346 LEU A O 1
ATOM 2735 N N . VAL A 1 347 ? -14.219 27.578 13.016 1 97.44 347 VAL A N 1
ATOM 2736 C CA . VAL A 1 347 ? -15.531 27.125 12.586 1 97.44 347 VAL A CA 1
ATOM 2737 C C . VAL A 1 347 ? -16.297 28.281 11.938 1 97.44 347 VAL A C 1
ATOM 2739 O O . VAL A 1 347 ? -17.391 28.094 11.398 1 97.44 347 VAL A O 1
ATOM 2742 N N . GLU A 1 348 ? -15.672 29.531 11.945 1 96.69 348 GLU A N 1
ATOM 2743 C CA . GLU A 1 348 ? -16.281 30.672 11.273 1 96.69 348 GLU A CA 1
ATOM 2744 C C . GLU A 1 348 ? -15.938 30.688 9.789 1 96.69 348 GLU A C 1
ATOM 2746 O O . GLU A 1 348 ? -16.641 31.312 8.992 1 96.69 348 GLU A O 1
ATOM 2751 N N . ALA A 1 349 ? -14.867 30.016 9.438 1 95.31 349 ALA A N 1
ATOM 2752 C CA . ALA A 1 349 ? -14.398 30.016 8.055 1 95.31 349 ALA A CA 1
ATOM 2753 C C . ALA A 1 349 ? -15.312 29.188 7.164 1 95.31 349 ALA A C 1
ATOM 2755 O O . ALA A 1 349 ? -15.93 28.219 7.629 1 95.31 349 ALA A O 1
ATOM 2756 N N . ARG A 1 350 ? -15.391 29.609 5.875 1 95.81 350 ARG A N 1
ATOM 2757 C CA . ARG A 1 350 ? -16.234 28.906 4.926 1 95.81 350 ARG A CA 1
ATOM 2758 C C . ARG A 1 350 ? -15.531 28.703 3.59 1 95.81 350 ARG A C 1
ATOM 2760 O O . ARG A 1 350 ? -14.703 29.531 3.193 1 95.81 350 ARG A O 1
ATOM 2767 N N . PHE A 1 351 ? -15.898 27.625 3.006 1 97.5 351 PHE A N 1
ATOM 2768 C CA . PHE A 1 351 ? -15.461 27.359 1.642 1 97.5 351 PHE A CA 1
ATOM 2769 C C . PHE A 1 351 ? -15.914 28.469 0.699 1 97.5 351 PHE A C 1
ATOM 2771 O O . PHE A 1 351 ? -17.078 28.859 0.707 1 97.5 351 PHE A O 1
ATOM 2778 N N . ASP A 1 352 ? -14.977 29.031 -0.107 1 97.56 352 ASP A N 1
ATOM 2779 C CA . ASP A 1 352 ? -15.258 30.094 -1.068 1 97.56 352 ASP A CA 1
ATOM 2780 C C . ASP A 1 352 ? -15.398 29.531 -2.48 1 97.56 352 ASP A C 1
ATOM 2782 O O . ASP A 1 352 ? -14.406 29.375 -3.193 1 97.56 352 ASP A O 1
ATOM 2786 N N . GLU A 1 353 ? -16.625 29.422 -2.908 1 97.12 353 GLU A N 1
ATOM 2787 C CA . GLU A 1 353 ? -16.906 28.797 -4.199 1 97.12 353 GLU A CA 1
ATOM 2788 C C . GLU A 1 353 ? -16.281 29.594 -5.344 1 97.12 353 GLU A C 1
ATOM 2790 O O . GLU A 1 353 ? -15.75 29.016 -6.289 1 97.12 353 GLU A O 1
ATOM 2795 N N . GLU A 1 354 ? -16.406 30.844 -5.309 1 96.75 354 GLU A N 1
ATOM 2796 C CA . GLU A 1 354 ? -15.875 31.703 -6.367 1 96.75 354 GLU A CA 1
ATOM 2797 C C . GLU A 1 354 ? -14.359 31.609 -6.445 1 96.75 354 GLU A C 1
ATOM 2799 O O . GLU A 1 354 ? -13.789 31.516 -7.539 1 96.75 354 GLU A O 1
ATOM 2804 N N . ALA A 1 355 ? -13.766 31.688 -5.309 1 97.25 355 ALA A N 1
ATOM 2805 C CA . ALA A 1 355 ? -12.305 31.562 -5.285 1 97.25 355 ALA A CA 1
ATOM 2806 C C . ALA A 1 355 ? -11.867 30.203 -5.824 1 97.25 355 ALA A C 1
ATOM 2808 O O . ALA A 1 355 ? -10.883 30.109 -6.559 1 97.25 355 ALA A O 1
ATOM 2809 N N . PHE A 1 356 ? -12.594 29.172 -5.465 1 98 356 PHE A N 1
ATOM 2810 C CA . PHE A 1 356 ? -12.242 27.828 -5.926 1 98 356 PHE A CA 1
ATOM 2811 C C . PHE A 1 356 ? -12.281 27.766 -7.449 1 98 356 PHE A C 1
ATOM 2813 O O . PHE A 1 356 ? -11.422 27.125 -8.07 1 98 356 PHE A O 1
ATOM 2820 N N . ALA A 1 357 ? -13.273 28.328 -8.047 1 97.12 357 ALA A N 1
ATOM 2821 C CA . ALA A 1 357 ? -13.445 28.297 -9.492 1 97.12 357 ALA A CA 1
ATOM 2822 C C . ALA A 1 357 ? -12.211 28.828 -10.211 1 97.12 357 ALA A C 1
ATOM 2824 O O . ALA A 1 357 ? -11.875 28.391 -11.312 1 97.12 357 ALA A O 1
ATOM 2825 N N . ARG A 1 358 ? -11.453 29.688 -9.578 1 95.5 358 ARG A N 1
ATOM 2826 C CA . ARG A 1 358 ? -10.258 30.297 -10.172 1 95.5 358 ARG A CA 1
ATOM 2827 C C . ARG A 1 358 ? -9.094 29.312 -10.18 1 95.5 358 ARG A C 1
ATOM 2829 O O . ARG A 1 358 ? -8.172 29.438 -10.984 1 95.5 358 ARG A O 1
ATOM 2836 N N . TYR A 1 359 ? -9.109 28.359 -9.25 1 96.75 359 TYR A N 1
ATOM 2837 C CA . TYR A 1 359 ? -8 27.406 -9.141 1 96.75 359 TYR A CA 1
ATOM 2838 C C . TYR A 1 359 ? -8.344 26.094 -9.82 1 96.75 359 TYR A C 1
ATOM 2840 O O . TYR A 1 359 ? -7.461 25.266 -10.07 1 96.75 359 TYR A O 1
ATOM 2848 N N . ALA A 1 360 ? -9.656 25.859 -10.094 1 97.44 360 ALA A N 1
ATOM 2849 C CA . ALA A 1 360 ? -10.102 24.609 -10.719 1 97.44 360 ALA A CA 1
ATOM 2850 C C . ALA A 1 360 ? -9.547 24.484 -12.133 1 97.44 360 ALA A C 1
ATOM 2852 O O . ALA A 1 360 ? -9.477 25.469 -12.875 1 97.44 360 ALA A O 1
ATOM 2853 N N . LEU A 1 361 ? -9.148 23.281 -12.344 1 95 361 LEU A N 1
ATOM 2854 C CA . LEU A 1 361 ? -8.625 23.031 -13.68 1 95 361 LEU A CA 1
ATOM 2855 C C . LEU A 1 361 ? -9.711 22.484 -14.594 1 95 361 LEU A C 1
ATOM 2857 O O . LEU A 1 361 ? -10.578 21.734 -14.156 1 95 361 LEU A O 1
ATOM 2861 N N . LYS A 1 362 ? -9.812 23.078 -15.719 1 78.25 362 LYS A N 1
ATOM 2862 C CA . LYS A 1 362 ? -10.797 22.641 -16.703 1 78.25 362 LYS A CA 1
ATOM 2863 C C . LYS A 1 362 ? -10.445 21.266 -17.25 1 78.25 362 LYS A C 1
ATOM 2865 O O . LYS A 1 362 ? -9.266 20.922 -17.375 1 78.25 362 LYS A O 1
ATOM 2870 N N . GLU A 1 363 ? -11.312 20.359 -17.172 1 63.5 363 GLU A N 1
ATOM 2871 C CA . GLU A 1 363 ? -11.109 19.047 -17.781 1 63.5 363 GLU A CA 1
ATOM 2872 C C . GLU A 1 363 ? -10.609 19.156 -19.219 1 63.5 363 GLU A C 1
ATOM 2874 O O . GLU A 1 363 ? -11.125 19.969 -20 1 63.5 363 GLU A O 1
ATOM 2879 N N . ALA A 1 364 ? -9.492 18.812 -19.469 1 42.81 364 ALA A N 1
ATOM 2880 C CA . ALA A 1 364 ? -9.094 18.734 -20.875 1 42.81 364 ALA A CA 1
ATOM 2881 C C . ALA A 1 364 ? -9.992 17.766 -21.656 1 42.81 364 ALA A C 1
ATOM 2883 O O . ALA A 1 364 ? -10.5 16.797 -21.078 1 42.81 364 ALA A O 1
ATOM 2884 N N . MET B 1 1 ? 31.656 -1.238 -29.547 1 42.78 1 MET B N 1
ATOM 2885 C CA . ME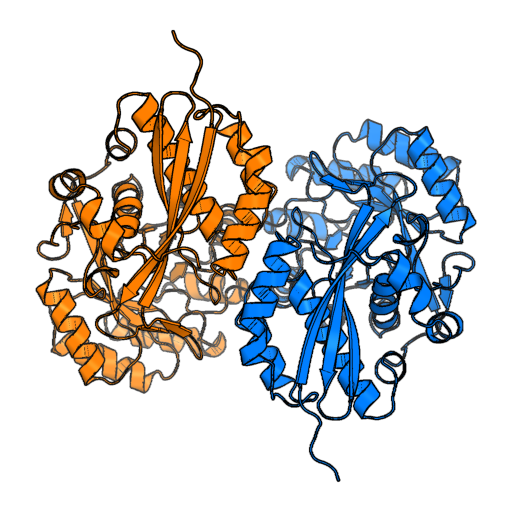T B 1 1 ? 30.797 -1.762 -28.5 1 42.78 1 MET B CA 1
ATOM 2886 C C . MET B 1 1 ? 29.547 -0.893 -28.344 1 42.78 1 MET B C 1
ATOM 2888 O O . MET B 1 1 ? 29.656 0.308 -28.094 1 42.78 1 MET B O 1
ATOM 2892 N N . GLY B 1 2 ? 28.5 -1.066 -29.062 1 57.97 2 GLY B N 1
ATOM 2893 C CA . GLY B 1 2 ? 27.453 -0.093 -29.297 1 57.97 2 GLY B CA 1
ATOM 2894 C C . GLY B 1 2 ? 26.797 0.414 -28.031 1 57.97 2 GLY B C 1
ATOM 2895 O O . GLY B 1 2 ? 26.906 -0.213 -26.969 1 57.97 2 GLY B O 1
ATOM 2896 N N . ALA B 1 3 ? 26.297 1.688 -27.953 1 77.69 3 ALA B N 1
ATOM 2897 C CA . ALA B 1 3 ? 25.703 2.365 -26.797 1 77.69 3 ALA B CA 1
ATOM 2898 C C . ALA B 1 3 ? 24.594 1.525 -26.188 1 77.69 3 ALA B C 1
ATOM 2900 O O . ALA B 1 3 ? 23.891 0.8 -26.906 1 77.69 3 ALA B O 1
ATOM 2901 N N . MET B 1 4 ? 24.641 1.151 -24.969 1 89.75 4 MET B N 1
ATOM 2902 C CA . MET B 1 4 ? 23.594 0.41 -24.266 1 89.75 4 MET B CA 1
ATOM 2903 C C . MET B 1 4 ? 22.219 0.915 -24.672 1 89.75 4 MET B C 1
ATOM 2905 O O . MET B 1 4 ? 21.969 2.123 -24.688 1 89.75 4 MET B O 1
ATOM 2909 N N . PRO B 1 5 ? 21.391 0.018 -25.234 1 97.88 5 PRO B N 1
ATOM 2910 C CA . PRO B 1 5 ? 20.047 0.461 -25.641 1 97.88 5 PRO B CA 1
ATOM 2911 C C . PRO B 1 5 ? 19.266 1.108 -24.5 1 97.88 5 PRO B C 1
ATOM 2913 O O . PRO B 1 5 ? 19.453 0.751 -23.328 1 97.88 5 PRO B O 1
ATOM 2916 N N . THR B 1 6 ? 18.469 2.047 -24.859 1 98.69 6 THR B N 1
ATOM 2917 C CA . THR B 1 6 ? 17.703 2.805 -23.875 1 98.69 6 THR B CA 1
ATOM 2918 C C . THR B 1 6 ? 16.203 2.537 -24.047 1 98.69 6 THR B C 1
ATOM 2920 O O . THR B 1 6 ? 15.766 2.076 -25.109 1 98.69 6 THR B O 1
ATOM 2923 N N . VAL B 1 7 ? 15.422 2.701 -23.062 1 98.88 7 VAL B N 1
ATOM 2924 C CA . VAL B 1 7 ? 13.969 2.582 -23.141 1 98.88 7 VAL B CA 1
ATOM 2925 C C . VAL B 1 7 ? 13.414 3.617 -24.109 1 98.88 7 VAL B C 1
ATOM 2927 O O . VAL B 1 7 ? 13.625 4.82 -23.938 1 98.88 7 VAL B O 1
ATOM 2930 N N . ARG B 1 8 ? 12.719 3.193 -25.062 1 98.75 8 ARG B N 1
ATOM 2931 C CA . ARG B 1 8 ? 12.234 4.078 -26.125 1 98.75 8 ARG B CA 1
ATOM 2932 C C . ARG B 1 8 ? 10.719 4.266 -26.031 1 98.75 8 ARG B C 1
ATOM 2934 O O . ARG B 1 8 ? 10.203 5.352 -26.297 1 98.75 8 ARG B O 1
ATOM 2941 N N . ASP B 1 9 ? 10.062 3.174 -25.656 1 98.69 9 ASP B N 1
ATOM 2942 C CA . ASP B 1 9 ? 8.602 3.252 -25.641 1 98.69 9 ASP B CA 1
ATOM 2943 C C . ASP B 1 9 ? 8.008 2.238 -24.672 1 98.69 9 ASP B C 1
ATOM 2945 O O . ASP B 1 9 ? 8.656 1.245 -24.328 1 98.69 9 ASP B O 1
ATOM 2949 N N . LEU B 1 10 ? 6.879 2.57 -24.172 1 98.81 10 LEU B N 1
ATOM 2950 C CA . LEU B 1 10 ? 6.062 1.732 -23.297 1 98.81 10 LEU B CA 1
ATOM 2951 C C . LEU B 1 10 ? 4.629 1.655 -23.812 1 98.81 10 LEU B C 1
ATOM 2953 O O . LEU B 1 10 ? 4.012 2.684 -24.094 1 98.81 10 LEU B O 1
ATOM 2957 N N . ARG B 1 11 ? 4.133 0.471 -23.906 1 98.06 11 ARG B N 1
ATOM 2958 C CA . ARG B 1 11 ? 2.773 0.287 -24.406 1 98.06 11 ARG B CA 1
ATOM 2959 C C . ARG B 1 11 ? 1.992 -0.675 -23.516 1 98.06 11 ARG B C 1
ATOM 2961 O O . ARG B 1 11 ? 2.525 -1.698 -23.094 1 98.06 11 ARG B O 1
ATOM 2968 N N . LEU B 1 12 ? 0.74 -0.34 -23.266 1 98.62 12 LEU B N 1
ATOM 2969 C CA . LEU B 1 12 ? -0.173 -1.162 -22.469 1 98.62 12 LEU B CA 1
ATOM 2970 C C . LEU B 1 12 ? -1.349 -1.634 -23.328 1 98.62 12 LEU B C 1
ATOM 2972 O O . LEU B 1 12 ? -2.072 -0.817 -23.891 1 98.62 12 LEU B O 1
ATOM 2976 N N . ILE B 1 13 ? -1.569 -2.949 -23.391 1 98.62 13 ILE B N 1
ATOM 2977 C CA . ILE B 1 13 ? -2.643 -3.521 -24.203 1 98.62 13 ILE B CA 1
ATOM 2978 C C . ILE B 1 13 ? -3.551 -4.375 -23.312 1 98.62 13 ILE B C 1
ATOM 2980 O O . ILE B 1 13 ? -3.193 -5.496 -22.953 1 98.62 13 ILE B O 1
ATOM 2984 N N . PRO B 1 14 ? -4.73 -3.871 -23 1 98.5 14 PRO B N 1
ATOM 2985 C CA . PRO B 1 14 ? -5.66 -4.676 -22.203 1 98.5 14 PRO B CA 1
ATOM 2986 C C . PRO B 1 14 ? -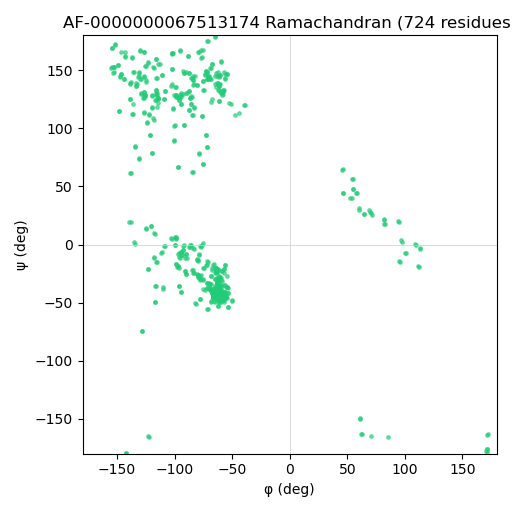6.125 -5.934 -22.938 1 98.5 14 PRO B C 1
ATOM 2988 O O . PRO B 1 14 ? -6.227 -5.934 -24.156 1 98.5 14 PRO B O 1
ATOM 2991 N N . PHE B 1 15 ? -6.328 -6.992 -22.203 1 98.38 15 PHE B N 1
ATOM 2992 C CA . PHE B 1 15 ? -6.895 -8.211 -22.781 1 98.38 15 PHE B CA 1
ATOM 2993 C C . PHE B 1 15 ? -7.832 -8.891 -21.797 1 98.38 15 PHE B C 1
ATOM 2995 O O . PHE B 1 15 ? -7.836 -8.562 -20.609 1 98.38 15 PHE B O 1
ATOM 3002 N N . ARG B 1 16 ? -8.672 -9.75 -22.281 1 97.12 16 ARG B N 1
ATOM 3003 C CA . ARG B 1 16 ? -9.648 -10.484 -21.469 1 97.12 16 ARG B CA 1
ATOM 3004 C C . ARG B 1 16 ? -9.742 -11.938 -21.922 1 97.12 16 ARG B C 1
ATOM 3006 O O . ARG B 1 16 ? -9.898 -12.211 -23.125 1 97.12 16 ARG B O 1
ATOM 3013 N N . ILE B 1 17 ? -9.547 -12.867 -20.984 1 97.31 17 ILE B N 1
ATOM 3014 C CA . ILE B 1 17 ? -9.734 -14.289 -21.234 1 97.31 17 ILE B CA 1
ATOM 3015 C C . ILE B 1 17 ? -10.82 -14.836 -20.297 1 97.31 17 ILE B C 1
ATOM 3017 O O . ILE B 1 17 ? -10.664 -14.812 -19.078 1 97.31 17 ILE B O 1
ATOM 3021 N N . PRO B 1 18 ? -11.898 -15.336 -20.828 1 94.94 18 PRO B N 1
ATOM 3022 C CA . PRO B 1 18 ? -12.914 -15.922 -19.953 1 94.94 18 PRO B CA 1
ATOM 3023 C C . PRO B 1 18 ? -12.391 -17.109 -19.141 1 94.94 18 PRO B C 1
ATOM 3025 O O . PRO B 1 18 ? -11.516 -17.844 -19.609 1 94.94 18 PRO B O 1
ATOM 3028 N N . LEU B 1 19 ? -12.906 -17.234 -17.906 1 93.81 19 LEU B N 1
ATOM 3029 C CA . LEU B 1 19 ? -12.633 -18.422 -17.109 1 93.81 19 LEU B CA 1
ATOM 3030 C C . LEU B 1 19 ? -13.703 -19.484 -17.328 1 93.81 19 LEU B C 1
ATOM 3032 O O . LEU B 1 19 ? -14.859 -19.156 -17.609 1 93.81 19 LEU B O 1
ATOM 3036 N N . LYS B 1 20 ? -13.219 -20.734 -17.234 1 90 20 LYS B N 1
ATOM 3037 C CA . LYS B 1 20 ? -14.156 -21.844 -17.359 1 90 20 LYS B CA 1
ATOM 3038 C C . LYS B 1 20 ? -15.219 -21.781 -16.266 1 90 20 LYS B C 1
ATOM 3040 O O . LYS B 1 20 ? -16.391 -22.109 -16.516 1 90 20 LYS B O 1
ATOM 3045 N N . ALA B 1 21 ? -14.789 -21.375 -15.07 1 82.75 21 ALA B N 1
ATOM 3046 C CA . ALA B 1 21 ? -15.633 -21.078 -13.914 1 82.75 21 ALA B CA 1
ATOM 3047 C C . ALA B 1 21 ? -15.039 -19.969 -13.062 1 82.75 21 ALA B C 1
ATOM 3049 O O . ALA B 1 21 ? -13.82 -19.844 -12.953 1 82.75 21 ALA B O 1
ATOM 3050 N N . PRO B 1 22 ? -15.992 -19.172 -12.523 1 81.88 22 PRO B N 1
ATOM 3051 C CA . PRO B 1 22 ? -15.469 -18.078 -11.695 1 81.88 22 PRO B CA 1
ATOM 3052 C C . PRO B 1 22 ? -14.672 -18.594 -10.492 1 81.88 22 PRO B C 1
ATOM 3054 O O . PRO B 1 22 ? -14.977 -19.656 -9.953 1 81.88 22 PRO B O 1
ATOM 3057 N N . LEU B 1 23 ? -13.602 -17.828 -10.156 1 81 23 LEU B N 1
ATOM 3058 C CA . LEU B 1 23 ? -12.883 -18.078 -8.914 1 81 23 LEU B CA 1
ATOM 3059 C C . LEU B 1 23 ? -13.383 -17.156 -7.805 1 81 23 LEU B C 1
ATOM 3061 O O . LEU B 1 23 ? -13.438 -15.93 -7.98 1 81 23 LEU B O 1
ATOM 3065 N N . ARG B 1 24 ? -13.789 -17.719 -6.766 1 76.81 24 ARG B N 1
ATOM 3066 C CA . ARG B 1 24 ? -14.234 -16.953 -5.602 1 76.81 24 ARG B CA 1
ATOM 3067 C C . ARG B 1 24 ? -13.305 -17.172 -4.414 1 76.81 24 ARG B C 1
ATOM 3069 O O . ARG B 1 24 ? -12.883 -18.297 -4.156 1 76.81 24 ARG B O 1
ATOM 3076 N N . TRP B 1 25 ? -12.844 -15.984 -3.92 1 74.94 25 TRP B N 1
ATOM 3077 C CA . TRP B 1 25 ? -12.047 -16.078 -2.703 1 74.94 25 TRP B CA 1
ATOM 3078 C C . TRP B 1 25 ? -12.414 -14.969 -1.725 1 74.94 25 TRP B C 1
ATOM 3080 O O . TRP B 1 25 ? -12.82 -13.875 -2.137 1 74.94 25 TRP B O 1
ATOM 3090 N N . GLY B 1 26 ? -12.484 -15.203 -0.508 1 64.44 26 GLY B N 1
ATOM 3091 C CA . GLY B 1 26 ? -12.844 -14.227 0.504 1 64.44 26 GLY B CA 1
ATOM 3092 C C . GLY B 1 26 ? -14.312 -13.828 0.454 1 64.44 26 GLY B C 1
ATOM 3093 O O . GLY B 1 26 ? -15.141 -14.562 -0.097 1 64.44 26 GLY B O 1
ATOM 3094 N N . LYS B 1 27 ? -14.781 -12.781 1.066 1 59 27 LYS B N 1
ATOM 3095 C CA . LYS B 1 27 ? -16.172 -12.336 1.218 1 59 27 LYS B CA 1
ATOM 3096 C C . LYS B 1 27 ? -16.656 -11.633 -0.043 1 59 27 LYS B C 1
ATOM 3098 O O . LYS B 1 27 ? -17.828 -11.758 -0.417 1 59 27 LYS B O 1
ATOM 3103 N N . SER B 1 28 ? -15.773 -11.055 -0.732 1 63.88 28 SER B N 1
ATOM 3104 C CA . SER B 1 28 ? -16.266 -10.164 -1.774 1 63.88 28 SER B CA 1
ATOM 3105 C C . SER B 1 28 ? -15.438 -10.289 -3.047 1 63.88 28 SER B C 1
ATOM 3107 O O . SER B 1 28 ? -15.492 -9.414 -3.916 1 63.88 28 SER B O 1
ATOM 3109 N N . SER B 1 29 ? -14.766 -11.375 -3.121 1 75.81 29 SER B N 1
ATOM 3110 C CA . SER B 1 29 ? -13.852 -11.43 -4.258 1 75.81 29 SER B CA 1
ATOM 3111 C C . SER B 1 29 ? -14.266 -12.516 -5.246 1 75.81 29 SER B C 1
ATOM 3113 O O . SER B 1 29 ? -14.516 -13.656 -4.852 1 75.81 29 SER B O 1
ATOM 3115 N N . GLU B 1 30 ? -14.5 -12.125 -6.414 1 78.88 30 GLU B N 1
ATOM 3116 C CA . GLU B 1 30 ? -14.812 -13.031 -7.512 1 78.88 30 GLU B CA 1
ATOM 3117 C C . GLU B 1 30 ? -14.109 -12.609 -8.797 1 78.88 30 GLU B C 1
ATOM 3119 O O . GLU B 1 30 ? -13.945 -11.414 -9.055 1 78.88 30 GLU B O 1
ATOM 3124 N N . LEU B 1 31 ? -13.586 -13.578 -9.523 1 84.06 31 LEU B N 1
ATOM 3125 C CA . LEU B 1 31 ? -12.953 -13.375 -10.82 1 84.06 31 LEU B CA 1
ATOM 3126 C C . LEU B 1 31 ? -13.633 -14.203 -11.898 1 84.06 31 LEU B C 1
ATOM 3128 O O . LEU B 1 31 ? -13.539 -15.438 -11.891 1 84.06 31 LEU B O 1
ATOM 3132 N N . ALA B 1 32 ? -14.32 -13.555 -12.852 1 88 32 ALA B N 1
ATOM 3133 C CA . ALA B 1 32 ? -15.047 -14.266 -13.898 1 88 32 ALA B CA 1
ATOM 3134 C C . ALA B 1 32 ? -14.211 -14.352 -15.18 1 88 32 ALA B C 1
ATOM 3136 O O . ALA B 1 32 ? -14.5 -15.164 -16.062 1 88 32 ALA B O 1
ATOM 3137 N N . ALA B 1 33 ? -13.266 -13.531 -15.266 1 93.44 33 ALA B N 1
ATOM 3138 C CA . ALA B 1 33 ? -12.367 -13.477 -16.422 1 93.44 33 ALA B CA 1
ATOM 3139 C C . ALA B 1 33 ? -11.008 -12.914 -16.016 1 93.44 33 ALA B C 1
ATOM 3141 O O . ALA B 1 33 ? -10.883 -12.211 -15.016 1 93.44 33 ALA B O 1
ATOM 3142 N N . LEU B 1 34 ? -9.992 -13.398 -16.688 1 95.5 34 LEU B N 1
ATOM 3143 C CA . LEU B 1 34 ? -8.703 -12.719 -16.609 1 95.5 34 LEU B CA 1
ATOM 3144 C C . LEU B 1 34 ? -8.719 -11.414 -17.391 1 95.5 34 LEU B C 1
ATOM 3146 O O . LEU B 1 34 ? -8.523 -11.414 -18.609 1 95.5 34 LEU B O 1
ATOM 3150 N N . GLU B 1 35 ? -9.008 -10.367 -16.672 1 95.69 35 GLU B N 1
ATOM 3151 C CA . GLU B 1 35 ? -8.953 -9.023 -17.234 1 95.69 35 GLU B CA 1
ATOM 3152 C C . GLU B 1 35 ? -7.664 -8.312 -16.828 1 95.69 35 GLU B C 1
ATOM 3154 O O . GLU B 1 35 ? -7.609 -7.66 -15.781 1 95.69 35 GLU B O 1
ATOM 3159 N N . HIS B 1 36 ? -6.633 -8.492 -17.641 1 98.19 36 HIS B N 1
ATOM 3160 C CA . HIS B 1 36 ? -5.273 -8.016 -17.406 1 98.19 36 HIS B CA 1
ATOM 3161 C C . HIS B 1 36 ? -4.801 -7.105 -18.531 1 98.19 36 HIS B C 1
ATOM 3163 O O . HIS B 1 36 ? -5.613 -6.473 -19.203 1 98.19 36 HIS B O 1
ATOM 3169 N N . ALA B 1 37 ? -3.539 -6.848 -18.609 1 98.75 37 ALA B N 1
ATOM 3170 C CA . ALA B 1 37 ? -2.938 -6.098 -19.703 1 98.75 37 ALA B CA 1
ATOM 3171 C C . ALA B 1 37 ? -1.554 -6.645 -20.047 1 98.75 37 ALA B C 1
ATOM 3173 O O . ALA B 1 37 ? -0.851 -7.16 -19.172 1 98.75 37 ALA B O 1
ATOM 3174 N N . LEU B 1 38 ? -1.259 -6.648 -21.297 1 98.81 38 LEU B N 1
ATOM 3175 C CA . LEU B 1 38 ? 0.105 -6.879 -21.766 1 98.81 38 LEU B CA 1
ATOM 3176 C C . LEU B 1 38 ? 0.898 -5.574 -21.781 1 98.81 38 LEU B C 1
ATOM 3178 O O . LEU B 1 38 ? 0.473 -4.594 -22.406 1 98.81 38 LEU B O 1
ATOM 3182 N N . LEU B 1 39 ? 1.966 -5.531 -21.062 1 98.88 39 LEU B N 1
ATOM 3183 C CA . LEU B 1 39 ? 2.889 -4.398 -21.078 1 98.88 39 LEU B CA 1
ATOM 3184 C C . LEU B 1 39 ? 4.086 -4.688 -21.984 1 98.88 39 LEU B C 1
ATOM 3186 O O . LEU B 1 39 ? 4.727 -5.734 -21.844 1 98.88 39 LEU B O 1
ATOM 3190 N N . GLU B 1 40 ? 4.363 -3.824 -22.891 1 98.88 40 GLU B N 1
ATOM 3191 C CA . GLU B 1 40 ? 5.504 -3.936 -23.781 1 98.88 40 GLU B CA 1
ATOM 3192 C C . GLU B 1 40 ? 6.496 -2.797 -23.562 1 98.88 40 GLU B C 1
ATOM 3194 O O . GLU B 1 40 ? 6.102 -1.635 -23.453 1 98.88 40 GLU B O 1
ATOM 3199 N N . VAL B 1 41 ? 7.711 -3.111 -23.422 1 98.88 41 VAL B N 1
ATOM 3200 C CA . VAL B 1 41 ? 8.82 -2.164 -23.391 1 98.88 41 VAL B CA 1
ATOM 3201 C C . VAL B 1 41 ? 9.648 -2.289 -24.672 1 98.88 41 VAL B C 1
ATOM 3203 O O . VAL B 1 41 ? 10.086 -3.387 -25.031 1 98.88 41 VAL B O 1
ATOM 3206 N N . GLU B 1 42 ? 9.812 -1.227 -25.328 1 98.88 42 GLU B N 1
ATOM 3207 C CA . GLU B 1 42 ? 10.664 -1.187 -26.5 1 98.88 42 GLU B CA 1
ATOM 3208 C C . GLU B 1 42 ? 11.953 -0.416 -26.219 1 98.88 42 GLU B C 1
ATOM 3210 O O . GLU B 1 42 ? 11.914 0.691 -25.688 1 98.88 42 GLU B O 1
ATOM 3215 N N . LEU B 1 43 ? 13.07 -0.999 -26.609 1 98.81 43 LEU B N 1
ATOM 3216 C CA . LEU B 1 43 ? 14.359 -0.33 -26.484 1 98.81 43 LEU B CA 1
ATOM 3217 C C . LEU B 1 43 ? 14.742 0.371 -27.781 1 98.81 43 LEU B C 1
ATOM 3219 O O . LEU B 1 43 ? 14.109 0.154 -28.812 1 98.81 43 LEU B O 1
ATOM 3223 N N . SER B 1 44 ? 15.742 1.215 -27.688 1 98.62 44 SER B N 1
ATOM 3224 C CA . SER B 1 44 ? 16.188 2.033 -28.812 1 98.62 44 SER B CA 1
ATOM 3225 C C . SER B 1 44 ? 16.719 1.168 -29.953 1 98.62 44 SER B C 1
ATOM 3227 O O . SER B 1 44 ? 16.766 1.608 -31.109 1 98.62 44 SER B O 1
ATOM 3229 N N . ASP B 1 45 ? 17.141 -0.074 -29.719 1 98.5 45 ASP B N 1
ATOM 3230 C CA . ASP B 1 45 ? 17.656 -0.949 -30.766 1 98.5 45 ASP B CA 1
ATOM 3231 C C . ASP B 1 45 ? 16.547 -1.812 -31.359 1 98.5 45 ASP B C 1
ATOM 3233 O O . ASP B 1 45 ? 16.797 -2.693 -32.188 1 98.5 45 ASP B O 1
ATOM 3237 N N . GLY B 1 46 ? 15.367 -1.665 -30.844 1 98.38 46 GLY B N 1
ATOM 3238 C CA . GLY B 1 46 ? 14.227 -2.381 -31.391 1 98.38 46 GLY B CA 1
ATOM 3239 C C . GLY B 1 46 ? 13.836 -3.6 -30.578 1 98.38 46 GLY B C 1
ATOM 3240 O O . GLY B 1 46 ? 12.797 -4.211 -30.812 1 98.38 46 GLY B O 1
ATOM 3241 N N . SER B 1 47 ? 14.648 -3.947 -29.594 1 98.62 47 SER B N 1
ATOM 3242 C CA . SER B 1 47 ? 14.305 -5.07 -28.719 1 98.62 47 SER B CA 1
ATOM 3243 C C . SER B 1 47 ? 13.016 -4.801 -27.953 1 98.62 47 SER B C 1
ATOM 3245 O O . SER B 1 47 ? 12.781 -3.684 -27.484 1 98.62 47 SER B O 1
ATOM 3247 N N . ILE B 1 48 ? 12.203 -5.852 -27.859 1 98.62 48 ILE B N 1
ATOM 3248 C CA . ILE B 1 48 ? 10.914 -5.738 -27.188 1 98.62 48 ILE B CA 1
ATOM 3249 C C . ILE B 1 48 ? 10.867 -6.711 -26 1 98.62 48 ILE B C 1
ATOM 3251 O O . ILE B 1 48 ? 11.234 -7.879 -26.141 1 98.62 48 ILE B O 1
ATOM 3255 N N . GLY B 1 49 ? 10.523 -6.191 -24.859 1 98.81 49 GLY B N 1
ATOM 3256 C CA . GLY B 1 49 ? 10.156 -7.012 -23.719 1 98.81 49 GLY B CA 1
ATOM 3257 C C . GLY B 1 49 ? 8.688 -6.914 -23.359 1 98.81 49 GLY B C 1
ATOM 3258 O O . GLY B 1 49 ? 8.07 -5.855 -23.516 1 98.81 49 GLY B O 1
ATOM 3259 N N . ARG B 1 50 ? 8.156 -8.062 -22.891 1 98.81 50 ARG B N 1
ATOM 3260 C CA . ARG B 1 50 ? 6.734 -8.117 -22.562 1 98.81 50 ARG B CA 1
ATOM 3261 C C . ARG B 1 50 ? 6.508 -8.711 -21.188 1 98.81 50 ARG B C 1
ATOM 3263 O O . ARG B 1 50 ? 7.277 -9.562 -20.734 1 98.81 50 ARG B O 1
ATOM 3270 N N . ALA B 1 51 ? 5.473 -8.266 -20.516 1 98.88 51 ALA B N 1
ATOM 3271 C CA . ALA B 1 51 ? 5.02 -8.867 -19.266 1 98.88 51 ALA B CA 1
ATOM 3272 C C . ALA B 1 51 ? 3.523 -8.648 -19.062 1 98.88 51 ALA B C 1
ATOM 3274 O O . ALA B 1 51 ? 2.936 -7.738 -19.656 1 98.88 51 ALA B O 1
ATOM 3275 N N . GLU B 1 52 ? 2.941 -9.547 -18.344 1 98.88 52 GLU B N 1
ATOM 3276 C CA . GLU B 1 52 ? 1.529 -9.422 -18 1 98.88 52 GLU B CA 1
ATOM 3277 C C . GLU B 1 52 ? 1.339 -8.594 -16.734 1 98.88 52 GLU B C 1
ATOM 3279 O O . GLU B 1 52 ? 2.006 -8.828 -15.727 1 98.88 52 GLU B O 1
ATOM 3284 N N . VAL B 1 53 ? 0.525 -7.555 -16.797 1 98.81 53 VAL B N 1
ATOM 3285 C CA . VAL B 1 53 ? 0.107 -6.828 -15.602 1 98.81 53 VAL B CA 1
ATOM 3286 C C . VAL B 1 53 ? -1.132 -7.488 -15 1 98.81 53 VAL B C 1
ATOM 3288 O O . VAL B 1 53 ? -2.186 -7.539 -15.641 1 98.81 53 VAL B O 1
ATOM 3291 N N . ALA B 1 54 ? -0.952 -8.008 -13.805 1 97.12 54 ALA B N 1
ATOM 3292 C CA . ALA B 1 54 ? -2.107 -8.539 -13.086 1 97.12 54 ALA B CA 1
ATOM 3293 C C . ALA B 1 54 ? -2.955 -7.414 -12.5 1 97.12 54 ALA B C 1
ATOM 3295 O O . ALA B 1 54 ? -2.502 -6.688 -11.609 1 97.12 54 ALA B O 1
ATOM 3296 N N . ILE B 1 55 ? -4.133 -7.227 -13.055 1 97.19 55 ILE B N 1
ATOM 3297 C CA . ILE B 1 55 ? -5.039 -6.207 -12.539 1 97.19 55 ILE B CA 1
ATOM 3298 C C . ILE B 1 55 ? -5.84 -6.77 -11.367 1 97.19 55 ILE B C 1
ATOM 3300 O O . ILE B 1 55 ? -6.699 -7.637 -11.555 1 97.19 55 ILE B O 1
ATOM 3304 N N . ARG B 1 56 ? -5.551 -6.258 -10.18 1 94.94 56 ARG B N 1
ATOM 3305 C CA . ARG B 1 56 ? -6.145 -6.781 -8.953 1 94.94 56 ARG B CA 1
ATOM 3306 C C . ARG B 1 56 ? -6.637 -5.648 -8.055 1 94.94 56 ARG B C 1
ATOM 3308 O O . ARG B 1 56 ? -5.957 -5.262 -7.102 1 94.94 56 ARG B O 1
ATOM 3315 N N . PRO B 1 57 ? -7.859 -5.152 -8.281 1 96.25 57 PRO B N 1
ATOM 3316 C CA . PRO B 1 57 ? -8.352 -4.051 -7.453 1 96.25 57 PRO B CA 1
ATOM 3317 C C . PRO B 1 57 ? -8.492 -4.434 -5.98 1 96.25 57 PRO B C 1
ATOM 3319 O O . PRO B 1 57 ? -8.227 -3.617 -5.098 1 96.25 57 PRO B O 1
ATOM 3322 N N . THR B 1 58 ? -8.82 -5.68 -5.691 1 94.81 58 THR B N 1
ATOM 3323 C CA . THR B 1 58 ? -9.141 -6.074 -4.324 1 94.81 58 THR B CA 1
ATOM 3324 C C . THR B 1 58 ? -7.891 -6.582 -3.604 1 94.81 58 THR B C 1
ATOM 3326 O O . THR B 1 58 ? -7.938 -6.887 -2.41 1 94.81 58 THR B O 1
ATOM 3329 N N . ILE B 1 59 ? -6.746 -6.707 -4.277 1 94.94 59 ILE B N 1
ATOM 3330 C CA . ILE B 1 59 ? -5.512 -7.188 -3.662 1 94.94 59 ILE B CA 1
ATOM 3331 C C . ILE B 1 59 ? -4.457 -6.086 -3.701 1 94.94 59 ILE B C 1
ATOM 3333 O O . ILE B 1 59 ? -3.916 -5.699 -2.662 1 94.94 59 ILE B O 1
ATOM 3337 N N . TYR B 1 60 ? -4.297 -5.5 -4.902 1 97.06 60 TYR B N 1
ATOM 3338 C CA . TYR B 1 60 ? -3.229 -4.52 -5.078 1 97.06 60 TYR B CA 1
ATOM 3339 C C . TYR B 1 60 ? -3.793 -3.113 -5.215 1 97.06 60 TYR B C 1
ATOM 3341 O O . TYR B 1 60 ? -3.041 -2.145 -5.348 1 97.06 60 TYR B O 1
ATOM 3349 N N . GLY B 1 61 ? -5.141 -2.967 -5.176 1 97.75 61 GLY B N 1
ATOM 3350 C CA . GLY B 1 61 ? -5.75 -1.657 -5.336 1 97.75 61 GLY B CA 1
ATOM 3351 C C . GLY B 1 61 ? -5.516 -1.054 -6.711 1 97.75 61 GLY B C 1
ATOM 3352 O O . GLY B 1 61 ? -5.477 0.17 -6.855 1 97.75 61 GLY B O 1
ATOM 3353 N N . GLU B 1 62 ? -5.305 -1.895 -7.699 1 98.5 62 GLU B N 1
ATOM 3354 C CA . GLU B 1 62 ? -5.008 -1.438 -9.055 1 98.5 62 GLU B CA 1
ATOM 3355 C C . GLU B 1 62 ? -6.125 -1.814 -10.023 1 98.5 62 GLU B C 1
ATOM 3357 O O . GLU B 1 62 ? -6.543 -2.973 -10.07 1 98.5 62 GLU B O 1
ATOM 3362 N N . THR B 1 63 ? -6.664 -0.858 -10.742 1 98.31 63 THR B N 1
ATOM 3363 C CA . THR B 1 63 ? -7.555 -1.051 -11.883 1 98.31 63 THR B CA 1
ATOM 3364 C C . THR B 1 63 ? -6.805 -0.851 -13.195 1 98.31 63 THR B C 1
ATOM 3366 O O . THR B 1 63 ? -5.664 -0.378 -13.203 1 98.31 63 THR B O 1
ATOM 3369 N N . LEU B 1 64 ? -7.457 -1.312 -14.266 1 98.12 64 LEU B N 1
ATOM 3370 C CA . LEU B 1 64 ? -6.836 -1.029 -15.555 1 98.12 64 LEU B CA 1
ATOM 3371 C C . LEU B 1 64 ? -6.566 0.463 -15.711 1 98.12 64 LEU B C 1
ATOM 3373 O O . LEU B 1 64 ? -5.496 0.858 -16.188 1 98.12 64 LEU B O 1
ATOM 3377 N N . GLY B 1 65 ? -7.551 1.268 -15.273 1 98.56 65 GLY B N 1
ATOM 3378 C CA . GLY B 1 65 ? -7.387 2.711 -15.352 1 98.56 65 GLY B CA 1
ATOM 3379 C C . GLY B 1 65 ? -6.234 3.227 -14.516 1 98.56 65 GLY B C 1
ATOM 3380 O O . GLY B 1 65 ? -5.477 4.094 -14.953 1 98.56 65 GLY B O 1
ATOM 3381 N N . SER B 1 66 ? -6.094 2.717 -13.297 1 98.75 66 SER B N 1
ATOM 3382 C CA . SER B 1 66 ? -5.02 3.199 -12.43 1 98.75 66 SER B CA 1
ATOM 3383 C C . SER B 1 66 ? -3.654 2.75 -12.945 1 98.75 66 SER B C 1
ATOM 3385 O O . SER B 1 66 ? -2.662 3.467 -12.797 1 98.75 66 SER B O 1
ATOM 3387 N N . VAL B 1 67 ? -3.574 1.552 -13.547 1 98.81 67 VAL B N 1
ATOM 3388 C CA . VAL B 1 67 ? -2.334 1.07 -14.148 1 98.81 67 VAL B CA 1
ATOM 3389 C C . VAL B 1 67 ? -1.938 1.974 -15.312 1 98.81 67 VAL B C 1
ATOM 3391 O O . VAL B 1 67 ? -0.771 2.348 -15.453 1 98.81 67 VAL B O 1
ATOM 3394 N N . ARG B 1 68 ? -2.906 2.334 -16.125 1 98.69 68 ARG B N 1
ATOM 3395 C CA . ARG B 1 68 ? -2.646 3.26 -17.234 1 98.69 68 ARG B CA 1
ATOM 3396 C C . ARG B 1 68 ? -2.104 4.586 -16.703 1 98.69 68 ARG B C 1
ATOM 3398 O O . ARG B 1 68 ? -1.129 5.117 -17.25 1 98.69 68 ARG B O 1
ATOM 3405 N N . ALA B 1 69 ? -2.734 5.105 -15.688 1 98.81 69 ALA B N 1
ATOM 3406 C CA . ALA B 1 69 ? -2.314 6.375 -15.094 1 98.81 69 ALA B CA 1
ATOM 3407 C C . ALA B 1 69 ? -0.909 6.27 -14.508 1 98.81 69 ALA B C 1
ATOM 3409 O O . ALA B 1 69 ? -0.106 7.195 -14.633 1 98.81 69 ALA B O 1
ATOM 3410 N N . GLY B 1 70 ? -0.648 5.156 -13.828 1 98.81 70 GLY B N 1
ATOM 3411 C CA . GLY B 1 70 ? 0.686 4.93 -13.297 1 98.81 70 GLY B CA 1
ATOM 3412 C C . GLY B 1 70 ? 1.753 4.863 -14.367 1 98.81 70 GLY B C 1
ATOM 3413 O O . GLY B 1 70 ? 2.848 5.406 -14.203 1 98.81 70 GLY B O 1
ATOM 3414 N N . LEU B 1 71 ? 1.417 4.191 -15.445 1 98.88 71 LEU B N 1
ATOM 3415 C CA . LEU B 1 71 ? 2.357 4.098 -16.562 1 98.88 71 LEU B CA 1
ATOM 3416 C C . LEU B 1 71 ? 2.652 5.477 -17.141 1 98.88 71 LEU B C 1
ATOM 3418 O O . LEU B 1 71 ? 3.799 5.781 -17.469 1 98.88 71 LEU B O 1
ATOM 3422 N N . GLU B 1 72 ? 1.625 6.277 -17.297 1 98.62 72 GLU B N 1
ATOM 3423 C CA . GLU B 1 72 ? 1.799 7.641 -17.781 1 98.62 72 GLU B CA 1
ATOM 3424 C C . GLU B 1 72 ? 2.715 8.445 -16.859 1 98.62 72 GLU B C 1
ATOM 3426 O O . GLU B 1 72 ? 3.531 9.242 -17.344 1 98.62 72 GLU B O 1
ATOM 3431 N N . TYR B 1 73 ? 2.578 8.266 -15.617 1 98.38 73 TYR B N 1
ATOM 3432 C CA . TYR B 1 73 ? 3.395 8.961 -14.625 1 98.38 73 TYR B CA 1
ATOM 3433 C C . TYR B 1 73 ? 4.852 8.523 -14.719 1 98.38 73 TYR B C 1
ATOM 3435 O O . TYR B 1 73 ? 5.762 9.344 -14.594 1 98.38 73 TYR B O 1
ATOM 3443 N N . LEU B 1 74 ? 5.082 7.227 -14.961 1 98.75 74 LEU B N 1
ATOM 3444 C CA . LEU B 1 74 ? 6.426 6.656 -14.945 1 98.75 74 LEU B CA 1
ATOM 3445 C C . LEU B 1 74 ? 7.121 6.863 -16.281 1 98.75 74 LEU B C 1
ATOM 3447 O O . LEU B 1 74 ? 8.352 6.898 -16.344 1 98.75 74 LEU B O 1
ATOM 3451 N N . ARG B 1 75 ? 6.352 7.027 -17.359 1 98.56 75 ARG B N 1
ATOM 3452 C CA . ARG B 1 75 ? 6.859 7.043 -18.719 1 98.56 75 ARG B CA 1
ATOM 3453 C C . ARG B 1 75 ? 7.984 8.062 -18.875 1 98.56 75 ARG B C 1
ATOM 3455 O O . ARG B 1 75 ? 9.094 7.711 -19.281 1 98.56 75 ARG B O 1
ATOM 3462 N N . PRO B 1 76 ? 7.773 9.383 -18.5 1 98.12 76 PRO B N 1
ATOM 3463 C CA . PRO B 1 76 ? 8.844 10.359 -18.719 1 98.12 76 PRO B CA 1
ATOM 3464 C C . PRO B 1 76 ? 10.078 10.086 -17.859 1 98.12 76 PRO B C 1
ATOM 3466 O O . PRO B 1 76 ? 11.164 10.586 -18.172 1 98.12 76 PRO B O 1
ATOM 3469 N N . ARG B 1 77 ? 9.977 9.297 -16.828 1 97.75 77 ARG B N 1
ATOM 3470 C CA . ARG B 1 77 ? 11.078 9.008 -15.906 1 97.75 77 ARG B CA 1
ATOM 3471 C C . ARG B 1 77 ? 11.859 7.781 -16.359 1 97.75 77 ARG B C 1
ATOM 3473 O O . ARG B 1 77 ? 13.016 7.59 -15.977 1 97.75 77 ARG B O 1
ATOM 3480 N N . LEU B 1 78 ? 11.219 6.918 -17.156 1 98.69 78 LEU B N 1
ATOM 3481 C CA . LEU B 1 78 ? 11.844 5.68 -17.609 1 98.69 78 LEU B CA 1
ATOM 3482 C C . LEU B 1 78 ? 12.461 5.848 -18.984 1 98.69 78 LEU B C 1
ATOM 3484 O O . LEU B 1 78 ? 13.477 5.223 -19.297 1 98.69 78 LEU B O 1
ATOM 3488 N N . LEU B 1 79 ? 11.781 6.668 -19.875 1 98.62 79 LEU B N 1
ATOM 3489 C CA . LEU B 1 79 ? 12.281 6.844 -21.234 1 98.62 79 LEU B CA 1
ATOM 3490 C C . LEU B 1 79 ? 13.711 7.391 -21.219 1 98.62 79 LEU B C 1
ATOM 3492 O O . LEU B 1 79 ? 14.023 8.289 -20.438 1 98.62 79 LEU B O 1
ATOM 3496 N N . GLY B 1 80 ? 14.57 6.816 -21.953 1 98.5 80 GLY B N 1
ATOM 3497 C CA . GLY B 1 80 ? 15.938 7.281 -22.078 1 98.5 80 GLY B CA 1
ATOM 3498 C C . GLY B 1 80 ? 16.906 6.574 -21.156 1 98.5 80 GLY B C 1
ATOM 3499 O O . GLY B 1 80 ? 18.125 6.637 -21.344 1 98.5 80 GLY B O 1
ATOM 3500 N N . LEU B 1 81 ? 16.422 5.848 -20.141 1 98.38 81 LEU B N 1
ATOM 3501 C CA . LEU B 1 81 ? 17.297 5.066 -19.281 1 98.38 81 LEU B CA 1
ATOM 3502 C C . LEU B 1 81 ? 17.875 3.873 -20.047 1 98.38 81 LEU B C 1
ATOM 3504 O O . LEU B 1 81 ? 17.203 3.277 -20.875 1 98.38 81 LEU B O 1
ATOM 3508 N N . GLU B 1 82 ? 19.078 3.598 -19.703 1 98.38 82 GLU B N 1
ATOM 3509 C CA . GLU B 1 82 ? 19.672 2.389 -20.25 1 98.38 82 GLU B CA 1
ATOM 3510 C C . GLU B 1 82 ? 19.016 1.134 -19.688 1 98.38 82 GLU B C 1
ATOM 3512 O O . GLU B 1 82 ? 18.688 1.085 -18.5 1 98.38 82 GLU B O 1
ATOM 3517 N N . ALA B 1 83 ? 18.875 0.147 -20.562 1 96.88 83 ALA B N 1
ATOM 3518 C CA . ALA B 1 83 ? 18.156 -1.067 -20.188 1 96.88 83 ALA B CA 1
ATOM 3519 C C . ALA B 1 83 ? 18.875 -1.807 -19.062 1 96.88 83 ALA B C 1
ATOM 3521 O O . ALA B 1 83 ? 18.25 -2.561 -18.312 1 96.88 83 ALA B O 1
ATOM 3522 N N . ASP B 1 84 ? 20.125 -1.607 -18.922 1 96.38 84 ASP B N 1
ATOM 3523 C CA . ASP B 1 84 ? 20.891 -2.318 -17.891 1 96.38 84 ASP B CA 1
ATOM 3524 C C . ASP B 1 84 ? 21.172 -1.415 -16.703 1 96.38 84 ASP B C 1
ATOM 3526 O O . ASP B 1 84 ? 21.969 -1.77 -15.82 1 96.38 84 ASP B O 1
ATOM 3530 N N . ASP B 1 85 ? 20.609 -0.172 -16.688 1 97.25 85 ASP B N 1
ATOM 3531 C CA . ASP B 1 85 ? 20.75 0.728 -15.555 1 97.25 85 ASP B CA 1
ATOM 3532 C C . ASP B 1 85 ? 19.859 0.295 -14.398 1 97.25 85 ASP B C 1
ATOM 3534 O O . ASP B 1 85 ? 18.922 1.005 -14.031 1 97.25 85 ASP B O 1
ATOM 3538 N N . GLN B 1 86 ? 20.219 -0.8 -13.82 1 95.81 86 GLN B N 1
ATOM 3539 C CA . GLN B 1 86 ? 19.391 -1.406 -12.773 1 95.81 86 GLN B CA 1
ATOM 3540 C C . GLN B 1 86 ? 19.156 -0.428 -11.633 1 95.81 86 GLN B C 1
ATOM 3542 O O . GLN B 1 86 ? 18.047 -0.35 -11.094 1 95.81 86 GLN B O 1
ATOM 3547 N N . GLU B 1 87 ? 20.188 0.31 -11.25 1 96.5 87 GLU B N 1
ATOM 3548 C CA . GLU B 1 87 ? 20.078 1.252 -10.148 1 96.5 87 GLU B CA 1
ATOM 3549 C C . GLU B 1 87 ? 19.109 2.385 -10.484 1 96.5 87 GLU B C 1
ATOM 3551 O O . GLU B 1 87 ? 18.266 2.748 -9.672 1 96.5 87 GLU B O 1
ATOM 3556 N N . GLY B 1 88 ? 19.312 2.982 -11.688 1 97.5 88 GLY B N 1
ATOM 3557 C CA . GLY B 1 88 ? 18.438 4.059 -12.117 1 97.5 88 GLY B CA 1
ATOM 3558 C C . GLY B 1 88 ? 16.984 3.633 -12.242 1 97.5 88 GLY B C 1
ATOM 3559 O O . GLY B 1 88 ? 16.094 4.344 -11.789 1 97.5 88 GLY B O 1
ATOM 3560 N N . ILE B 1 89 ? 16.734 2.447 -12.805 1 98.5 89 ILE B N 1
ATOM 3561 C CA . ILE B 1 89 ? 15.391 1.922 -13 1 98.5 89 ILE B CA 1
ATOM 3562 C C . ILE B 1 89 ? 14.75 1.633 -11.641 1 98.5 89 ILE B C 1
ATOM 3564 O O . ILE B 1 89 ? 13.609 2.014 -11.391 1 98.5 89 ILE B O 1
ATOM 3568 N N . ARG B 1 90 ? 15.508 1.029 -10.789 1 97.75 90 ARG B N 1
ATOM 3569 C CA . ARG B 1 90 ? 15.016 0.719 -9.453 1 97.75 90 ARG B CA 1
ATOM 3570 C C . ARG B 1 90 ? 14.617 1.989 -8.703 1 97.75 90 ARG B C 1
ATOM 3572 O O . ARG B 1 90 ? 13.578 2.031 -8.055 1 97.75 90 ARG B O 1
ATOM 3579 N N . ALA B 1 91 ? 15.453 3 -8.773 1 96.88 91 ALA B N 1
ATOM 3580 C CA . ALA B 1 91 ? 15.18 4.266 -8.094 1 96.88 91 ALA B CA 1
ATOM 3581 C C . ALA B 1 91 ? 13.859 4.867 -8.57 1 96.88 91 ALA B C 1
ATOM 3583 O O . ALA B 1 91 ? 13.062 5.352 -7.766 1 96.88 91 ALA B O 1
ATOM 3584 N N . VAL B 1 92 ? 13.602 4.793 -9.898 1 97.88 92 VAL B N 1
ATOM 3585 C CA . VAL B 1 92 ? 12.383 5.348 -10.492 1 97.88 92 VAL B CA 1
ATOM 3586 C C . VAL B 1 92 ? 11.172 4.562 -9.992 1 97.88 92 VAL B C 1
ATOM 3588 O O . VAL B 1 92 ? 10.18 5.152 -9.555 1 97.88 92 VAL B O 1
ATOM 3591 N N . LEU B 1 93 ? 11.25 3.266 -9.992 1 98.44 93 LEU B N 1
ATOM 3592 C CA . LEU B 1 93 ? 10.117 2.424 -9.633 1 98.44 93 LEU B CA 1
ATOM 3593 C C . LEU B 1 93 ? 9.836 2.5 -8.133 1 98.44 93 LEU B C 1
ATOM 3595 O O . LEU B 1 93 ? 8.68 2.539 -7.719 1 98.44 93 LEU B O 1
ATOM 3599 N N . GLU B 1 94 ? 10.859 2.578 -7.336 1 96.88 94 GLU B N 1
ATOM 3600 C CA . GLU B 1 94 ? 10.68 2.609 -5.887 1 96.88 94 GLU B CA 1
ATOM 3601 C C . GLU B 1 94 ? 10.172 3.969 -5.418 1 96.88 94 GLU B C 1
ATOM 3603 O O . GLU B 1 94 ? 9.625 4.09 -4.32 1 96.88 94 GLU B O 1
ATOM 3608 N N . ALA B 1 95 ? 10.328 5.039 -6.18 1 96.19 95 ALA B N 1
ATOM 3609 C CA . ALA B 1 95 ? 9.828 6.371 -5.848 1 96.19 95 ALA B CA 1
ATOM 3610 C C . ALA B 1 95 ? 8.328 6.477 -6.102 1 96.19 95 ALA B C 1
ATOM 3612 O O . ALA B 1 95 ? 7.719 7.516 -5.836 1 96.19 95 ALA B O 1
ATOM 3613 N N . PHE B 1 96 ? 7.711 5.426 -6.598 1 97.44 96 PHE B N 1
ATOM 3614 C CA . PHE B 1 96 ? 6.277 5.336 -6.852 1 97.44 96 PHE B CA 1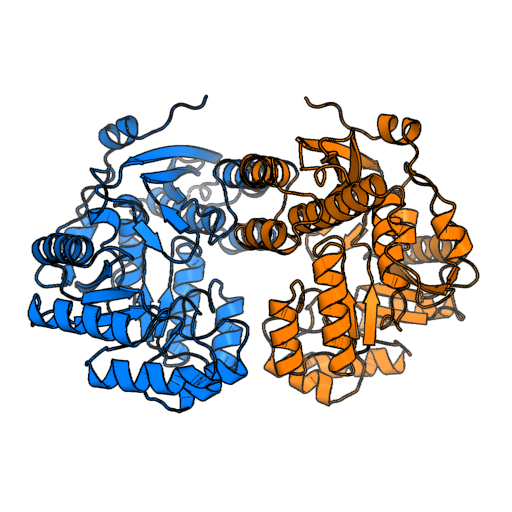
ATOM 3615 C C . PHE B 1 96 ? 5.652 4.203 -6.043 1 97.44 96 PHE B C 1
ATOM 3617 O O . PHE B 1 96 ? 5.352 3.139 -6.586 1 97.44 96 PHE B O 1
ATOM 3624 N N . PRO B 1 97 ? 5.414 4.496 -4.719 1 97.12 97 PRO B N 1
ATOM 3625 C CA . PRO B 1 97 ? 5.004 3.422 -3.814 1 97.12 97 PRO B CA 1
ATOM 3626 C C . PRO B 1 97 ? 3.701 2.754 -4.25 1 97.12 97 PRO B C 1
ATOM 3628 O O . PRO B 1 97 ? 2.906 3.354 -4.977 1 97.12 97 PRO B O 1
ATOM 3631 N N . PHE B 1 98 ? 3.562 1.522 -3.766 1 98.19 98 PHE B N 1
ATOM 3632 C CA . PHE B 1 98 ? 2.434 0.689 -4.16 1 98.19 98 PHE B CA 1
ATOM 3633 C C . PHE B 1 98 ? 2.451 0.43 -5.664 1 98.19 98 PHE B C 1
ATOM 3635 O O . PHE B 1 98 ? 3.51 0.173 -6.242 1 98.19 98 PHE B O 1
ATOM 3642 N N . ASN B 1 99 ? 1.368 0.261 -6.316 1 98.69 99 ASN B N 1
ATOM 3643 C CA . ASN B 1 99 ? 1.34 -0.054 -7.738 1 98.69 99 ASN B CA 1
ATOM 3644 C C . ASN B 1 99 ? 2.176 -1.29 -8.055 1 98.69 99 ASN B C 1
ATOM 3646 O O . ASN B 1 99 ? 3.006 -1.267 -8.969 1 98.69 99 ASN B O 1
ATOM 3650 N N . PHE B 1 100 ? 1.981 -2.324 -7.281 1 98.69 100 PHE B N 1
ATOM 3651 C CA . PHE B 1 100 ? 2.85 -3.496 -7.301 1 98.69 100 PHE B CA 1
ATOM 3652 C C . PHE B 1 100 ? 2.725 -4.242 -8.625 1 98.69 100 PHE B C 1
ATOM 3654 O O . PHE B 1 100 ? 3.729 -4.668 -9.203 1 98.69 100 PHE B O 1
ATOM 3661 N N . GLY B 1 101 ? 1.468 -4.434 -9.094 1 98.69 101 GLY B N 1
ATOM 3662 C CA . GLY B 1 101 ? 1.262 -5.125 -10.352 1 98.69 101 GLY B CA 1
ATOM 3663 C C . GLY B 1 101 ? 1.946 -4.445 -11.523 1 98.69 101 GLY B C 1
ATOM 3664 O O . GLY B 1 101 ? 2.656 -5.094 -12.297 1 98.69 101 GLY B O 1
ATOM 3665 N N . LEU B 1 102 ? 1.802 -3.117 -11.641 1 98.94 102 LEU B N 1
ATOM 3666 C CA . LEU B 1 102 ? 2.428 -2.332 -12.703 1 98.94 102 LEU B CA 1
ATOM 3667 C C . LEU B 1 102 ? 3.947 -2.428 -12.625 1 98.94 102 LEU B C 1
ATOM 3669 O O . LEU B 1 102 ? 4.609 -2.688 -13.633 1 98.94 102 LEU B O 1
ATOM 3673 N N . LYS B 1 103 ? 4.48 -2.248 -11.438 1 98.88 103 LYS B N 1
ATOM 3674 C CA . LYS B 1 103 ? 5.93 -2.195 -11.266 1 98.88 103 LYS B CA 1
ATOM 3675 C C . LYS B 1 103 ? 6.559 -3.57 -11.484 1 98.88 103 LYS B C 1
ATOM 3677 O O . LYS B 1 103 ? 7.66 -3.676 -12.023 1 98.88 103 LYS B O 1
ATOM 3682 N N . GLY B 1 104 ? 5.84 -4.625 -11.008 1 98.75 104 GLY B N 1
ATOM 3683 C CA . GLY B 1 104 ? 6.32 -5.969 -11.297 1 98.75 104 GLY B CA 1
ATOM 3684 C C . GLY B 1 104 ? 6.406 -6.27 -12.773 1 98.75 104 GLY B C 1
ATOM 3685 O O . GLY B 1 104 ? 7.406 -6.824 -13.25 1 98.75 104 GLY B O 1
ATOM 3686 N N . ALA B 1 105 ? 5.371 -5.879 -13.516 1 98.94 105 ALA B N 1
ATOM 3687 C CA . ALA B 1 105 ? 5.336 -6.102 -14.953 1 98.94 105 ALA B CA 1
ATOM 3688 C C . ALA B 1 105 ? 6.414 -5.285 -15.664 1 98.94 105 ALA B C 1
ATOM 3690 O O . ALA B 1 105 ? 7.078 -5.781 -16.578 1 98.94 105 ALA B O 1
ATOM 3691 N N . LEU B 1 106 ? 6.59 -4.027 -15.258 1 98.94 106 LEU B N 1
ATOM 3692 C CA . LEU B 1 106 ? 7.613 -3.18 -15.852 1 98.94 106 LEU B CA 1
ATOM 3693 C C . LEU B 1 106 ? 9 -3.783 -15.656 1 98.94 106 LEU B C 1
ATOM 3695 O O . LEU B 1 106 ? 9.797 -3.854 -16.594 1 98.94 106 LEU B O 1
ATOM 3699 N N . ASP B 1 107 ? 9.266 -4.191 -14.453 1 98.88 107 ASP B N 1
ATOM 3700 C CA . ASP B 1 107 ? 10.562 -4.805 -14.156 1 98.88 107 ASP B CA 1
ATOM 3701 C C . ASP B 1 107 ? 10.797 -6.039 -15.023 1 98.88 107 ASP B C 1
ATOM 3703 O O . ASP B 1 107 ? 11.867 -6.188 -15.617 1 98.88 107 ASP B O 1
ATOM 3707 N N . THR B 1 108 ? 9.797 -6.91 -15.125 1 98.88 108 THR B N 1
ATOM 3708 C CA . THR B 1 108 ? 9.906 -8.141 -15.898 1 98.88 108 THR B CA 1
ATOM 3709 C C . THR B 1 108 ? 10.109 -7.824 -17.375 1 98.88 108 THR B C 1
ATOM 3711 O O . THR B 1 108 ? 10.984 -8.406 -18.031 1 98.88 108 THR B O 1
ATOM 3714 N N . ALA B 1 109 ? 9.305 -6.887 -17.922 1 98.88 109 ALA B N 1
ATOM 3715 C CA . ALA B 1 109 ? 9.406 -6.52 -19.328 1 98.88 109 ALA B CA 1
ATOM 3716 C C . ALA B 1 109 ? 10.766 -5.906 -19.641 1 98.88 109 ALA B C 1
ATOM 3718 O O . ALA B 1 109 ? 11.328 -6.141 -20.703 1 98.88 109 ALA B O 1
ATOM 3719 N N . LEU B 1 110 ? 11.281 -5.125 -18.703 1 98.88 110 LEU B N 1
ATOM 3720 C CA . LEU B 1 110 ? 12.594 -4.52 -18.891 1 98.88 110 LEU B CA 1
ATOM 3721 C C . LEU B 1 110 ? 13.688 -5.586 -18.906 1 98.88 110 LEU B C 1
ATOM 3723 O O . LEU B 1 110 ? 14.633 -5.5 -19.703 1 98.88 110 LEU B O 1
ATOM 3727 N N . TRP B 1 111 ? 13.586 -6.594 -18.047 1 98.75 111 TRP B N 1
ATOM 3728 C CA . TRP B 1 111 ? 14.516 -7.719 -18.062 1 98.75 111 TRP B CA 1
ATOM 3729 C C . TRP B 1 111 ? 14.5 -8.422 -19.406 1 98.75 111 TRP B C 1
ATOM 3731 O O . TRP B 1 111 ? 15.555 -8.734 -19.969 1 98.75 111 TRP B O 1
ATOM 3741 N N . GLU B 1 112 ? 13.297 -8.68 -19.906 1 98.75 112 GLU B N 1
ATOM 3742 C CA . GLU B 1 112 ? 13.203 -9.383 -21.172 1 98.75 112 GLU B CA 1
ATOM 3743 C C . GLU B 1 112 ? 13.773 -8.531 -22.312 1 98.75 112 GLU B C 1
ATOM 3745 O O . GLU B 1 112 ? 14.508 -9.039 -23.156 1 98.75 112 GLU B O 1
ATOM 3750 N N . ALA B 1 113 ? 13.398 -7.23 -22.328 1 98.75 113 ALA B N 1
ATOM 3751 C CA . ALA B 1 113 ? 13.922 -6.336 -23.359 1 98.75 113 ALA B CA 1
ATOM 3752 C C . ALA B 1 113 ? 15.445 -6.297 -23.312 1 98.75 113 ALA B C 1
ATOM 3754 O O . ALA B 1 113 ? 16.094 -6.359 -24.359 1 98.75 113 ALA B O 1
ATOM 3755 N N . TRP B 1 114 ? 15.992 -6.18 -22.109 1 98.44 114 TRP B N 1
ATOM 3756 C CA . TRP B 1 114 ? 17.438 -6.168 -21.953 1 98.44 114 TRP B CA 1
ATOM 3757 C C . TRP B 1 114 ? 18.062 -7.465 -22.469 1 98.44 114 TRP B C 1
ATOM 3759 O O . TRP B 1 114 ? 19.031 -7.434 -23.234 1 98.44 114 TRP B O 1
ATOM 3769 N N . ALA B 1 115 ? 17.516 -8.617 -22.078 1 98.38 115 ALA B N 1
ATOM 3770 C CA . ALA B 1 115 ? 18.031 -9.906 -22.531 1 98.38 115 ALA B CA 1
ATOM 3771 C C . ALA B 1 115 ? 18.047 -9.977 -24.062 1 98.38 115 ALA B C 1
ATOM 3773 O O . ALA B 1 115 ? 19.047 -10.367 -24.656 1 98.38 115 ALA B O 1
ATOM 3774 N N . ARG B 1 116 ? 16.984 -9.539 -24.641 1 98.38 116 ARG B N 1
ATOM 3775 C CA . ARG B 1 116 ? 16.859 -9.609 -26.094 1 98.38 116 ARG B CA 1
ATOM 3776 C C . ARG B 1 116 ? 17.828 -8.648 -26.766 1 98.38 116 ARG B C 1
ATOM 3778 O O . ARG B 1 116 ? 18.359 -8.938 -27.859 1 98.38 116 ARG B O 1
ATOM 3785 N N . SER B 1 117 ? 18.078 -7.512 -26.141 1 98.06 117 SER B N 1
ATOM 3786 C CA . SER B 1 117 ? 19.078 -6.586 -26.672 1 98.06 117 SER B CA 1
ATOM 3787 C C . SER B 1 117 ? 20.469 -7.219 -26.688 1 98.06 117 SER B C 1
ATOM 3789 O O . SER B 1 117 ? 21.328 -6.809 -27.453 1 98.06 117 SER B O 1
ATOM 3791 N N . GLU B 1 118 ? 20.656 -8.227 -25.875 1 97.06 118 GLU B N 1
ATOM 3792 C CA . GLU B 1 118 ? 21.922 -8.945 -25.797 1 97.06 118 GLU B CA 1
ATOM 3793 C C . GLU B 1 118 ? 21.891 -10.227 -26.609 1 97.06 118 GLU B C 1
ATOM 3795 O O . GLU B 1 118 ? 22.797 -11.055 -26.531 1 97.06 118 GLU B O 1
ATOM 3800 N N . GLY B 1 119 ? 20.828 -10.406 -27.297 1 97.31 119 GLY B N 1
ATOM 3801 C CA . GLY B 1 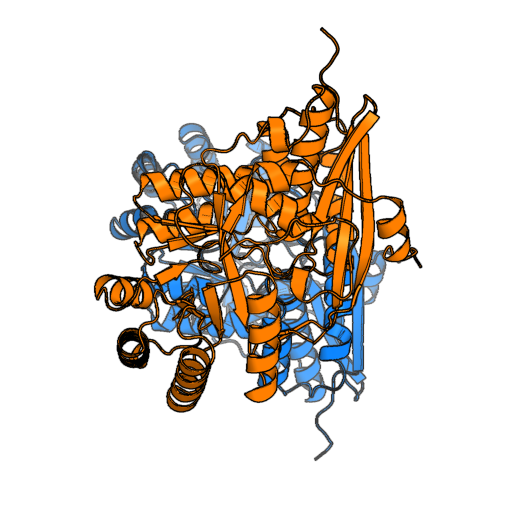119 ? 20.703 -11.586 -28.156 1 97.31 119 GLY B CA 1
ATOM 3802 C C . GLY B 1 119 ? 20.281 -12.828 -27.391 1 97.31 119 GLY B C 1
ATOM 3803 O O . GLY B 1 119 ? 20.531 -13.945 -27.844 1 97.31 119 GLY B O 1
ATOM 3804 N N . GLU B 1 120 ? 19.672 -12.594 -26.234 1 98 120 GLU B N 1
ATOM 3805 C CA . GLU B 1 120 ? 19.234 -13.695 -25.391 1 98 120 GLU B CA 1
ATOM 3806 C C . GLU B 1 120 ? 17.75 -13.578 -25.062 1 98 120 GLU B C 1
ATOM 3808 O O . GLU B 1 120 ? 17.172 -12.484 -25.125 1 98 120 GLU B O 1
ATOM 3813 N N . GLU B 1 121 ? 17.172 -14.727 -24.797 1 97.81 121 GLU B N 1
ATOM 3814 C CA . GLU B 1 121 ? 15.82 -14.742 -24.234 1 97.81 121 GLU B CA 1
ATOM 3815 C C . GLU B 1 121 ? 15.867 -14.688 -22.703 1 97.81 121 GLU B C 1
ATOM 3817 O O . GLU B 1 121 ? 16.906 -14.945 -22.094 1 97.81 121 GLU B O 1
ATOM 3822 N N . LEU B 1 122 ? 14.758 -14.336 -22.109 1 98.12 122 LEU B N 1
ATOM 3823 C CA . LEU B 1 122 ? 14.664 -14.188 -20.656 1 98.12 122 LEU B CA 1
ATOM 3824 C C . LEU B 1 122 ? 15.086 -15.477 -19.953 1 98.12 122 LEU B C 1
ATOM 3826 O O . LEU B 1 122 ? 15.797 -15.438 -18.953 1 98.12 122 LEU B O 1
ATOM 3830 N N . TYR B 1 123 ? 14.672 -16.672 -20.5 1 98.06 123 TYR B N 1
ATOM 3831 C CA . TYR B 1 123 ? 14.969 -17.938 -19.859 1 98.06 123 TYR B CA 1
ATOM 3832 C C . TYR B 1 123 ? 16.469 -18.234 -19.891 1 98.06 123 TYR B C 1
ATOM 3834 O O . TYR B 1 123 ? 16.984 -19 -19.078 1 98.06 123 TYR B O 1
ATOM 3842 N N . GLN B 1 124 ? 17.172 -17.594 -20.828 1 97.94 124 GLN B N 1
ATOM 3843 C CA . GLN B 1 124 ? 18.609 -17.812 -20.938 1 97.94 124 GLN B CA 1
ATOM 3844 C C . GLN B 1 124 ? 19.375 -17 -19.906 1 97.94 124 GLN B C 1
ATOM 3846 O O . GLN B 1 124 ? 20.484 -17.359 -19.516 1 97.94 124 GLN B O 1
ATOM 3851 N N . VAL B 1 125 ? 18.781 -15.859 -19.453 1 97.5 125 VAL B N 1
ATOM 3852 C CA . VAL B 1 125 ? 19.438 -15.055 -18.438 1 97.5 125 VAL B CA 1
ATOM 3853 C C . VAL B 1 125 ? 19.016 -15.523 -17.047 1 97.5 125 VAL B C 1
ATOM 3855 O O . VAL B 1 125 ? 19.734 -15.336 -16.078 1 97.5 125 VAL B O 1
ATOM 3858 N N . LEU B 1 126 ? 17.828 -16.141 -16.906 1 98.25 126 LEU B N 1
ATOM 3859 C CA . LEU B 1 126 ? 17.344 -16.75 -15.664 1 98.25 126 LEU B CA 1
ATOM 3860 C C . LEU B 1 126 ? 17.609 -18.25 -15.672 1 98.25 126 LEU B C 1
ATOM 3862 O O . LEU B 1 126 ? 16.672 -19.047 -15.617 1 98.25 126 LEU B O 1
ATOM 3866 N N . LYS B 1 127 ? 18.828 -18.609 -15.633 1 97.44 127 LYS B N 1
ATOM 3867 C CA . LYS B 1 127 ? 19.219 -20.016 -15.727 1 97.44 127 LYS B CA 1
ATOM 3868 C C . LYS B 1 127 ? 18.641 -20.828 -14.57 1 97.44 127 LYS B C 1
ATOM 3870 O O . LYS B 1 127 ? 18.672 -20.391 -13.422 1 97.44 127 LYS B O 1
ATOM 3875 N N . PRO B 1 128 ? 18.156 -22.031 -14.898 1 98.31 128 PRO B N 1
ATOM 3876 C CA . PRO B 1 128 ? 17.531 -22.844 -13.859 1 98.31 128 PRO B CA 1
ATOM 3877 C C . PRO B 1 128 ? 18.547 -23.453 -12.883 1 98.31 128 PRO B C 1
ATOM 3879 O O . PRO B 1 128 ? 19.656 -23.812 -13.289 1 98.31 128 PRO B O 1
ATOM 3882 N N . ALA B 1 129 ? 18.141 -23.578 -11.648 1 98.31 129 ALA B N 1
ATOM 3883 C CA . ALA B 1 129 ? 18.953 -24.266 -10.641 1 98.31 129 ALA B CA 1
ATOM 3884 C C . ALA B 1 129 ? 18.547 -25.734 -10.531 1 98.31 129 ALA B C 1
ATOM 3886 O O . ALA B 1 129 ? 19.203 -26.5 -9.828 1 98.31 129 ALA B O 1
ATOM 3887 N N . LYS B 1 130 ? 17.484 -26.172 -11.203 1 98.38 130 LYS B N 1
ATOM 3888 C CA . LYS B 1 130 ? 16.938 -27.531 -11.172 1 98.38 130 LYS B CA 1
ATOM 3889 C C . LYS B 1 130 ? 16.172 -27.844 -12.461 1 98.38 130 LYS B C 1
ATOM 3891 O O . LYS B 1 130 ? 15.875 -26.938 -13.25 1 98.38 130 LYS B O 1
ATOM 3896 N N . HIS B 1 131 ? 15.852 -29.109 -12.594 1 98 131 HIS B N 1
ATOM 3897 C CA . HIS B 1 131 ? 15.297 -29.547 -13.867 1 98 131 HIS B CA 1
ATOM 3898 C C . HIS B 1 131 ? 13.773 -29.594 -13.82 1 98 131 HIS B C 1
ATOM 3900 O O . HIS B 1 131 ? 13.117 -29.641 -14.859 1 98 131 HIS B O 1
ATOM 3906 N N . ARG B 1 132 ? 13.242 -29.625 -12.617 1 98.56 132 ARG B N 1
ATOM 3907 C CA . ARG B 1 132 ? 11.789 -29.656 -12.477 1 98.56 132 ARG B CA 1
ATOM 3908 C C . ARG B 1 132 ? 11.352 -28.969 -11.195 1 98.56 132 ARG B C 1
ATOM 3910 O O . ARG B 1 132 ? 12.148 -28.812 -10.266 1 98.56 132 ARG B O 1
ATOM 3917 N N . VAL B 1 133 ? 10.133 -28.453 -11.141 1 98.75 133 VAL B N 1
ATOM 3918 C CA . VAL B 1 133 ? 9.547 -27.859 -9.945 1 98.75 133 VAL B CA 1
ATOM 3919 C C . VAL B 1 133 ? 8.164 -28.453 -9.688 1 98.75 133 VAL B C 1
ATOM 3921 O O . VAL B 1 133 ? 7.441 -28.797 -10.633 1 98.75 133 VAL B O 1
ATOM 3924 N N . ARG B 1 134 ? 7.82 -28.672 -8.398 1 98.56 134 ARG B N 1
ATOM 3925 C CA . ARG B 1 134 ? 6.496 -29.156 -8.023 1 98.56 134 ARG B CA 1
ATOM 3926 C C . ARG B 1 134 ? 5.441 -28.062 -8.219 1 98.56 134 ARG B C 1
ATOM 3928 O O . ARG B 1 134 ? 5.711 -26.875 -7.996 1 98.56 134 ARG B O 1
ATOM 3935 N N . VAL B 1 135 ? 4.25 -28.469 -8.68 1 98.75 135 VAL B N 1
ATOM 3936 C CA . VAL B 1 135 ? 3.213 -27.5 -9.016 1 98.75 135 VAL B CA 1
ATOM 3937 C C . VAL B 1 135 ? 2.012 -27.688 -8.094 1 98.75 135 VAL B C 1
ATOM 3939 O O . VAL B 1 135 ? 1.69 -28.812 -7.695 1 98.75 135 VAL B O 1
ATOM 3942 N N . ALA B 1 136 ? 1.41 -26.609 -7.738 1 98.69 136 ALA B N 1
ATOM 3943 C CA . ALA B 1 136 ? 0.186 -26.594 -6.941 1 98.69 136 ALA B CA 1
ATOM 3944 C C . ALA B 1 136 ? -0.932 -25.844 -7.672 1 98.69 136 ALA B C 1
ATOM 3946 O O . ALA B 1 136 ? -0.67 -25.047 -8.578 1 98.69 136 ALA B O 1
ATOM 3947 N N . TYR B 1 137 ? -2.127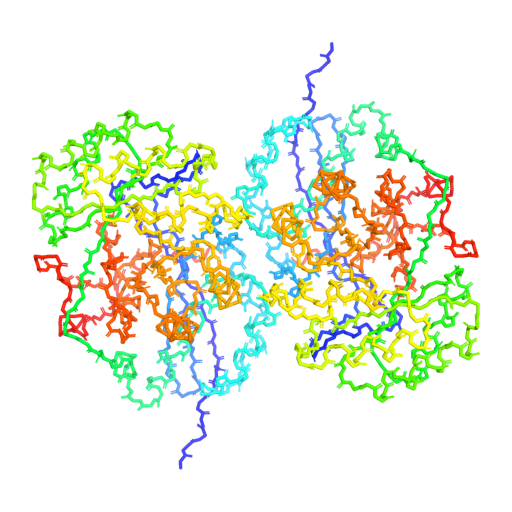 -26.172 -7.309 1 97.94 137 TYR B N 1
ATOM 3948 C CA . TYR B 1 137 ? -3.336 -25.594 -7.895 1 97.94 137 TYR B CA 1
ATOM 3949 C C . TYR B 1 137 ? -4.324 -25.188 -6.812 1 97.94 137 TYR B C 1
ATOM 3951 O O . TYR B 1 137 ? -4.531 -25.906 -5.84 1 97.94 137 TYR B O 1
ATOM 3959 N N . ILE B 1 138 ? -4.91 -23.984 -6.977 1 95.94 138 ILE B N 1
ATOM 3960 C CA . ILE B 1 138 ? -5.848 -23.453 -5.992 1 95.94 138 ILE B CA 1
ATOM 3961 C C . ILE B 1 138 ? -7.262 -23.938 -6.309 1 95.94 138 ILE B C 1
ATOM 3963 O O . ILE B 1 138 ? -7.707 -23.859 -7.453 1 95.94 138 ILE B O 1
ATOM 3967 N N . LEU B 1 139 ? -7.887 -24.406 -5.281 1 93.62 139 LEU B N 1
ATOM 3968 C CA . LEU B 1 139 ? -9.312 -24.719 -5.34 1 93.62 139 LEU B CA 1
ATOM 3969 C C . LEU B 1 139 ? -10.133 -23.609 -4.676 1 93.62 139 LEU B C 1
ATOM 3971 O O . LEU B 1 139 ? -9.953 -23.328 -3.49 1 93.62 139 LEU B O 1
ATOM 3975 N N . GLY B 1 140 ? -10.969 -22.953 -5.445 1 82.19 140 GLY B N 1
ATOM 3976 C CA . GLY B 1 140 ? -11.766 -21.859 -4.922 1 82.19 140 GLY B CA 1
ATOM 3977 C C . GLY B 1 140 ? -12.883 -22.312 -4.004 1 82.19 140 GLY B C 1
ATOM 3978 O O . GLY B 1 140 ? -13.086 -23.516 -3.812 1 82.19 140 GLY B O 1
ATOM 3979 N N . LEU B 1 141 ? -13.555 -21.312 -3.439 1 80.06 141 LEU B N 1
ATOM 3980 C CA . LEU B 1 141 ? -14.75 -21.578 -2.646 1 80.06 141 LEU B CA 1
ATOM 3981 C C . LEU B 1 141 ? -15.93 -21.906 -3.545 1 80.06 141 LEU B C 1
ATOM 3983 O O . LEU B 1 141 ? -16.047 -21.375 -4.652 1 80.06 141 LEU B O 1
ATOM 3987 N N . GLY B 1 142 ? -16.734 -22.844 -3.137 1 81.38 142 GLY B N 1
ATOM 3988 C CA . GLY B 1 142 ? -17.922 -23.234 -3.896 1 81.38 142 GLY B CA 1
ATOM 3989 C C . GLY B 1 142 ? -18.594 -24.484 -3.346 1 81.38 142 GLY B C 1
ATOM 3990 O O . GLY B 1 142 ? -18.234 -24.984 -2.279 1 81.38 142 GLY B O 1
ATOM 3991 N N . GLU B 1 143 ? -19.594 -24.828 -4.105 1 86.44 143 GLU B N 1
ATOM 3992 C CA . GLU B 1 143 ? -20.25 -26.094 -3.766 1 86.44 143 GLU B CA 1
ATOM 3993 C C . GLU B 1 143 ? -19.297 -27.281 -3.904 1 86.44 143 GLU B C 1
ATOM 3995 O O . GLU B 1 143 ? -18.391 -27.25 -4.742 1 86.44 143 GLU B O 1
ATOM 4000 N N . GLU B 1 144 ? -19.516 -28.266 -3.074 1 89.5 144 GLU B N 1
ATOM 4001 C CA . GLU B 1 144 ? -18.641 -29.438 -3.008 1 89.5 144 GLU B CA 1
ATOM 4002 C C . GLU B 1 144 ? -18.406 -30.031 -4.395 1 89.5 144 GLU B C 1
ATOM 4004 O O . GLU B 1 144 ? -17.266 -30.281 -4.789 1 89.5 144 GLU B O 1
ATOM 4009 N N . ASP B 1 145 ? -19.453 -30.203 -5.113 1 91.25 145 ASP B N 1
ATOM 4010 C CA . ASP B 1 145 ? -19.359 -30.828 -6.43 1 91.25 145 ASP B CA 1
ATOM 4011 C C . ASP B 1 145 ? -18.531 -29.969 -7.383 1 91.25 145 ASP B C 1
ATOM 4013 O O . ASP B 1 145 ? -17.781 -30.5 -8.203 1 91.25 145 ASP B O 1
ATOM 4017 N N . GLU B 1 146 ? -18.703 -28.688 -7.281 1 89.81 146 GLU B N 1
ATOM 4018 C CA . GLU B 1 146 ? -17.938 -27.766 -8.125 1 89.81 146 GLU B CA 1
ATOM 4019 C C . GLU B 1 146 ? -16.453 -27.828 -7.812 1 89.81 146 GLU B C 1
ATOM 4021 O O . GLU B 1 146 ? -15.617 -27.828 -8.719 1 89.81 146 GLU B O 1
ATOM 4026 N N . VAL B 1 147 ? -16.188 -27.906 -6.578 1 91.81 147 VAL B N 1
ATOM 4027 C CA . VAL B 1 147 ? -14.789 -27.969 -6.141 1 91.81 147 VAL B CA 1
ATOM 4028 C C . VAL B 1 147 ? -14.164 -29.281 -6.586 1 91.81 147 VAL B C 1
ATOM 4030 O O . VAL B 1 147 ? -13.016 -29.297 -7.043 1 91.81 147 VAL B O 1
ATOM 4033 N N . LEU B 1 148 ? -14.891 -30.375 -6.469 1 95.12 148 LEU B N 1
ATOM 4034 C CA . LEU B 1 148 ? -14.383 -31.672 -6.871 1 95.12 148 LEU B CA 1
ATOM 4035 C C . LEU B 1 148 ? -14.164 -31.734 -8.375 1 95.12 148 LEU B C 1
ATOM 4037 O O . LEU B 1 148 ? -13.195 -32.344 -8.844 1 95.12 148 LEU B O 1
ATOM 4041 N N . GLU B 1 149 ? -15.078 -31.156 -9.086 1 94.69 149 GLU B N 1
ATOM 4042 C CA . GLU B 1 149 ? -14.922 -31.109 -10.539 1 94.69 149 GLU B CA 1
ATOM 4043 C C . GLU B 1 149 ? -13.695 -30.297 -10.945 1 94.69 149 GLU B C 1
ATOM 4045 O O . GLU B 1 149 ? -12.961 -30.688 -11.852 1 94.69 149 GLU B O 1
ATOM 4050 N N . ASP B 1 150 ? -13.562 -29.219 -10.297 1 94.56 150 ASP B N 1
ATOM 4051 C CA . ASP B 1 150 ? -12.383 -28.375 -10.516 1 94.56 150 ASP B CA 1
ATOM 4052 C C . ASP B 1 150 ? -11.102 -29.156 -10.203 1 94.56 150 ASP B C 1
ATOM 4054 O O . ASP B 1 150 ? -10.148 -29.125 -10.984 1 94.56 150 ASP B O 1
ATOM 4058 N N . ALA B 1 151 ? -11.07 -29.891 -9.133 1 97.25 151 ALA B N 1
ATOM 4059 C CA . ALA B 1 151 ? -9.922 -30.703 -8.727 1 97.25 151 ALA B CA 1
ATOM 4060 C C . ALA B 1 151 ? -9.656 -31.812 -9.742 1 97.25 151 ALA B C 1
ATOM 4062 O O . ALA B 1 151 ? -8.5 -32.125 -10.047 1 97.25 151 ALA B O 1
ATOM 4063 N N . ARG B 1 152 ? -10.711 -32.375 -10.195 1 97.19 152 ARG B N 1
ATOM 4064 C CA . ARG B 1 152 ? -10.57 -33.438 -11.18 1 97.19 152 ARG B CA 1
ATOM 4065 C C . ARG B 1 152 ? -9.914 -32.906 -12.461 1 97.19 152 ARG B C 1
ATOM 4067 O O . ARG B 1 152 ? -9.062 -33.594 -13.047 1 97.19 152 ARG B O 1
ATOM 4074 N N . MET B 1 153 ? -10.375 -31.797 -12.891 1 96 153 MET B N 1
ATOM 4075 C CA . MET B 1 153 ? -9.797 -31.172 -14.07 1 96 153 MET B CA 1
ATOM 4076 C C . MET B 1 153 ? -8.297 -30.922 -13.883 1 96 153 MET B C 1
ATOM 4078 O O . MET B 1 153 ? -7.492 -31.312 -14.727 1 96 153 MET B O 1
ATOM 4082 N N . ALA B 1 154 ? -7.895 -30.359 -12.781 1 97.25 154 ALA B N 1
ATOM 4083 C CA . ALA B 1 154 ? -6.496 -30.047 -12.5 1 97.25 154 ALA B CA 1
ATOM 4084 C C . ALA B 1 154 ? -5.668 -31.312 -12.344 1 97.25 154 ALA B C 1
ATOM 4086 O O . ALA B 1 154 ? -4.543 -31.391 -12.844 1 97.25 154 ALA B O 1
ATOM 4087 N N . PHE B 1 155 ? -6.277 -32.281 -11.648 1 98.12 155 PHE B N 1
ATOM 4088 C CA . PHE B 1 155 ? -5.605 -33.562 -11.469 1 98.12 155 PHE B CA 1
ATOM 4089 C C . PHE B 1 155 ? -5.359 -34.25 -12.812 1 98.12 155 PHE B C 1
ATOM 4091 O O . PHE B 1 155 ? -4.281 -34.781 -13.055 1 98.12 155 PHE B O 1
ATOM 4098 N N . GLY B 1 156 ? -6.355 -34.188 -13.648 1 97.69 156 GLY B N 1
ATOM 4099 C CA . GLY B 1 156 ? -6.227 -34.719 -14.992 1 97.69 156 GLY B CA 1
ATOM 4100 C C . GLY B 1 156 ? -5.145 -34.031 -15.805 1 97.69 156 GLY B C 1
ATOM 4101 O O . GLY B 1 156 ? -4.523 -34.656 -16.672 1 97.69 156 GLY B O 1
ATOM 4102 N N . ALA B 1 157 ? -4.883 -32.781 -15.484 1 97.44 157 ALA B N 1
ATOM 4103 C CA . ALA B 1 157 ? -3.873 -32 -16.172 1 97.44 157 ALA B CA 1
ATOM 4104 C C . ALA B 1 157 ? -2.488 -32.219 -15.578 1 97.44 157 ALA B C 1
ATOM 4106 O O . ALA B 1 157 ? -1.511 -31.609 -16 1 97.44 157 ALA B O 1
ATOM 4107 N N . GLY B 1 158 ? -2.418 -33.062 -14.531 1 98 158 GLY B N 1
ATOM 4108 C CA . GLY B 1 158 ? -1.129 -33.5 -14.008 1 98 158 GLY B CA 1
ATOM 4109 C C . GLY B 1 158 ? -0.803 -32.906 -12.656 1 98 158 GLY B C 1
ATOM 4110 O O . GLY B 1 158 ? 0.229 -33.219 -12.062 1 98 158 GLY B O 1
ATOM 4111 N N . VAL B 1 159 ? -1.66 -32.094 -12.094 1 98.44 159 VAL B N 1
ATOM 4112 C CA . VAL B 1 159 ? -1.447 -31.484 -10.781 1 98.44 159 VAL B CA 1
ATOM 4113 C C . VAL B 1 159 ? -1.578 -32.562 -9.695 1 98.44 159 VAL B C 1
ATOM 4115 O O . VAL B 1 159 ? -2.381 -33.469 -9.82 1 98.44 159 VAL B O 1
ATOM 4118 N N . ARG B 1 160 ? -0.779 -32.438 -8.648 1 98.62 160 ARG B N 1
ATOM 4119 C CA . ARG B 1 160 ? -0.844 -33.406 -7.562 1 98.62 160 ARG B CA 1
ATOM 4120 C C . ARG B 1 160 ? -0.833 -32.719 -6.203 1 98.62 160 ARG B C 1
ATOM 4122 O O . ARG B 1 160 ? -0.747 -33.375 -5.168 1 98.62 160 ARG B O 1
ATOM 4129 N N . VAL B 1 161 ? -0.807 -31.359 -6.117 1 98.75 161 VAL B N 1
ATOM 4130 C CA . VAL B 1 161 ? -0.902 -30.594 -4.879 1 98.75 161 VAL B CA 1
ATOM 4131 C C . VAL B 1 161 ? -2.012 -29.547 -5.004 1 98.75 161 VAL B C 1
ATOM 4133 O O . VAL B 1 161 ? -2.037 -28.766 -5.961 1 98.75 161 VAL B O 1
ATOM 4136 N N . PHE B 1 162 ? -2.963 -29.547 -4.047 1 98.44 162 PHE B N 1
ATOM 4137 C CA . PHE B 1 162 ? -4.082 -28.625 -4.074 1 98.44 162 PHE B CA 1
ATOM 4138 C C . PHE B 1 162 ? -4.027 -27.672 -2.879 1 98.44 162 PHE B C 1
ATOM 4140 O O . PHE B 1 162 ? -3.799 -28.109 -1.748 1 98.44 162 PHE B O 1
ATOM 4147 N N . LYS B 1 163 ? -4.113 -26.406 -3.137 1 97.94 163 LYS B N 1
ATOM 4148 C CA . LYS B 1 163 ? -4.398 -25.422 -2.107 1 97.94 163 LYS B CA 1
ATOM 4149 C C . LYS B 1 163 ? -5.898 -25.266 -1.885 1 97.94 163 LYS B C 1
ATOM 4151 O O . LYS B 1 163 ? -6.652 -25.016 -2.83 1 97.94 163 LYS B O 1
ATOM 4156 N N . VAL B 1 164 ? -6.32 -25.375 -0.671 1 95.56 164 VAL B N 1
ATOM 4157 C CA . VAL B 1 164 ? -7.746 -25.328 -0.369 1 95.56 164 VAL B CA 1
ATOM 4158 C C . VAL B 1 164 ? -8.055 -24.109 0.493 1 95.56 164 VAL B C 1
ATOM 4160 O O . VAL B 1 164 ? -7.332 -23.812 1.451 1 95.56 164 VAL B O 1
ATOM 4163 N N . LYS B 1 165 ? -9.109 -23.328 0.135 1 92.75 165 LYS B N 1
ATOM 4164 C CA . LYS B 1 165 ? -9.547 -22.188 0.938 1 92.75 165 LYS B CA 1
ATOM 4165 C C . LYS B 1 165 ? -10.297 -22.656 2.182 1 92.75 165 LYS B C 1
ATOM 4167 O O . LYS B 1 165 ? -11.18 -23.516 2.098 1 92.75 165 LYS B O 1
ATOM 4172 N N . VAL B 1 166 ? -9.898 -22.047 3.312 1 91.94 166 VAL B N 1
ATOM 4173 C CA . VAL B 1 166 ? -10.469 -22.469 4.59 1 91.94 166 VAL B CA 1
ATOM 4174 C C . VAL B 1 166 ? -10.672 -21.25 5.488 1 91.94 166 VAL B C 1
ATOM 4176 O O . VAL B 1 166 ? -10.422 -20.109 5.07 1 91.94 166 VAL B O 1
ATOM 4179 N N . GLY B 1 167 ? -11.188 -21.469 6.711 1 85.62 167 GLY B N 1
ATOM 4180 C CA . GLY B 1 167 ? -11.125 -20.484 7.777 1 85.62 167 GLY B CA 1
ATOM 4181 C C . GLY B 1 167 ? -12.477 -19.938 8.172 1 85.62 167 GLY B C 1
ATOM 4182 O O . GLY B 1 167 ? -12.602 -19.234 9.18 1 85.62 167 GLY B O 1
ATOM 4183 N N . ARG B 1 168 ? -13.523 -20.344 7.488 1 83.19 168 ARG B N 1
ATOM 4184 C CA . ARG B 1 168 ? -14.836 -19.797 7.828 1 83.19 168 ARG B CA 1
ATOM 4185 C C . ARG B 1 168 ? -15.57 -20.703 8.805 1 83.19 168 ARG B C 1
ATOM 4187 O O . ARG B 1 168 ? -16.234 -20.219 9.734 1 83.19 168 ARG B O 1
ATOM 4194 N N . ASP B 1 169 ? -15.453 -21.938 8.562 1 91.06 169 ASP B N 1
ATOM 4195 C CA . ASP B 1 169 ? -16.125 -22.969 9.352 1 91.06 169 ASP B CA 1
ATOM 4196 C C . ASP B 1 169 ? -15.281 -24.234 9.398 1 91.06 169 ASP B C 1
ATOM 4198 O O . ASP B 1 169 ? -15.141 -24.938 8.383 1 91.06 169 ASP B O 1
ATOM 4202 N N . LEU B 1 170 ? -14.828 -24.547 10.617 1 94.94 170 LEU B N 1
ATOM 4203 C CA . LEU B 1 170 ? -13.898 -25.656 10.758 1 94.94 170 LEU B CA 1
ATOM 4204 C C . LEU B 1 170 ? -14.547 -26.969 10.336 1 94.94 170 LEU B C 1
ATOM 4206 O O . LEU B 1 170 ? -13.898 -27.812 9.695 1 94.94 170 LEU B O 1
ATOM 4210 N N . GLU B 1 171 ? -15.773 -27.188 10.703 1 95.5 171 GLU B N 1
ATOM 4211 C CA . GLU B 1 171 ? -16.484 -28.406 10.336 1 95.5 171 GLU B CA 1
ATOM 4212 C C . GLU B 1 171 ? -16.641 -28.531 8.828 1 95.5 171 GLU B C 1
ATOM 4214 O O . GLU B 1 171 ? -16.406 -29.594 8.258 1 95.5 171 GLU B O 1
ATOM 4219 N N . ALA B 1 172 ? -17.047 -27.453 8.242 1 93.06 172 ALA B N 1
ATOM 4220 C CA . ALA B 1 172 ? -17.188 -27.438 6.793 1 93.06 172 ALA B CA 1
ATOM 4221 C C . ALA B 1 172 ? -15.844 -27.656 6.102 1 93.06 172 ALA B C 1
ATOM 4223 O O . ALA B 1 172 ? -15.758 -28.359 5.094 1 93.06 172 ALA B O 1
ATOM 4224 N N . ASP B 1 173 ? -14.797 -27 6.637 1 93.06 173 ASP B N 1
ATOM 4225 C CA . ASP B 1 173 ? -13.445 -27.188 6.113 1 93.06 173 ASP B CA 1
ATOM 4226 C C . ASP B 1 173 ? -13.039 -28.656 6.172 1 93.06 173 ASP B C 1
ATOM 4228 O O . ASP B 1 173 ? -12.508 -29.203 5.199 1 93.06 173 ASP B O 1
ATOM 4232 N N . THR B 1 174 ? -13.305 -29.219 7.293 1 95.56 174 THR B N 1
ATOM 4233 C CA . THR B 1 174 ? -12.945 -30.625 7.52 1 95.56 174 THR B CA 1
ATOM 4234 C C . THR B 1 174 ? -13.648 -31.531 6.523 1 95.56 174 THR B C 1
ATOM 4236 O O . THR B 1 174 ? -13.023 -32.406 5.926 1 95.56 174 THR B O 1
ATOM 4239 N N . ARG B 1 175 ? -14.906 -31.312 6.363 1 95.12 175 ARG B N 1
ATOM 4240 C CA . ARG B 1 175 ? -15.68 -32.125 5.418 1 95.12 175 ARG B CA 1
ATOM 4241 C C . ARG B 1 175 ? -15.117 -31.984 4.004 1 95.12 175 ARG B C 1
ATOM 4243 O O . ARG B 1 175 ? -14.953 -32.969 3.303 1 95.12 175 ARG B O 1
ATOM 4250 N N . ARG B 1 176 ? -14.844 -30.812 3.58 1 94.44 176 ARG B N 1
ATOM 4251 C CA . ARG B 1 176 ? -14.32 -30.547 2.244 1 94.44 176 ARG B CA 1
ATOM 4252 C C . ARG B 1 176 ? -12.969 -31.219 2.041 1 94.44 176 ARG B C 1
ATOM 4254 O O . ARG B 1 176 ? -12.719 -31.828 1 1 94.44 176 ARG B O 1
ATOM 4261 N N . ILE B 1 177 ? -12.078 -31.109 3.01 1 96.31 177 ILE B N 1
ATOM 4262 C CA . ILE B 1 177 ? -10.734 -31.656 2.932 1 96.31 177 ILE B CA 1
ATOM 4263 C C . ILE B 1 177 ? -10.805 -33.188 2.877 1 96.31 177 ILE B C 1
ATOM 4265 O O . ILE B 1 177 ? -10.117 -33.812 2.074 1 96.31 177 ILE B O 1
ATOM 4269 N N . LEU B 1 178 ? -11.688 -33.75 3.709 1 96.88 178 LEU B N 1
ATOM 4270 C CA . LEU B 1 178 ? -11.844 -35.188 3.719 1 96.88 178 LEU B CA 1
ATOM 4271 C C . LEU B 1 178 ? -12.359 -35.688 2.375 1 96.88 178 LEU B C 1
ATOM 4273 O O . LEU B 1 178 ? -11.891 -36.719 1.871 1 96.88 178 LEU B O 1
ATOM 4277 N N . ARG B 1 179 ? -13.289 -35.031 1.842 1 96.56 179 ARG B N 1
ATOM 4278 C CA . ARG B 1 179 ? -13.836 -35.406 0.545 1 96.56 179 ARG B CA 1
ATOM 4279 C C . ARG B 1 179 ? -12.766 -35.375 -0.54 1 96.56 179 ARG B C 1
ATOM 4281 O O . ARG B 1 179 ? -12.711 -36.25 -1.399 1 96.56 179 ARG B O 1
ATOM 4288 N N . LEU B 1 180 ? -11.969 -34.344 -0.545 1 97.56 180 LEU B N 1
ATOM 4289 C CA . LEU B 1 180 ? -10.883 -34.219 -1.512 1 97.56 180 LEU B CA 1
ATOM 4290 C C . LEU B 1 180 ? -9.875 -35.344 -1.354 1 97.56 180 LEU B C 1
ATOM 4292 O O . LEU B 1 180 ? -9.406 -35.906 -2.348 1 97.56 180 LEU B O 1
ATOM 4296 N N . LYS B 1 181 ? -9.578 -35.688 -0.119 1 97.31 181 LYS B N 1
ATOM 4297 C CA . LYS B 1 181 ? -8.625 -36.781 0.143 1 97.31 181 LYS B CA 1
ATOM 4298 C C . LYS B 1 181 ? -9.164 -38.125 -0.325 1 97.31 181 LYS B C 1
ATOM 4300 O O . LYS B 1 181 ? -8.406 -38.969 -0.802 1 97.31 181 LYS B O 1
ATOM 4305 N N . GLU B 1 182 ? -10.414 -38.25 -0.12 1 97.56 182 GLU B N 1
ATOM 4306 C CA . GLU B 1 182 ? -11.055 -39.5 -0.586 1 97.56 182 GLU B CA 1
ATOM 4307 C C . GLU B 1 182 ? -11.023 -39.594 -2.109 1 97.56 182 GLU B C 1
ATOM 4309 O O . GLU B 1 182 ? -10.742 -40.656 -2.668 1 97.56 182 GLU B O 1
ATOM 4314 N N . ALA B 1 183 ? -11.352 -38.531 -2.725 1 97.62 183 ALA B N 1
ATOM 4315 C CA . ALA B 1 183 ? -11.461 -38.5 -4.18 1 97.62 183 ALA B CA 1
ATOM 4316 C C . ALA B 1 183 ? -10.078 -38.562 -4.832 1 97.62 183 ALA B C 1
ATOM 4318 O O . ALA B 1 183 ? -9.922 -39.125 -5.914 1 97.62 183 ALA B O 1
ATOM 4319 N N . PHE B 1 184 ? -9.062 -37.969 -4.184 1 98.06 184 PHE B N 1
ATOM 4320 C CA . PHE B 1 184 ? -7.711 -37.906 -4.723 1 98.06 184 PHE B CA 1
ATOM 4321 C C . PHE B 1 184 ? -6.691 -38.344 -3.674 1 98.06 184 PHE B C 1
ATOM 4323 O O . PHE B 1 184 ? -5.891 -37.531 -3.211 1 98.06 184 PHE B O 1
ATOM 4330 N N . PRO B 1 185 ? -6.578 -39.594 -3.385 1 97.19 185 PRO B N 1
ATOM 4331 C CA . PRO B 1 185 ? -5.711 -40.094 -2.309 1 97.19 185 PRO B CA 1
ATOM 4332 C C . PRO B 1 185 ? -4.23 -39.812 -2.576 1 97.19 185 PRO B C 1
ATOM 4334 O O . PRO B 1 185 ? -3.432 -39.75 -1.638 1 97.19 185 PRO B O 1
ATOM 4337 N N . GLU B 1 186 ? -3.887 -39.625 -3.744 1 96.31 186 GLU B N 1
ATOM 4338 C CA . GLU B 1 186 ? -2.486 -39.406 -4.102 1 96.31 186 GLU B CA 1
ATOM 4339 C C . GLU B 1 186 ? -2.109 -37.938 -4.051 1 96.31 186 GLU B C 1
ATOM 4341 O O . GLU B 1 186 ? -0.932 -37.594 -4.16 1 96.31 186 GLU B O 1
ATOM 4346 N N . ALA B 1 187 ? -3.064 -37.062 -3.934 1 97.88 187 ALA B N 1
ATOM 4347 C CA . ALA B 1 187 ? -2.805 -35.625 -3.943 1 97.88 187 ALA B CA 1
ATOM 4348 C C . ALA B 1 187 ? -2.438 -35.125 -2.551 1 97.88 187 ALA B C 1
ATOM 4350 O O . ALA B 1 187 ? -2.926 -35.656 -1.546 1 97.88 187 ALA B O 1
ATOM 4351 N N . GLU B 1 188 ? -1.54 -34.188 -2.496 1 98.31 188 GLU B N 1
ATOM 4352 C CA . GLU B 1 188 ? -1.251 -33.469 -1.274 1 98.31 188 GLU B CA 1
ATOM 4353 C C . GLU B 1 188 ? -2.104 -32.188 -1.183 1 98.31 188 GLU B C 1
ATOM 4355 O O . GLU B 1 188 ? -2.48 -31.609 -2.205 1 98.31 188 GLU B O 1
ATOM 4360 N N . LEU B 1 189 ? -2.428 -31.812 0.053 1 98.56 189 LEU B N 1
ATOM 4361 C CA . LEU B 1 189 ? -3.25 -30.625 0.275 1 98.56 189 LEU B CA 1
ATOM 4362 C C . LEU B 1 189 ? -2.568 -29.656 1.244 1 98.56 189 LEU B C 1
ATOM 4364 O O . LEU B 1 189 ? -1.832 -30.094 2.135 1 98.56 189 LEU B O 1
ATOM 4368 N N . TYR B 1 190 ? -2.717 -28.375 1.05 1 98.38 190 TYR B N 1
ATOM 4369 C CA . TYR B 1 190 ? -2.445 -27.375 2.082 1 98.38 190 TYR B CA 1
ATOM 4370 C C . TYR B 1 190 ? -3.527 -26.297 2.107 1 98.38 190 TYR B C 1
ATOM 4372 O O . TYR B 1 190 ? -4.309 -26.172 1.159 1 98.38 190 TYR B O 1
ATOM 4380 N N . ALA B 1 191 ? -3.625 -25.578 3.215 1 97.06 191 ALA B N 1
ATOM 4381 C CA . ALA B 1 191 ? -4.742 -24.656 3.443 1 97.06 191 ALA B CA 1
ATOM 4382 C C . ALA B 1 191 ? -4.324 -23.219 3.199 1 97.06 191 ALA B C 1
ATOM 4384 O O . ALA B 1 191 ? -3.15 -22.859 3.355 1 97.06 191 ALA B O 1
ATOM 4385 N N . ASP B 1 192 ? -5.25 -22.469 2.807 1 96.94 192 ASP B N 1
ATOM 4386 C CA . ASP B 1 192 ? -5.152 -21 2.773 1 96.94 192 ASP B CA 1
ATOM 4387 C C . ASP B 1 192 ? -6.32 -20.359 3.514 1 96.94 192 ASP B C 1
ATOM 4389 O O . ASP B 1 192 ? -7.461 -20.406 3.045 1 96.94 192 ASP B O 1
ATOM 4393 N N . ALA B 1 193 ? -6.051 -19.688 4.621 1 95.38 193 ALA B N 1
ATOM 4394 C CA . ALA B 1 193 ? -7.105 -19.125 5.465 1 95.38 193 ALA B CA 1
ATOM 4395 C C . ALA B 1 193 ? -7.336 -17.656 5.145 1 95.38 193 ALA B C 1
ATOM 4397 O O . ALA B 1 193 ? -8.312 -17.062 5.605 1 95.38 193 ALA B O 1
ATOM 4398 N N . ASN B 1 194 ? -6.465 -17.109 4.32 1 93.44 194 ASN B N 1
ATOM 4399 C CA . ASN B 1 194 ? -6.574 -15.711 3.938 1 93.44 194 ASN B CA 1
ATOM 4400 C C . ASN B 1 194 ? -6.828 -14.82 5.148 1 93.44 194 ASN B C 1
ATOM 4402 O O . ASN B 1 194 ? -7.766 -14.023 5.148 1 93.44 194 ASN B O 1
ATOM 4406 N N . GLU B 1 195 ? -6.129 -15.023 6.219 1 95.56 195 GLU B N 1
ATOM 4407 C CA . GLU B 1 195 ? -6.102 -14.156 7.395 1 95.56 195 GLU B CA 1
ATOM 4408 C C . GLU B 1 195 ? -7.414 -14.242 8.172 1 95.56 195 GLU B C 1
ATOM 4410 O O . GLU B 1 195 ? -7.789 -13.289 8.859 1 95.56 195 GLU B O 1
ATOM 4415 N N . SER B 1 196 ? -8.109 -15.289 8.078 1 94.56 196 SER B N 1
ATOM 4416 C CA . SER B 1 196 ? -9.484 -15.273 8.562 1 94.56 196 SER B CA 1
ATOM 4417 C C . SER B 1 196 ? -9.578 -15.797 9.992 1 94.56 196 SER B C 1
ATOM 4419 O O . SER B 1 196 ? -10.609 -15.648 10.648 1 94.56 196 SER B O 1
ATOM 4421 N N . LEU B 1 197 ? -8.539 -16.391 10.523 1 97.25 197 LEU B N 1
ATOM 4422 C CA . LEU B 1 197 ? -8.672 -17.016 11.828 1 97.25 197 LEU B CA 1
ATOM 4423 C C . LEU B 1 197 ? -8.516 -15.992 12.945 1 97.25 197 LEU B C 1
ATOM 4425 O O . LEU B 1 197 ? -7.641 -15.125 12.883 1 97.25 197 LEU B O 1
ATOM 4429 N N . PRO B 1 198 ? -9.352 -16.109 13.938 1 95.19 198 PRO B N 1
ATOM 4430 C CA . PRO B 1 198 ? -9.047 -15.359 15.156 1 95.19 198 PRO B CA 1
ATOM 4431 C C . PRO B 1 198 ? -7.852 -15.93 15.914 1 95.19 198 PRO B C 1
ATOM 4433 O O . PRO B 1 198 ? -7.691 -17.141 16 1 95.19 198 PRO B O 1
ATOM 4436 N N . PRO B 1 199 ? -7.105 -15.039 16.453 1 96.56 199 PRO B N 1
ATOM 4437 C CA . PRO B 1 199 ? -5.91 -15.508 17.156 1 96.56 199 PRO B CA 1
ATOM 4438 C C . PRO B 1 199 ? -6.227 -16.547 18.234 1 96.56 199 PRO B C 1
ATOM 4440 O O . PRO B 1 199 ? -5.512 -17.531 18.359 1 96.56 199 PRO B O 1
ATOM 4443 N N . LYS B 1 200 ? -7.285 -16.438 18.922 1 96 200 LYS B N 1
ATOM 4444 C CA . LYS B 1 200 ? -7.621 -17.312 20.047 1 96 200 LYS B CA 1
ATOM 4445 C C . LYS B 1 200 ? -8.016 -18.703 19.578 1 96 200 LYS B C 1
ATOM 4447 O O . LYS B 1 200 ? -7.941 -19.672 20.344 1 96 200 LYS B O 1
ATOM 4452 N N . GLU B 1 201 ? -8.359 -18.844 18.281 1 96.62 201 GLU B N 1
ATOM 4453 C CA . GLU B 1 201 ? -8.859 -20.109 17.766 1 96.62 201 GLU B CA 1
ATOM 4454 C C . GLU B 1 201 ? -7.867 -20.75 16.812 1 96.62 201 GLU B C 1
ATOM 4456 O O . GLU B 1 201 ? -8.031 -21.922 16.438 1 96.62 201 GLU B O 1
ATOM 4461 N N . ALA B 1 202 ? -6.883 -20.078 16.5 1 97.81 202 ALA B N 1
ATOM 4462 C CA . ALA B 1 202 ? -5.996 -20.484 15.406 1 97.81 202 ALA B CA 1
ATOM 4463 C C . ALA B 1 202 ? -5.34 -21.828 15.695 1 97.81 202 ALA B C 1
ATOM 4465 O O . ALA B 1 202 ? -5.227 -22.672 14.812 1 97.81 202 ALA B O 1
ATOM 4466 N N . GLU B 1 203 ? -4.941 -22.047 16.922 1 97.75 203 GLU B N 1
ATOM 4467 C CA . GLU B 1 203 ? -4.285 -23.297 17.297 1 97.75 203 GLU B CA 1
ATOM 4468 C C . GLU B 1 203 ? -5.203 -24.5 17.062 1 97.75 203 GLU B C 1
ATOM 4470 O O . GLU B 1 203 ? -4.766 -25.531 16.547 1 97.75 203 GLU B O 1
ATOM 4475 N N . ARG B 1 204 ? -6.445 -24.344 17.453 1 97.56 204 ARG B N 1
ATOM 4476 C CA . ARG B 1 204 ? -7.43 -25.391 17.281 1 97.56 204 ARG B CA 1
ATOM 4477 C C . ARG B 1 204 ? -7.586 -25.75 15.805 1 97.56 204 ARG B C 1
ATOM 4479 O O . ARG B 1 204 ? -7.625 -26.938 15.438 1 97.56 204 ARG B O 1
ATOM 4486 N N . TYR B 1 205 ? -7.668 -24.766 14.938 1 98 205 TYR B N 1
ATOM 4487 C CA . TYR B 1 205 ? -7.793 -24.984 13.5 1 98 205 TYR B CA 1
ATOM 4488 C C . TYR B 1 205 ? -6.566 -25.703 12.945 1 98 205 TYR B C 1
ATOM 4490 O O . TYR B 1 205 ? -6.695 -26.672 12.211 1 98 205 TYR B O 1
ATOM 4498 N N . LEU B 1 206 ? -5.363 -25.25 13.328 1 98.25 206 LEU B N 1
ATOM 4499 C CA . LEU B 1 206 ? -4.133 -25.812 12.797 1 98.25 206 LEU B CA 1
ATOM 4500 C C . LEU B 1 206 ? -3.973 -27.266 13.227 1 98.25 206 LEU B C 1
ATOM 4502 O O . LEU B 1 206 ? -3.52 -28.109 12.445 1 98.25 206 LEU B O 1
ATOM 4506 N N . LEU B 1 207 ? -4.34 -27.594 14.484 1 98.25 207 LEU B N 1
ATOM 4507 C CA . LEU B 1 207 ? -4.266 -28.969 14.969 1 98.25 207 LEU B CA 1
ATOM 4508 C C . LEU B 1 207 ? -5.191 -29.875 14.164 1 98.25 207 LEU B C 1
ATOM 4510 O O . LEU B 1 207 ? -4.797 -30.984 13.773 1 98.25 207 LEU B O 1
ATOM 4514 N N . ALA B 1 208 ? -6.395 -29.391 13.93 1 97.88 208 ALA B N 1
ATOM 4515 C CA . ALA B 1 208 ? -7.348 -30.172 13.133 1 97.88 208 ALA B CA 1
ATOM 4516 C C . ALA B 1 208 ? -6.812 -30.422 11.727 1 97.88 208 ALA B C 1
ATOM 4518 O O . ALA B 1 208 ? -6.91 -31.531 11.203 1 97.88 208 ALA B O 1
ATOM 4519 N N . TRP B 1 209 ? -6.258 -29.422 11.117 1 98.06 209 TRP B N 1
ATOM 4520 C CA . TRP B 1 209 ? -5.758 -29.531 9.75 1 98.06 209 TRP B CA 1
ATOM 4521 C C . TRP B 1 209 ? -4.527 -30.438 9.688 1 98.06 209 TRP B C 1
ATOM 4523 O O . TRP B 1 209 ? -4.332 -31.172 8.719 1 98.06 209 TRP B O 1
ATOM 4533 N N . LYS B 1 210 ? -3.695 -30.344 10.711 1 98.12 210 LYS B N 1
ATOM 4534 C CA . LYS B 1 210 ? -2.564 -31.266 10.805 1 98.12 210 LYS B CA 1
ATOM 4535 C C . LYS B 1 210 ? -3.035 -32.719 10.859 1 98.12 210 LYS B C 1
ATOM 4537 O O . LYS B 1 210 ? -2.473 -33.562 10.188 1 98.12 210 LYS B O 1
ATOM 4542 N N . GLU B 1 211 ? -4.051 -32.938 11.648 1 97.75 211 GLU B N 1
ATOM 4543 C CA . GLU B 1 211 ? -4.602 -34.281 11.789 1 97.75 211 GLU B CA 1
ATOM 4544 C C . GLU B 1 211 ? -5.152 -34.781 10.461 1 97.75 211 GLU B C 1
ATOM 4546 O O . GLU B 1 211 ? -5.102 -35.969 10.172 1 97.75 211 GLU B O 1
ATOM 4551 N N . LEU B 1 212 ? -5.637 -33.875 9.68 1 97.69 212 LEU B N 1
ATOM 4552 C CA . LEU B 1 212 ? -6.172 -34.25 8.367 1 97.69 212 LEU B CA 1
ATOM 4553 C C . LEU B 1 212 ? -5.043 -34.469 7.359 1 97.69 212 LEU B C 1
ATOM 4555 O O . LEU B 1 212 ? -5.289 -34.844 6.223 1 97.69 212 LEU B O 1
ATOM 4559 N N . GLY B 1 213 ? -3.83 -34.125 7.75 1 97.25 213 GLY B N 1
ATOM 4560 C CA . GLY B 1 213 ? -2.682 -34.438 6.902 1 97.25 213 GLY B CA 1
ATOM 4561 C C . GLY B 1 213 ? -2.295 -33.281 6.004 1 97.25 213 GLY B C 1
ATOM 4562 O O . GLY B 1 213 ? -1.603 -33.469 5 1 97.25 213 GLY B O 1
ATOM 4563 N N . LEU B 1 214 ? -2.703 -32 6.301 1 98.06 214 LEU B N 1
ATOM 4564 C CA . LEU B 1 214 ? -2.314 -30.844 5.508 1 98.06 214 LEU B CA 1
ATOM 4565 C C . LEU B 1 214 ? -0.841 -30.516 5.723 1 98.06 214 LEU B C 1
ATOM 4567 O O . LEU B 1 214 ? -0.315 -30.688 6.824 1 98.06 214 LEU B O 1
ATOM 4571 N N . ARG B 1 215 ? -0.201 -30 4.719 1 95.5 215 ARG B N 1
ATOM 4572 C CA . ARG B 1 215 ? 1.234 -29.734 4.738 1 95.5 215 ARG B CA 1
ATOM 4573 C C . ARG B 1 215 ? 1.538 -28.422 5.441 1 95.5 215 ARG B C 1
ATOM 4575 O O . ARG B 1 215 ? 2.492 -28.328 6.219 1 95.5 215 ARG B O 1
ATOM 4582 N N . TYR B 1 216 ? 0.861 -27.312 5.055 1 97.12 216 TYR B N 1
ATOM 4583 C CA . TYR B 1 216 ? 1.033 -25.953 5.547 1 97.12 216 TYR B CA 1
ATOM 4584 C C . TYR B 1 216 ? -0.295 -25.203 5.555 1 97.12 216 TYR B C 1
ATOM 4586 O O . TYR B 1 216 ? -1.301 -25.703 5.047 1 97.12 216 TYR B O 1
ATOM 4594 N N . VAL B 1 217 ? -0.279 -24.141 6.219 1 98.5 217 VAL B N 1
ATOM 4595 C CA . VAL B 1 217 ? -1.386 -23.188 6.125 1 98.5 217 VAL B CA 1
ATOM 4596 C C . VAL B 1 217 ? -0.854 -21.812 5.754 1 98.5 217 VAL B C 1
ATOM 4598 O O . VAL B 1 217 ? 0.134 -21.344 6.324 1 98.5 217 VAL B O 1
ATOM 4601 N N . GLU B 1 218 ? -1.479 -21.297 4.738 1 98.56 218 GLU B N 1
ATOM 4602 C CA . GLU B 1 218 ? -1.143 -19.953 4.277 1 98.56 218 GLU B CA 1
ATOM 4603 C C . GLU B 1 218 ? -1.981 -18.891 4.988 1 98.56 218 GLU B C 1
ATOM 4605 O O . GLU B 1 218 ? -3.207 -19.016 5.055 1 98.56 218 GLU B O 1
ATOM 4610 N N . GLU B 1 219 ? -1.305 -17.875 5.504 1 97.81 219 GLU B N 1
ATOM 4611 C CA . GLU B 1 219 ? -1.909 -16.688 6.102 1 97.81 219 GLU B CA 1
ATOM 4612 C C . GLU B 1 219 ? -3.041 -17.062 7.051 1 97.81 219 GLU B C 1
ATOM 4614 O O . GLU B 1 219 ? -4.188 -16.656 6.848 1 97.81 219 GLU B O 1
ATOM 4619 N N . PRO B 1 220 ? -2.73 -17.734 8.125 1 98.25 220 PRO B N 1
ATOM 4620 C CA . PRO B 1 220 ? -3.809 -18.109 9.047 1 98.25 220 PRO B CA 1
ATOM 4621 C C . PRO B 1 220 ? -4.41 -16.906 9.773 1 98.25 220 PRO B C 1
ATOM 4623 O O . PRO B 1 220 ? -5.633 -16.812 9.906 1 98.25 220 PRO B O 1
ATOM 4626 N N . LEU B 1 221 ? -3.598 -15.945 10.156 1 98.25 221 LEU B N 1
ATOM 4627 C CA . LEU B 1 221 ? -3.992 -14.812 10.977 1 98.25 221 LEU B CA 1
ATOM 4628 C C . LEU B 1 221 ? -3.83 -13.5 10.211 1 98.25 221 LEU B C 1
ATOM 4630 O O . LEU B 1 221 ? -3.055 -13.43 9.258 1 98.25 221 LEU B O 1
ATOM 4634 N N . PRO B 1 222 ? -4.535 -12.445 10.68 1 97.38 222 PRO B N 1
ATOM 4635 C CA . PRO B 1 222 ? -4.32 -11.133 10.086 1 97.38 222 PRO B CA 1
ATOM 4636 C C . PRO B 1 222 ? -2.859 -10.688 10.133 1 97.38 222 PRO B C 1
ATOM 4638 O O . PRO B 1 222 ? -2.174 -10.922 11.125 1 97.38 222 PRO B O 1
ATOM 4641 N N . VAL B 1 223 ? -2.436 -10.023 9.078 1 97.25 223 VAL B N 1
ATOM 4642 C CA . VAL B 1 223 ? -1.034 -9.68 8.859 1 97.25 223 VAL B CA 1
ATOM 4643 C C . VAL B 1 223 ? -0.543 -8.766 9.977 1 97.25 223 VAL B C 1
ATOM 4645 O O . VAL B 1 223 ? 0.617 -8.844 10.391 1 97.25 223 VAL B O 1
ATOM 4648 N N . GLU B 1 224 ? -1.451 -7.945 10.539 1 96.81 224 GLU B N 1
ATOM 4649 C CA . GLU B 1 224 ? -1.036 -6.969 11.539 1 96.81 224 GLU B CA 1
ATOM 4650 C C . GLU B 1 224 ? -0.869 -7.617 12.914 1 96.81 224 GLU B C 1
ATOM 4652 O O . GLU B 1 224 ? -0.3 -7.016 13.82 1 96.81 224 GLU B O 1
ATOM 4657 N N . GLU B 1 225 ? -1.358 -8.844 13.086 1 97.69 225 GLU B N 1
ATOM 4658 C CA . GLU B 1 225 ? -1.242 -9.547 14.359 1 97.69 225 GLU B CA 1
ATOM 4659 C C . GLU B 1 225 ? 0.104 -10.258 14.477 1 97.69 225 GLU B C 1
ATOM 4661 O O . GLU B 1 225 ? 0.156 -11.477 14.672 1 97.69 225 GLU B O 1
ATOM 4666 N N . VAL B 1 226 ? 1.167 -9.484 14.453 1 97.44 226 VAL B N 1
ATOM 4667 C CA . VAL B 1 226 ? 2.518 -10.008 14.289 1 97.44 226 VAL B CA 1
ATOM 4668 C C . VAL B 1 226 ? 2.893 -10.852 15.508 1 97.44 226 VAL B C 1
ATOM 4670 O O . VAL B 1 226 ? 3.547 -11.891 15.383 1 97.44 226 VAL B O 1
ATOM 4673 N N . GLU B 1 227 ? 2.521 -10.445 16.688 1 96.81 227 GLU B N 1
ATOM 4674 C CA . GLU B 1 227 ? 2.848 -11.211 17.875 1 96.81 227 GLU B CA 1
ATOM 4675 C C . GLU B 1 227 ? 2.086 -12.539 17.906 1 96.81 227 GLU B C 1
ATOM 4677 O O . GLU B 1 227 ? 2.648 -13.57 18.266 1 96.81 227 GLU B O 1
ATOM 4682 N N . ALA B 1 228 ? 0.837 -12.461 17.5 1 98.19 228 ALA B N 1
ATOM 4683 C CA . ALA B 1 228 ? 0.044 -13.688 17.438 1 98.19 228 ALA B CA 1
ATOM 4684 C C . ALA B 1 228 ? 0.589 -14.633 16.359 1 98.19 228 ALA B C 1
ATOM 4686 O O . ALA B 1 228 ? 0.626 -15.852 16.562 1 98.19 228 ALA B O 1
ATOM 4687 N N . ARG B 1 229 ? 0.998 -14.078 15.266 1 98.56 229 ARG B N 1
ATOM 4688 C CA . ARG B 1 229 ? 1.548 -14.891 14.18 1 98.56 229 ARG B CA 1
ATOM 4689 C C . ARG B 1 229 ? 2.867 -15.531 14.594 1 98.56 229 ARG B C 1
ATOM 4691 O O . ARG B 1 229 ? 3.102 -16.719 14.32 1 98.56 229 ARG B O 1
ATOM 4698 N N . ARG B 1 230 ? 3.717 -14.727 15.234 1 98.19 230 ARG B N 1
ATOM 4699 C CA . ARG B 1 230 ? 4.977 -15.258 15.734 1 98.19 230 ARG B CA 1
ATOM 4700 C C . ARG B 1 230 ? 4.738 -16.391 16.734 1 98.19 230 ARG B C 1
ATOM 4702 O O . ARG B 1 230 ? 5.363 -17.453 16.641 1 98.19 230 ARG B O 1
ATOM 4709 N N . ALA B 1 231 ? 3.844 -16.188 17.703 1 98.31 231 ALA B N 1
ATOM 4710 C CA . ALA B 1 231 ? 3.529 -17.188 18.703 1 98.31 231 ALA B CA 1
ATOM 4711 C C . ALA B 1 231 ? 2.988 -18.469 18.062 1 98.31 231 ALA B C 1
ATOM 4713 O O . ALA B 1 231 ? 3.348 -19.578 18.469 1 98.31 231 ALA B O 1
ATOM 4714 N N . LEU B 1 232 ? 2.125 -18.297 17.078 1 98.62 232 LEU B N 1
ATOM 4715 C CA . LEU B 1 232 ? 1.545 -19.438 16.375 1 98.62 232 LEU B CA 1
ATOM 4716 C C . LEU B 1 232 ? 2.621 -20.234 15.648 1 98.62 232 LEU B C 1
ATOM 4718 O O . LEU B 1 232 ? 2.607 -21.469 15.656 1 98.62 232 LEU B O 1
ATOM 4722 N N . ARG B 1 233 ? 3.527 -19.547 14.992 1 98.56 233 ARG B N 1
ATOM 4723 C CA . ARG B 1 233 ? 4.625 -20.203 14.281 1 98.56 233 ARG B CA 1
ATOM 4724 C C . ARG B 1 233 ? 5.5 -21 15.242 1 98.56 233 ARG B C 1
ATOM 4726 O O . ARG B 1 233 ? 5.91 -22.125 14.922 1 98.56 233 ARG B O 1
ATOM 4733 N N . GLU B 1 234 ? 5.781 -20.469 16.391 1 98.19 234 GLU B N 1
ATOM 4734 C CA . GLU B 1 234 ? 6.652 -21.078 17.391 1 98.19 234 GLU B CA 1
ATOM 4735 C C . GLU B 1 234 ? 6.07 -22.406 17.891 1 98.19 234 GLU B C 1
ATOM 4737 O O . GLU B 1 234 ? 6.812 -23.297 18.281 1 98.19 234 GLU B O 1
ATOM 4742 N N . LYS B 1 235 ? 4.789 -22.5 17.859 1 97.75 235 LYS B N 1
ATOM 4743 C CA . LYS B 1 235 ? 4.148 -23.734 18.297 1 97.75 235 LYS B CA 1
ATOM 4744 C C . LYS B 1 235 ? 4.504 -24.891 17.375 1 97.75 235 LYS B C 1
ATOM 4746 O O . LYS B 1 235 ? 4.441 -26.062 17.766 1 97.75 235 LYS B O 1
ATOM 4751 N N . GLY B 1 236 ? 4.754 -24.609 16.109 1 97.88 236 GLY B N 1
ATOM 4752 C CA . GLY B 1 236 ? 5.238 -25.609 15.172 1 97.88 236 GLY B CA 1
ATOM 4753 C C . GLY B 1 236 ? 4.203 -26.656 14.828 1 97.88 236 GLY B C 1
ATOM 4754 O O . GLY B 1 236 ? 4.547 -27.812 14.562 1 97.88 236 GLY B O 1
ATOM 4755 N N . ILE B 1 237 ? 2.902 -26.312 14.883 1 98.31 237 ILE B N 1
ATOM 4756 C CA . ILE B 1 237 ? 1.841 -27.266 14.586 1 98.31 237 ILE B CA 1
ATOM 4757 C C . ILE B 1 237 ? 1.824 -27.562 13.086 1 98.31 237 ILE B C 1
ATOM 4759 O O . ILE B 1 237 ? 1.866 -28.734 12.688 1 98.31 237 ILE B O 1
ATOM 4763 N N . LEU B 1 238 ? 1.714 -26.578 12.25 1 97.94 238 LEU B N 1
ATOM 4764 C CA . LEU B 1 238 ? 1.834 -26.562 10.797 1 97.94 238 LEU B CA 1
ATOM 4765 C C . LEU B 1 238 ? 2.75 -25.438 10.328 1 97.94 238 LEU B C 1
ATOM 4767 O O . LEU B 1 238 ? 2.764 -24.359 10.922 1 97.94 238 LEU B O 1
ATOM 4771 N N . SER B 1 239 ? 3.492 -25.734 9.266 1 98.44 239 SER B N 1
ATOM 4772 C CA . SER B 1 239 ? 4.277 -24.656 8.688 1 98.44 239 SER B CA 1
ATOM 4773 C C . SER B 1 239 ? 3.383 -23.516 8.195 1 98.44 239 SER B C 1
ATOM 4775 O O . SER B 1 239 ? 2.311 -23.766 7.641 1 98.44 239 SER B O 1
ATOM 4777 N N . LEU B 1 240 ? 3.781 -22.297 8.469 1 98.88 240 LEU B N 1
ATOM 4778 C CA . LEU B 1 240 ? 3.021 -21.125 8.062 1 98.88 240 LEU B CA 1
ATOM 4779 C C . LEU B 1 240 ? 3.605 -20.516 6.797 1 98.88 240 LEU B C 1
ATOM 4781 O O . LEU B 1 240 ? 4.816 -20.281 6.715 1 98.88 240 LEU B O 1
ATOM 4785 N N . ILE B 1 241 ? 2.762 -20.297 5.801 1 98.88 241 ILE B N 1
ATOM 4786 C CA . ILE B 1 241 ? 3.158 -19.641 4.566 1 98.88 241 ILE B CA 1
ATOM 4787 C C . ILE B 1 241 ? 2.836 -18.141 4.66 1 98.88 241 ILE B C 1
ATOM 4789 O O . ILE B 1 241 ? 1.727 -17.766 5.047 1 98.88 241 ILE B O 1
ATOM 4793 N N . ALA B 1 242 ? 3.844 -17.312 4.398 1 98.81 242 ALA B N 1
ATOM 4794 C CA . ALA B 1 242 ? 3.629 -15.867 4.23 1 98.81 242 ALA B CA 1
ATOM 4795 C C . ALA B 1 242 ? 3.465 -15.508 2.754 1 98.81 242 ALA B C 1
ATOM 4797 O O . ALA B 1 242 ? 4.25 -15.953 1.911 1 98.81 242 ALA B O 1
ATOM 4798 N N . ASP B 1 243 ? 2.441 -14.805 2.424 1 98.25 243 ASP B N 1
ATOM 4799 C CA . ASP B 1 243 ? 2.148 -14.242 1.108 1 98.25 243 ASP B CA 1
ATOM 4800 C C . ASP B 1 243 ? 1.841 -12.75 1.204 1 98.25 243 ASP B C 1
ATOM 4802 O O . ASP B 1 243 ? 2.746 -11.914 1.118 1 98.25 243 ASP B O 1
ATOM 4806 N N . ASP B 1 244 ? 0.687 -12.359 1.696 1 96.12 244 ASP B N 1
ATOM 4807 C CA . ASP B 1 244 ? 0.275 -10.969 1.85 1 96.12 244 ASP B CA 1
ATOM 4808 C C . ASP B 1 244 ? 1.097 -10.266 2.93 1 96.12 244 ASP B C 1
ATOM 4810 O O . ASP B 1 244 ? 1.29 -9.047 2.877 1 96.12 244 ASP B O 1
ATOM 4814 N N . ALA B 1 245 ? 1.605 -10.969 3.881 1 97.88 245 ALA B N 1
ATOM 4815 C CA . ALA B 1 245 ? 2.414 -10.398 4.953 1 97.88 245 ALA B CA 1
ATOM 4816 C C . ALA B 1 245 ? 3.783 -9.961 4.438 1 97.88 245 ALA B C 1
ATOM 4818 O O . ALA B 1 245 ? 4.484 -9.188 5.094 1 97.88 245 ALA B O 1
ATOM 4819 N N . ALA B 1 246 ? 4.145 -10.422 3.252 1 98.31 246 ALA B N 1
ATOM 4820 C CA . ALA B 1 246 ? 5.465 -10.133 2.699 1 98.31 246 ALA B CA 1
ATOM 4821 C C . ALA B 1 246 ? 5.375 -9.797 1.214 1 98.31 246 ALA B C 1
ATOM 4823 O O . ALA B 1 246 ? 6.066 -10.398 0.391 1 98.31 246 ALA B O 1
ATOM 4824 N N . MET B 1 247 ? 4.676 -8.758 0.861 1 97.81 247 MET B N 1
ATOM 4825 C CA . MET B 1 247 ? 4.453 -8.383 -0.531 1 97.81 247 MET B CA 1
ATOM 4826 C C . MET B 1 247 ? 5.707 -7.758 -1.138 1 97.81 247 MET B C 1
ATOM 4828 O O . MET B 1 247 ? 5.93 -7.859 -2.346 1 97.81 247 MET B O 1
ATOM 4832 N N . THR B 1 248 ? 6.52 -7.098 -0.297 1 97.94 248 THR B N 1
ATOM 4833 C CA . THR B 1 248 ? 7.688 -6.355 -0.753 1 97.94 248 THR B CA 1
ATOM 4834 C C . THR B 1 248 ? 8.938 -6.801 -0 1 97.94 248 THR B C 1
ATOM 4836 O O . THR B 1 248 ? 8.844 -7.465 1.033 1 97.94 248 THR B O 1
ATOM 4839 N N . PRO B 1 249 ? 10.125 -6.422 -0.526 1 98.06 249 PRO B N 1
ATOM 4840 C CA . PRO B 1 249 ? 11.344 -6.703 0.232 1 98.06 249 PRO B CA 1
ATOM 4841 C C . PRO B 1 249 ? 11.32 -6.102 1.635 1 98.06 249 PRO B C 1
ATOM 4843 O O . PRO B 1 249 ? 11.836 -6.703 2.578 1 98.06 249 PRO B O 1
ATOM 4846 N N . LYS B 1 250 ? 10.711 -4.941 1.787 1 97.62 250 LYS B N 1
ATOM 4847 C CA . LYS B 1 250 ? 10.617 -4.305 3.1 1 97.62 250 LYS B CA 1
ATOM 4848 C C . LYS B 1 250 ? 9.742 -5.129 4.043 1 97.62 250 LYS B C 1
ATOM 4850 O O . LYS B 1 250 ? 10.094 -5.32 5.211 1 97.62 250 LYS B O 1
ATOM 4855 N N . ASP B 1 251 ? 8.609 -5.594 3.531 1 98.31 251 ASP B N 1
ATOM 4856 C CA . ASP B 1 251 ? 7.754 -6.465 4.332 1 98.31 251 ASP B CA 1
ATOM 4857 C C . ASP B 1 251 ? 8.508 -7.719 4.77 1 98.31 251 ASP B C 1
ATOM 4859 O O . ASP B 1 251 ? 8.414 -8.141 5.926 1 98.31 251 ASP B O 1
ATOM 4863 N N . LEU B 1 252 ? 9.203 -8.273 3.771 1 98.75 252 LEU B N 1
ATOM 4864 C CA . LEU B 1 252 ? 9.922 -9.508 4.059 1 98.75 252 LEU B CA 1
ATOM 4865 C C . LEU B 1 252 ? 10.969 -9.289 5.148 1 98.75 252 LEU B C 1
ATOM 4867 O O . LEU B 1 252 ? 11.102 -10.109 6.059 1 98.75 252 LEU B O 1
ATOM 4871 N N . LYS B 1 253 ? 11.711 -8.203 5.023 1 98.06 253 LYS B N 1
ATOM 4872 C CA . LYS B 1 253 ? 12.719 -7.891 6.035 1 98.06 253 LYS B CA 1
ATOM 4873 C C . LYS B 1 253 ? 12.094 -7.832 7.426 1 98.06 253 LYS B C 1
ATOM 4875 O O . LYS B 1 253 ? 12.641 -8.391 8.383 1 98.06 253 LYS B O 1
ATOM 4880 N N . ARG B 1 254 ? 10.984 -7.18 7.539 1 98 254 ARG B N 1
ATOM 4881 C CA . ARG B 1 254 ? 10.273 -7.086 8.812 1 98 254 ARG B CA 1
ATOM 4882 C C . ARG B 1 254 ? 9.844 -8.469 9.297 1 98 254 ARG B C 1
ATOM 4884 O O . ARG B 1 254 ? 10.086 -8.82 10.453 1 98 254 ARG B O 1
ATOM 4891 N N . GLU B 1 255 ? 9.203 -9.25 8.391 1 98.62 255 GLU B N 1
ATOM 4892 C CA . GLU B 1 255 ? 8.664 -10.555 8.773 1 98.62 255 GLU B CA 1
ATOM 4893 C C . GLU B 1 255 ? 9.781 -11.516 9.164 1 98.62 255 GLU B C 1
ATOM 4895 O O . GLU B 1 255 ? 9.609 -12.352 10.055 1 98.62 255 GLU B O 1
ATOM 4900 N N . LEU B 1 256 ? 10.922 -11.422 8.469 1 98.56 256 LEU B N 1
ATOM 4901 C CA . LEU B 1 256 ? 12.078 -12.25 8.82 1 98.56 256 LEU B CA 1
ATOM 4902 C C . LEU B 1 256 ? 12.609 -11.883 10.203 1 98.56 256 LEU B C 1
ATOM 4904 O O . LEU B 1 256 ? 12.938 -12.766 11 1 98.56 256 LEU B O 1
ATOM 4908 N N . ALA B 1 257 ? 12.68 -10.586 10.477 1 97.25 257 ALA B N 1
ATOM 4909 C CA . ALA B 1 257 ? 13.156 -10.125 11.781 1 97.25 257 ALA B CA 1
ATOM 4910 C C . ALA B 1 257 ? 12.234 -10.609 12.898 1 97.25 257 ALA B C 1
ATOM 4912 O O . ALA B 1 257 ? 12.703 -10.945 13.992 1 97.25 257 ALA B O 1
ATOM 4913 N N . LEU B 1 258 ? 10.945 -10.711 12.625 1 97.75 258 LEU B N 1
ATOM 4914 C CA . LEU B 1 258 ? 9.953 -11.078 13.633 1 97.75 258 LEU B CA 1
ATOM 4915 C C . LEU B 1 258 ? 9.703 -12.586 13.625 1 97.75 258 LEU B C 1
ATOM 4917 O O . LEU B 1 258 ? 9.008 -13.109 14.492 1 97.75 258 LEU B O 1
ATOM 4921 N N . ASN B 1 259 ? 10.25 -13.281 12.617 1 98.31 259 ASN B N 1
ATOM 4922 C CA . ASN B 1 259 ? 10.195 -14.727 12.484 1 98.31 259 ASN B CA 1
ATOM 4923 C C . ASN B 1 259 ? 8.758 -15.242 12.531 1 98.31 259 ASN B C 1
ATOM 4925 O O . ASN B 1 259 ? 8.438 -16.125 13.32 1 98.31 259 ASN B O 1
ATOM 4929 N N . THR B 1 260 ? 7.887 -14.727 11.609 1 98.56 260 THR B N 1
ATOM 4930 C CA . THR B 1 260 ? 6.445 -14.953 11.695 1 98.56 260 THR B CA 1
ATOM 4931 C C . THR B 1 260 ? 6.016 -16.062 10.75 1 98.56 260 THR B C 1
ATOM 4933 O O . THR B 1 260 ? 4.832 -16.422 10.688 1 98.56 260 THR B O 1
ATOM 4936 N N . PHE B 1 261 ? 6.906 -16.688 9.969 1 98.81 261 PHE B N 1
ATOM 4937 C CA . PHE B 1 261 ? 6.5 -17.672 8.961 1 98.81 261 PHE B CA 1
ATOM 4938 C C . PHE B 1 261 ? 7.605 -18.688 8.727 1 98.81 261 PHE B C 1
ATOM 4940 O O . PHE B 1 261 ? 8.711 -18.547 9.25 1 98.81 261 PHE B O 1
ATOM 4947 N N . ASP B 1 262 ? 7.262 -19.75 7.926 1 98.81 262 ASP B N 1
ATOM 4948 C CA . ASP B 1 262 ? 8.203 -20.812 7.602 1 98.81 262 ASP B CA 1
ATOM 4949 C C . ASP B 1 262 ? 8.484 -20.859 6.102 1 98.81 262 ASP B C 1
ATOM 4951 O O . ASP B 1 262 ? 9.586 -21.234 5.68 1 98.81 262 ASP B O 1
ATOM 4955 N N . VAL B 1 263 ? 7.504 -20.578 5.281 1 98.88 263 VAL B N 1
ATOM 4956 C CA . VAL B 1 263 ? 7.574 -20.656 3.828 1 98.88 263 VAL B CA 1
ATOM 4957 C C . VAL B 1 263 ? 7.152 -19.328 3.217 1 98.88 263 VAL B C 1
ATOM 4959 O O . VAL B 1 263 ? 6.129 -18.766 3.604 1 98.88 263 VAL B O 1
ATOM 4962 N N . LEU B 1 264 ? 7.938 -18.766 2.348 1 98.94 264 LEU B N 1
ATOM 4963 C CA . LEU B 1 264 ? 7.617 -17.531 1.632 1 98.94 264 LEU B CA 1
ATOM 4964 C C . LEU B 1 264 ? 6.984 -17.844 0.28 1 98.94 264 LEU B C 1
ATOM 4966 O O . LEU B 1 264 ? 7.543 -18.594 -0.517 1 98.94 264 LEU B O 1
ATOM 4970 N N . ASN B 1 265 ? 5.801 -17.391 0.042 1 98.88 265 ASN B N 1
ATOM 4971 C CA . ASN B 1 265 ? 5.188 -17.469 -1.279 1 98.88 265 ASN B CA 1
ATOM 4972 C C . ASN B 1 265 ? 5.469 -16.219 -2.109 1 98.88 265 ASN B C 1
ATOM 4974 O O . ASN B 1 265 ? 4.887 -15.172 -1.866 1 98.88 265 ASN B O 1
ATOM 4978 N N . LEU B 1 266 ? 6.383 -16.328 -3.029 1 98.88 266 LEU B N 1
ATOM 4979 C CA . LEU B 1 266 ? 6.766 -15.219 -3.902 1 98.88 266 LEU B CA 1
ATOM 4980 C C . LEU B 1 266 ? 5.773 -15.062 -5.047 1 98.88 266 LEU B C 1
ATOM 4982 O O . LEU B 1 266 ? 5.289 -16.062 -5.594 1 98.88 266 LEU B O 1
ATOM 4986 N N . LYS B 1 267 ? 5.406 -13.859 -5.352 1 98.81 267 LYS B N 1
ATOM 4987 C CA . LYS B 1 267 ? 4.543 -13.539 -6.484 1 98.81 267 LYS B CA 1
ATOM 4988 C C . LYS B 1 267 ? 5.234 -12.586 -7.449 1 98.81 267 LYS B C 1
ATOM 4990 O O . LYS B 1 267 ? 5.074 -11.367 -7.348 1 98.81 267 LYS B O 1
ATOM 4995 N N . PRO B 1 268 ? 5.879 -13.086 -8.469 1 98.75 268 PRO B N 1
ATOM 4996 C CA . PRO B 1 268 ? 6.531 -12.211 -9.445 1 98.75 268 PRO B CA 1
ATOM 4997 C C . PRO B 1 268 ? 5.562 -11.219 -10.086 1 98.75 268 PRO B C 1
ATOM 4999 O O . PRO B 1 268 ? 5.98 -10.156 -10.547 1 98.75 268 PRO B O 1
ATOM 5002 N N . ALA B 1 269 ? 4.266 -11.516 -10.039 1 98.44 269 ALA B N 1
ATOM 5003 C CA . ALA B 1 269 ? 3.242 -10.625 -10.586 1 98.44 269 ALA B CA 1
ATOM 5004 C C . ALA B 1 269 ? 3.283 -9.266 -9.906 1 98.44 269 ALA B C 1
ATOM 5006 O O . ALA B 1 269 ? 2.814 -8.266 -10.461 1 98.44 269 ALA B O 1
ATOM 5007 N N . ARG B 1 270 ? 3.836 -9.219 -8.672 1 98.56 270 ARG B N 1
ATOM 5008 C CA . ARG B 1 270 ? 3.867 -7.949 -7.953 1 98.56 270 ARG B CA 1
ATOM 5009 C C . ARG B 1 270 ? 5.301 -7.48 -7.73 1 98.56 270 ARG B C 1
ATOM 5011 O O . ARG B 1 270 ? 5.535 -6.316 -7.406 1 98.56 270 ARG B O 1
ATOM 5018 N N . THR B 1 271 ? 6.344 -8.352 -7.895 1 98.56 271 THR B N 1
ATOM 5019 C CA . THR B 1 271 ? 7.711 -7.984 -7.539 1 98.56 271 THR B CA 1
ATOM 5020 C C . THR B 1 271 ? 8.617 -8.008 -8.766 1 98.56 271 THR B C 1
ATOM 5022 O O . THR B 1 271 ? 9.742 -7.523 -8.727 1 98.56 271 THR B O 1
ATOM 5025 N N . GLY B 1 272 ? 8.117 -8.57 -9.922 1 98.62 272 GLY B N 1
ATOM 5026 C CA . GLY B 1 272 ? 9 -8.742 -11.062 1 98.62 272 GLY B CA 1
ATOM 5027 C C . GLY B 1 272 ? 10.164 -9.672 -10.789 1 98.62 272 GLY B C 1
ATOM 5028 O O . GLY B 1 272 ? 10.086 -10.539 -9.922 1 98.62 272 GLY B O 1
ATOM 5029 N N . VAL B 1 273 ? 11.125 -9.57 -11.633 1 98.75 273 VAL B N 1
ATOM 5030 C CA . VAL B 1 273 ? 12.289 -10.445 -11.555 1 98.75 273 VAL B CA 1
ATOM 5031 C C . VAL B 1 273 ? 13.219 -9.961 -10.438 1 98.75 273 VAL B C 1
ATOM 5033 O O . VAL B 1 273 ? 13.594 -10.742 -9.562 1 98.75 273 VAL B O 1
ATOM 5036 N N . THR B 1 274 ? 13.508 -8.672 -10.367 1 98.69 274 THR B N 1
ATOM 5037 C CA . THR B 1 274 ? 14.531 -8.094 -9.5 1 98.69 274 THR B CA 1
ATOM 5038 C C . THR B 1 274 ? 14.195 -8.336 -8.031 1 98.69 274 THR B C 1
ATOM 5040 O O . THR B 1 274 ? 14.984 -8.93 -7.301 1 98.69 274 THR B O 1
ATOM 5043 N N . TRP B 1 275 ? 13.039 -7.973 -7.633 1 98.75 275 TRP B N 1
ATOM 5044 C CA . TRP B 1 275 ? 12.695 -8.047 -6.219 1 98.75 275 TRP B CA 1
ATOM 5045 C C . TRP B 1 275 ? 12.375 -9.484 -5.809 1 98.75 275 TRP B C 1
ATOM 5047 O O . TRP B 1 275 ? 12.617 -9.875 -4.664 1 98.75 275 TRP B O 1
ATOM 5057 N N . THR B 1 276 ? 11.836 -10.289 -6.766 1 98.88 276 THR B N 1
ATOM 5058 C CA . THR B 1 276 ? 11.625 -11.703 -6.465 1 98.88 276 THR B CA 1
ATOM 5059 C C . THR B 1 276 ? 12.945 -12.391 -6.133 1 98.88 276 THR B C 1
ATOM 5061 O O . THR B 1 276 ? 13.047 -13.102 -5.133 1 98.88 276 THR B O 1
ATOM 5064 N N . LEU B 1 277 ? 13.953 -12.141 -6.977 1 98.81 277 LEU B N 1
ATOM 5065 C CA . LEU B 1 277 ? 15.258 -12.75 -6.734 1 98.81 277 LEU B CA 1
ATOM 5066 C C . LEU B 1 277 ? 15.867 -12.25 -5.43 1 98.81 277 LEU B C 1
ATOM 5068 O O . LEU B 1 277 ? 16.453 -13.023 -4.672 1 98.81 277 LEU B O 1
ATOM 5072 N N . GLU B 1 278 ? 15.727 -10.953 -5.168 1 98.62 278 GLU B N 1
ATOM 5073 C CA . GLU B 1 278 ? 16.219 -10.375 -3.922 1 98.62 278 GLU B CA 1
ATOM 5074 C C . GLU B 1 278 ? 15.531 -11.008 -2.715 1 98.62 278 GLU B C 1
ATOM 5076 O O . GLU B 1 278 ? 16.188 -11.383 -1.743 1 98.62 278 GLU B O 1
ATOM 5081 N N . MET B 1 279 ? 14.25 -11.164 -2.773 1 98.88 279 MET B N 1
ATOM 5082 C CA . MET B 1 279 ? 13.469 -11.727 -1.675 1 98.88 279 MET B CA 1
ATOM 5083 C C . MET B 1 279 ? 13.797 -13.203 -1.474 1 98.88 279 MET B C 1
ATOM 5085 O O . MET B 1 279 ? 13.906 -13.672 -0.339 1 98.88 279 MET B O 1
ATOM 5089 N N . LEU B 1 280 ? 13.922 -13.898 -2.584 1 98.88 280 LEU B N 1
ATOM 5090 C CA . LEU B 1 280 ? 14.281 -15.305 -2.512 1 98.88 280 LEU B CA 1
ATOM 5091 C C . LEU B 1 280 ? 15.633 -15.484 -1.825 1 98.88 280 LEU B C 1
ATOM 5093 O O . LEU B 1 280 ? 15.789 -16.359 -0.965 1 98.88 280 LEU B O 1
ATOM 5097 N N . ALA B 1 281 ? 16.594 -14.68 -2.199 1 98.62 281 ALA B N 1
ATOM 5098 C CA . ALA B 1 281 ? 17.922 -14.742 -1.599 1 98.62 281 ALA B CA 1
ATOM 5099 C C . ALA B 1 281 ? 17.859 -14.453 -0.101 1 98.62 281 ALA B C 1
ATOM 5101 O O . ALA B 1 281 ? 18.484 -15.156 0.699 1 98.62 281 ALA B O 1
ATOM 5102 N N . LEU B 1 282 ? 17.109 -13.445 0.268 1 98.31 282 LEU B N 1
ATOM 5103 C CA . LEU B 1 282 ? 16.953 -13.078 1.672 1 98.31 282 LEU B CA 1
ATOM 5104 C C . LEU B 1 282 ? 16.312 -14.211 2.469 1 98.31 282 LEU B C 1
ATOM 5106 O O . LEU B 1 282 ? 16.766 -14.531 3.572 1 98.31 282 LEU B O 1
ATOM 5110 N N . ALA B 1 283 ? 15.242 -14.758 1.924 1 98.62 283 ALA B N 1
ATOM 5111 C CA . ALA B 1 283 ? 14.555 -15.859 2.592 1 98.62 283 ALA B CA 1
ATOM 5112 C C . ALA B 1 283 ? 15.484 -17.062 2.787 1 98.62 283 ALA B C 1
ATOM 5114 O O . ALA B 1 283 ? 15.531 -17.641 3.867 1 98.62 283 ALA B O 1
ATOM 5115 N N . ARG B 1 284 ? 16.234 -17.359 1.77 1 98.12 284 ARG B N 1
ATOM 5116 C CA . ARG B 1 284 ? 17.172 -18.484 1.817 1 98.12 284 ARG B CA 1
ATOM 5117 C C . ARG B 1 284 ? 18.234 -18.25 2.875 1 98.12 284 ARG B C 1
ATOM 5119 O O . ARG B 1 284 ? 18.578 -19.156 3.637 1 98.12 284 ARG B O 1
ATOM 5126 N N . GLU B 1 285 ? 18.734 -17.078 2.912 1 98 285 GLU B N 1
ATOM 5127 C CA . GLU B 1 285 ? 19.766 -16.719 3.879 1 98 285 GLU B CA 1
ATOM 5128 C C . GLU B 1 285 ? 19.281 -16.906 5.312 1 98 285 GLU B C 1
ATOM 5130 O O . GLU B 1 285 ? 20.062 -17.188 6.215 1 98 285 GLU B O 1
ATOM 5135 N N . ARG B 1 286 ? 18.031 -16.766 5.48 1 98.19 286 ARG B N 1
ATOM 5136 C CA . ARG B 1 286 ? 17.469 -16.859 6.82 1 98.19 286 ARG B CA 1
ATOM 5137 C C . ARG B 1 286 ? 16.875 -18.234 7.078 1 98.19 286 ARG B C 1
ATOM 5139 O O . ARG B 1 286 ? 16.188 -18.453 8.078 1 98.19 286 ARG B O 1
ATOM 5146 N N . GLY B 1 287 ? 17.062 -19.156 6.16 1 98.25 287 GLY B N 1
ATOM 5147 C CA . GLY B 1 287 ? 16.688 -20.547 6.363 1 98.25 287 GLY B CA 1
ATOM 5148 C C . GLY B 1 287 ? 15.227 -20.812 6.094 1 98.25 287 GLY B C 1
ATOM 5149 O O . GLY B 1 287 ? 14.672 -21.812 6.566 1 98.25 287 GLY B O 1
ATOM 5150 N N . LYS B 1 288 ? 14.578 -19.922 5.406 1 98.81 288 LYS B N 1
ATOM 5151 C CA . LYS B 1 288 ? 13.172 -20.125 5.07 1 98.81 288 LYS B CA 1
ATOM 5152 C C . LYS B 1 288 ? 13.023 -20.906 3.771 1 98.81 288 LYS B C 1
ATOM 5154 O O . LYS B 1 288 ? 13.875 -20.828 2.885 1 98.81 288 LYS B O 1
ATOM 5159 N N . LYS B 1 289 ? 11.961 -21.719 3.664 1 98.69 289 LYS B N 1
ATOM 5160 C CA . LYS B 1 289 ? 11.57 -22.312 2.395 1 98.69 289 LYS B CA 1
ATOM 5161 C C . LYS B 1 289 ? 10.812 -21.312 1.522 1 98.69 289 LYS B C 1
ATOM 5163 O O . LYS B 1 289 ? 10.43 -20.25 1.989 1 98.69 289 LYS B O 1
ATOM 5168 N N . ALA B 1 290 ? 10.68 -21.656 0.247 1 98.88 290 ALA B N 1
ATOM 5169 C CA . ALA B 1 290 ? 10.023 -20.719 -0.651 1 98.88 290 ALA B CA 1
ATOM 5170 C C . ALA B 1 290 ? 9.227 -21.453 -1.725 1 98.88 290 ALA B C 1
ATOM 5172 O O . ALA B 1 290 ? 9.562 -22.578 -2.104 1 98.88 290 ALA B O 1
ATOM 5173 N N . MET B 1 291 ? 8.195 -20.922 -2.131 1 98.88 291 MET B N 1
ATOM 5174 C CA . MET B 1 291 ? 7.414 -21.281 -3.314 1 98.88 291 MET B CA 1
ATOM 5175 C C . MET B 1 291 ? 7.117 -20.047 -4.156 1 98.88 291 MET B C 1
ATOM 5177 O O . MET B 1 291 ? 7.391 -18.922 -3.736 1 98.88 291 MET B O 1
ATOM 5181 N N . VAL B 1 292 ? 6.648 -20.203 -5.391 1 98.88 292 VAL B N 1
ATOM 5182 C CA . VAL B 1 292 ? 6.328 -19.125 -6.316 1 98.88 292 VAL B CA 1
ATOM 5183 C C . VAL B 1 292 ? 4.902 -19.281 -6.832 1 98.88 292 VAL B C 1
ATOM 5185 O O . VAL B 1 292 ? 4.484 -20.391 -7.172 1 98.88 292 VAL B O 1
ATOM 5188 N N . GLY B 1 293 ? 4.133 -18.281 -6.805 1 98.69 293 GLY B N 1
ATOM 5189 C CA . GLY B 1 293 ? 2.789 -18.281 -7.355 1 98.69 293 GLY B CA 1
ATOM 5190 C C . GLY B 1 293 ? 2.6 -17.297 -8.484 1 98.69 293 GLY B C 1
ATOM 5191 O O . GLY B 1 293 ? 3.178 -16.203 -8.469 1 98.69 293 GLY B O 1
ATOM 5192 N N . SER B 1 294 ? 1.692 -17.562 -9.398 1 97.88 294 SER B N 1
ATOM 5193 C CA . SER B 1 294 ? 1.47 -16.75 -10.594 1 97.88 294 SER B CA 1
ATOM 5194 C C . SER B 1 294 ? 0.439 -15.664 -10.336 1 97.88 294 SER B C 1
ATOM 5196 O O . SER B 1 294 ? 0.255 -14.766 -11.156 1 97.88 294 SER B O 1
ATOM 5198 N N . GLN B 1 295 ? -0.217 -15.695 -9.195 1 96.19 295 GLN B N 1
ATOM 5199 C CA . GLN B 1 295 ? -1.223 -14.695 -8.852 1 96.19 295 GLN B CA 1
ATOM 5200 C C . GLN B 1 295 ? -2.344 -14.656 -9.883 1 96.19 295 GLN B C 1
ATOM 5202 O O . GLN B 1 295 ? -2.699 -13.594 -10.383 1 96.19 295 GLN B O 1
ATOM 5207 N N . ALA B 1 296 ? -2.836 -15.805 -10.312 1 94.56 296 ALA B N 1
ATOM 5208 C CA . ALA B 1 296 ? -3.984 -15.969 -11.203 1 94.56 296 ALA B CA 1
ATOM 5209 C C . ALA B 1 296 ? -3.742 -15.273 -12.547 1 94.56 296 ALA B C 1
ATOM 5211 O O . ALA B 1 296 ? -4.668 -14.719 -13.141 1 94.56 296 ALA B O 1
ATOM 5212 N N . GLN B 1 297 ? -2.566 -15.195 -12.992 1 97.56 297 GLN B N 1
ATOM 5213 C CA . GLN B 1 297 ? -2.256 -14.68 -14.32 1 97.56 297 GLN B CA 1
ATOM 5214 C C . GLN B 1 297 ? -2.562 -15.719 -15.398 1 97.56 297 GLN B C 1
ATOM 5216 O O . GLN B 1 297 ? -2.865 -16.875 -15.078 1 97.56 297 GLN B O 1
ATOM 5221 N N . SER B 1 298 ? -2.568 -15.297 -16.641 1 98.06 298 SER B N 1
ATOM 5222 C CA . SER B 1 298 ? -2.715 -16.188 -17.781 1 98.06 298 SER B CA 1
ATOM 5223 C C . SER B 1 298 ? -1.523 -17.141 -17.906 1 98.06 298 SER B C 1
ATOM 5225 O O . SER B 1 298 ? -0.592 -17.078 -17.094 1 98.06 298 SER B O 1
ATOM 5227 N N . ALA B 1 299 ? -1.604 -18 -18.922 1 98.25 299 ALA B N 1
ATOM 5228 C CA . ALA B 1 299 ? -0.501 -18.922 -19.156 1 98.25 299 ALA B CA 1
ATOM 5229 C C . ALA B 1 299 ? 0.8 -18.172 -19.422 1 98.25 299 ALA B C 1
ATOM 5231 O O . ALA B 1 299 ? 1.879 -18.625 -19.047 1 98.25 299 ALA B O 1
ATOM 5232 N N . PHE B 1 300 ? 0.692 -17 -20 1 98.69 300 PHE B N 1
ATOM 5233 C CA . PHE B 1 300 ? 1.877 -16.203 -20.266 1 98.69 300 PHE B CA 1
ATOM 5234 C C . PHE B 1 300 ? 2.502 -15.695 -18.984 1 98.69 300 PHE B C 1
ATOM 5236 O O . PHE B 1 300 ? 3.711 -15.812 -18.781 1 98.69 300 PHE B O 1
ATOM 5243 N N . GLY B 1 301 ? 1.684 -15.094 -18.062 1 98.62 301 GLY B N 1
ATOM 5244 C CA . GLY B 1 301 ? 2.186 -14.68 -16.766 1 98.62 301 GLY B CA 1
ATOM 5245 C C . GLY B 1 301 ? 2.697 -15.828 -15.93 1 98.62 301 GLY B C 1
ATOM 5246 O O . GLY B 1 301 ? 3.691 -15.688 -15.211 1 98.62 301 GLY B O 1
ATOM 5247 N N . ALA B 1 302 ? 2.027 -16.953 -16.031 1 98.62 302 ALA B N 1
ATOM 5248 C CA . ALA B 1 302 ? 2.473 -18.141 -15.32 1 98.62 302 ALA B CA 1
ATOM 5249 C C . ALA B 1 302 ? 3.855 -18.578 -15.789 1 98.62 302 ALA B C 1
ATOM 5251 O O . ALA B 1 302 ? 4.676 -19.031 -14.984 1 98.62 302 ALA B O 1
ATOM 5252 N N . TYR B 1 303 ? 4.062 -18.5 -17.094 1 98.56 303 TYR B N 1
ATOM 5253 C CA . TYR B 1 303 ? 5.371 -18.812 -17.656 1 98.56 303 TYR B CA 1
ATOM 5254 C C . TYR B 1 303 ? 6.465 -17.969 -17.031 1 98.56 303 TYR B C 1
ATOM 5256 O O . TYR B 1 303 ? 7.504 -18.484 -16.609 1 98.56 303 TYR B O 1
ATOM 5264 N N . GLN B 1 304 ? 6.23 -16.656 -16.906 1 98.25 304 GLN B N 1
ATOM 5265 C CA . GLN B 1 304 ? 7.219 -15.75 -16.328 1 98.25 304 GLN B CA 1
ATOM 5266 C C . GLN B 1 304 ? 7.461 -16.062 -14.852 1 98.25 304 GLN B C 1
ATOM 5268 O O . GLN B 1 304 ? 8.602 -16.062 -14.391 1 98.25 304 GLN B O 1
ATOM 5273 N N . SER B 1 305 ? 6.414 -16.375 -14.109 1 98.81 305 SER B N 1
ATOM 5274 C CA . SER B 1 305 ? 6.551 -16.797 -12.719 1 98.81 305 SER B CA 1
ATOM 5275 C C . SER B 1 305 ? 7.312 -18.125 -12.617 1 98.81 305 SER B C 1
ATOM 5277 O O . SER B 1 305 ? 8.125 -18.312 -11.711 1 98.81 305 SER B O 1
ATOM 5279 N N . ALA B 1 306 ? 7.078 -19.031 -13.57 1 98.88 306 ALA B N 1
ATOM 5280 C CA . ALA B 1 306 ? 7.715 -20.344 -13.562 1 98.88 306 ALA B CA 1
ATOM 5281 C C . ALA B 1 306 ? 9.227 -20.219 -13.727 1 98.88 306 ALA B C 1
ATOM 5283 O O . ALA B 1 306 ? 9.984 -20.969 -13.109 1 98.88 306 ALA B O 1
ATOM 5284 N N . LEU B 1 307 ? 9.664 -19.281 -14.586 1 98.81 307 LEU B N 1
ATOM 5285 C CA . LEU B 1 307 ? 11.102 -19.078 -14.742 1 98.81 307 LEU B CA 1
ATOM 5286 C C . LEU B 1 307 ? 11.766 -18.828 -13.391 1 98.81 307 LEU B C 1
ATOM 5288 O O . LEU B 1 307 ? 12.867 -19.312 -13.133 1 98.81 307 LEU B O 1
ATOM 5292 N N . LEU B 1 308 ? 11.086 -18.109 -12.5 1 98.88 308 LEU B N 1
ATOM 5293 C CA . LEU B 1 308 ? 11.609 -17.781 -11.18 1 98.88 308 LEU B CA 1
ATOM 5294 C C . LEU B 1 308 ? 11.461 -18.953 -10.227 1 98.88 308 LEU B C 1
ATOM 5296 O O . LEU B 1 308 ? 12.258 -19.125 -9.297 1 98.88 308 LEU B O 1
ATOM 5300 N N . ALA B 1 309 ? 10.484 -19.844 -10.453 1 98.94 309 ALA B N 1
ATOM 5301 C CA . ALA B 1 309 ? 10.281 -21.031 -9.633 1 98.94 309 ALA B CA 1
ATOM 5302 C C . ALA B 1 309 ? 11.461 -21.984 -9.758 1 98.94 309 ALA B C 1
ATOM 5304 O O . ALA B 1 309 ? 11.719 -22.797 -8.859 1 98.94 309 ALA B O 1
ATOM 5305 N N . PHE B 1 310 ? 12.211 -21.922 -10.852 1 98.88 310 PHE B N 1
ATOM 5306 C CA . PHE B 1 310 ? 13.312 -22.859 -11.109 1 98.88 310 PHE B CA 1
ATOM 5307 C C . PHE B 1 310 ? 14.602 -22.359 -10.469 1 98.88 310 PHE B C 1
ATOM 5309 O O . PHE B 1 310 ? 15.625 -23.031 -10.523 1 98.88 310 PHE B O 1
ATOM 5316 N N . GLN B 1 311 ? 14.555 -21.172 -9.836 1 98.69 311 GLN B N 1
ATOM 5317 C CA . GLN B 1 311 ? 15.758 -20.609 -9.242 1 98.69 311 GLN B CA 1
ATOM 5318 C C . GLN B 1 311 ? 16.109 -21.297 -7.926 1 98.69 311 GLN B C 1
ATOM 5320 O O . GLN B 1 311 ? 15.266 -21.953 -7.324 1 98.69 311 GLN B O 1
ATOM 5325 N N . GLN B 1 312 ? 17.359 -21.141 -7.512 1 97.75 312 GLN B N 1
ATOM 5326 C CA . GLN B 1 312 ? 17.828 -21.703 -6.258 1 97.75 312 GLN B CA 1
ATOM 5327 C C . GLN B 1 312 ? 17.047 -21.172 -5.07 1 97.75 312 GLN B C 1
ATOM 5329 O O . GLN B 1 312 ? 16.781 -19.969 -4.984 1 97.75 312 GLN B O 1
ATOM 5334 N N . GLY B 1 313 ? 16.609 -21.984 -4.262 1 97.62 313 GLY B N 1
ATOM 5335 C CA . GLY B 1 313 ? 15.938 -21.547 -3.049 1 97.62 313 GLY B CA 1
ATOM 5336 C C . GLY B 1 313 ? 14.461 -21.875 -3.039 1 97.62 313 GLY B C 1
ATOM 5337 O O . GLY B 1 313 ? 13.82 -21.859 -1.985 1 97.62 313 GLY B O 1
ATOM 5338 N N . VAL B 1 314 ? 13.891 -22.125 -4.203 1 98.75 314 VAL B N 1
ATOM 5339 C CA . VAL B 1 314 ? 12.492 -22.547 -4.254 1 98.75 314 VAL B CA 1
ATOM 5340 C C . VAL B 1 314 ? 12.383 -24.047 -4 1 98.75 314 VAL B C 1
ATOM 5342 O O . VAL B 1 314 ? 12.891 -24.844 -4.785 1 98.75 314 VAL B O 1
ATOM 5345 N N . THR B 1 315 ? 11.703 -24.391 -2.928 1 98.19 315 THR B N 1
ATOM 5346 C CA . THR B 1 315 ? 11.75 -25.781 -2.514 1 98.19 315 THR B CA 1
ATOM 5347 C C . THR B 1 315 ? 10.344 -26.375 -2.441 1 98.19 315 THR B C 1
ATOM 5349 O O . THR B 1 315 ? 10.18 -27.594 -2.416 1 98.19 315 THR B O 1
ATOM 5352 N N . GLU B 1 316 ? 9.328 -25.547 -2.326 1 98.69 316 GLU B N 1
ATOM 5353 C CA . GLU B 1 316 ? 7.965 -26 -2.088 1 98.69 316 GLU B CA 1
ATOM 5354 C C . GLU B 1 316 ? 7.141 -25.969 -3.371 1 98.69 316 GLU B C 1
ATOM 5356 O O . GLU B 1 316 ? 7.539 -25.328 -4.355 1 98.69 316 GLU B O 1
ATOM 5361 N N . PRO B 1 317 ? 5.949 -26.641 -3.422 1 98.81 317 PRO B N 1
ATOM 5362 C CA . PRO B 1 317 ? 5.102 -26.625 -4.613 1 98.81 317 PRO B CA 1
ATOM 5363 C C . PRO B 1 317 ? 4.703 -25.203 -5.027 1 98.81 317 PRO B C 1
ATOM 5365 O O . PRO B 1 317 ? 4.309 -24.406 -4.184 1 98.81 317 PRO B O 1
ATOM 5368 N N . CYS B 1 318 ? 4.852 -24.938 -6.305 1 98.88 318 CYS B N 1
ATOM 5369 C CA . CYS B 1 318 ? 4.633 -23.594 -6.844 1 98.88 318 CYS B CA 1
ATOM 5370 C C . CYS B 1 318 ? 3.25 -23.484 -7.477 1 98.88 318 CYS B C 1
ATOM 5372 O O . CYS B 1 318 ? 2.797 -24.406 -8.156 1 98.88 318 CYS B O 1
ATOM 5374 N N . GLU B 1 319 ? 2.574 -22.406 -7.191 1 98.69 319 GLU B N 1
ATOM 5375 C CA . GLU B 1 319 ? 1.225 -22.156 -7.695 1 98.69 319 GLU B CA 1
ATOM 5376 C C . GLU B 1 319 ? 1.253 -21.672 -9.141 1 98.69 319 GLU B C 1
ATOM 5378 O O . GLU B 1 319 ? 0.957 -20.516 -9.414 1 98.69 319 GLU B O 1
ATOM 5383 N N . LEU B 1 320 ? 1.441 -22.562 -10.094 1 98.62 320 LEU B N 1
ATOM 5384 C CA . LEU B 1 320 ? 1.717 -22.203 -11.484 1 98.62 320 LEU B CA 1
ATOM 5385 C C . LEU B 1 320 ? 0.642 -22.766 -12.414 1 98.62 320 LEU B C 1
ATOM 5387 O O . LEU B 1 320 ? 0.821 -22.781 -13.633 1 98.62 320 LEU B O 1
ATOM 5391 N N . ALA B 1 321 ? -0.518 -23.188 -11.82 1 98 321 ALA B N 1
ATOM 5392 C CA . ALA B 1 321 ? -1.454 -23.953 -12.648 1 98 321 ALA B CA 1
ATOM 5393 C C . ALA B 1 321 ? -2.783 -23.219 -12.781 1 98 321 ALA B C 1
ATOM 5395 O O . ALA B 1 321 ? -3.754 -23.766 -13.312 1 98 321 ALA B O 1
ATOM 5396 N N . PHE B 1 322 ? -2.875 -22 -12.359 1 96.19 322 PHE B N 1
ATOM 5397 C CA . PHE B 1 322 ? -4.141 -21.281 -12.398 1 96.19 322 PHE B CA 1
ATOM 5398 C C . PHE B 1 322 ? -4.656 -21.172 -13.828 1 96.19 322 PHE B C 1
ATOM 5400 O O . PHE B 1 322 ? -5.867 -21.188 -14.062 1 96.19 322 PHE B O 1
ATOM 5407 N N . HIS B 1 323 ? -3.756 -21.031 -14.789 1 96.19 323 HIS B N 1
ATOM 5408 C CA . HIS B 1 323 ? -4.117 -20.844 -16.188 1 96.19 323 HIS B CA 1
ATOM 5409 C C . HIS B 1 323 ? -5.012 -21.969 -16.688 1 96.19 323 HIS B C 1
ATOM 5411 O O . HIS B 1 323 ? -5.688 -21.812 -17.703 1 96.19 323 HIS B O 1
ATOM 5417 N N . LEU B 1 324 ? -5.051 -23.109 -15.984 1 96.31 324 LEU B N 1
ATOM 5418 C CA . LEU B 1 324 ? -5.918 -24.219 -16.359 1 96.31 324 LEU B CA 1
ATOM 5419 C C . LEU B 1 324 ? -7.387 -23.812 -16.25 1 96.31 324 LEU B C 1
ATOM 5421 O O . LEU B 1 324 ? -8.25 -24.453 -16.859 1 96.31 324 LEU B O 1
ATOM 5425 N N . LYS B 1 325 ? -7.672 -22.75 -15.477 1 95.06 325 LYS B N 1
ATOM 5426 C CA . LYS B 1 325 ? -9.039 -22.281 -15.312 1 95.06 325 LYS B CA 1
ATOM 5427 C C . LYS B 1 325 ? -9.477 -21.438 -16.516 1 95.06 325 LYS B C 1
ATOM 5429 O O . LYS B 1 325 ? -10.672 -21.188 -16.688 1 95.06 325 LYS B O 1
ATOM 5434 N N . ALA B 1 326 ? -8.578 -21.016 -17.328 1 95.88 326 ALA B N 1
ATOM 5435 C CA . ALA B 1 326 ? -8.883 -20.141 -18.453 1 95.88 326 ALA B CA 1
ATOM 5436 C C . ALA B 1 326 ? -9.398 -20.922 -19.656 1 95.88 326 ALA B C 1
ATOM 5438 O O . ALA B 1 326 ? -8.977 -22.062 -19.891 1 95.88 326 ALA B O 1
ATOM 5439 N N . GLU B 1 327 ? -10.32 -20.406 -20.453 1 94 327 GLU B N 1
ATOM 5440 C CA . GLU B 1 327 ? -10.891 -21.062 -21.625 1 94 327 GLU B CA 1
ATOM 5441 C C . GLU B 1 327 ? -9.906 -21.031 -22.797 1 94 327 GLU B C 1
ATOM 5443 O O . GLU B 1 327 ? -10.156 -21.656 -23.828 1 94 327 GLU B O 1
ATOM 5448 N N . GLY B 1 328 ? -8.797 -20.484 -22.641 1 93.62 328 GLY B N 1
ATOM 5449 C CA . GLY B 1 328 ? -7.777 -20.359 -23.672 1 93.62 328 GLY B CA 1
ATOM 5450 C C . GLY B 1 328 ? -6.609 -19.484 -23.25 1 93.62 328 GLY B C 1
ATOM 5451 O O . GLY B 1 328 ? -6.293 -19.391 -22.062 1 93.62 328 GLY B O 1
ATOM 5452 N N . GLY B 1 329 ? -5.891 -19.094 -24.297 1 95.94 329 GLY B N 1
ATOM 5453 C CA . GLY B 1 329 ? -4.734 -18.25 -24.016 1 95.94 329 GLY B CA 1
ATOM 5454 C C . GLY B 1 329 ? -3.85 -18.047 -25.234 1 95.94 329 GLY B C 1
ATOM 5455 O O . GLY B 1 329 ? -4.211 -18.438 -26.344 1 95.94 329 GLY B O 1
ATOM 5456 N N . PHE B 1 330 ? -2.814 -17.359 -25 1 98.25 330 PHE B N 1
ATOM 5457 C CA . PHE B 1 330 ? -1.927 -16.969 -26.078 1 98.25 330 PHE B CA 1
ATOM 5458 C C . PHE B 1 330 ? -0.497 -17.406 -25.797 1 98.25 330 PHE B C 1
ATOM 5460 O O . PHE B 1 330 ? 0.45 -16.875 -26.391 1 98.25 330 PHE B O 1
ATOM 5467 N N . PHE B 1 331 ? -0.329 -18.234 -24.875 1 97.62 331 PHE B N 1
ATOM 5468 C CA . PHE B 1 331 ? 0.911 -18.922 -24.547 1 97.62 331 PHE B CA 1
ATOM 5469 C C . PHE B 1 331 ? 0.648 -20.406 -24.25 1 97.62 331 PHE B C 1
ATOM 5471 O O . PHE B 1 331 ? -0.05 -20.734 -23.297 1 97.62 331 PHE B O 1
ATOM 5478 N N . PRO B 1 332 ? 1.116 -21.312 -25.094 1 96.19 332 PRO B N 1
ATOM 5479 C CA . PRO B 1 332 ? 0.897 -22.734 -24.859 1 96.19 332 PRO B CA 1
ATOM 5480 C C . PRO B 1 332 ? 1.727 -23.281 -23.688 1 96.19 332 PRO B C 1
ATOM 5482 O O . PRO B 1 332 ? 2.783 -23.875 -23.906 1 96.19 332 PRO B O 1
ATOM 5485 N N . PHE B 1 333 ? 1.271 -23.141 -22.5 1 97.38 333 PHE B N 1
ATOM 5486 C CA . PHE B 1 333 ? 1.953 -23.625 -21.312 1 97.38 333 PHE B CA 1
ATOM 5487 C C . PHE B 1 333 ? 2.092 -25.141 -21.344 1 97.38 333 PHE B C 1
ATOM 5489 O O . PHE B 1 333 ? 1.146 -25.859 -21.688 1 97.38 333 PHE B O 1
ATOM 5496 N N . PRO B 1 334 ? 3.277 -25.688 -21.047 1 97.19 334 PRO B N 1
ATOM 5497 C CA . PRO B 1 334 ? 3.469 -27.125 -21.156 1 97.19 334 PRO B CA 1
ATOM 5498 C C . PRO B 1 334 ? 2.674 -27.922 -20.125 1 97.19 334 PRO B C 1
ATOM 5500 O O . PRO B 1 334 ? 2.326 -27.375 -19.062 1 97.19 334 PRO B O 1
ATOM 5503 N N . PRO B 1 335 ? 2.379 -29.156 -20.422 1 96.25 335 PRO B N 1
ATOM 5504 C CA . PRO B 1 335 ? 1.635 -30 -19.469 1 96.25 335 PRO B CA 1
ATOM 5505 C C . PRO B 1 335 ? 2.447 -30.344 -18.234 1 96.25 335 PRO B C 1
ATOM 5507 O O . PRO B 1 335 ? 3.68 -30.359 -18.281 1 96.25 335 PRO B O 1
ATOM 5510 N N . PHE B 1 336 ? 1.758 -30.562 -17.172 1 98.31 336 PHE B N 1
ATOM 5511 C CA . PHE B 1 336 ? 2.359 -31.109 -15.969 1 98.31 336 PHE B CA 1
ATOM 5512 C C . PHE B 1 336 ? 2.424 -32.625 -16.031 1 98.31 336 PHE B C 1
ATOM 5514 O O . PHE B 1 336 ? 1.516 -33.281 -16.547 1 98.31 336 PHE B O 1
ATOM 5521 N N . ARG B 1 337 ? 3.529 -33.188 -15.516 1 98.06 337 ARG B N 1
ATOM 5522 C CA . ARG B 1 337 ? 3.68 -34.625 -15.469 1 98.06 337 ARG B CA 1
ATOM 5523 C C . ARG B 1 337 ? 3.805 -35.125 -14.031 1 98.06 337 ARG B C 1
ATOM 5525 O O . ARG B 1 337 ? 4.852 -34.969 -13.398 1 98.06 337 ARG B O 1
ATOM 5532 N N . GLU B 1 338 ? 2.752 -35.75 -13.547 1 96.88 338 GLU B N 1
ATOM 5533 C CA . GLU B 1 338 ? 2.711 -36.344 -12.203 1 96.88 338 GLU B CA 1
ATOM 5534 C C . GLU B 1 338 ? 3.09 -35.281 -11.156 1 96.88 338 GLU B C 1
ATOM 5536 O O . GLU B 1 338 ? 3.936 -35.562 -10.297 1 96.88 338 GLU B O 1
ATOM 5541 N N . GLY B 1 339 ? 2.633 -34.125 -11.352 1 98.38 339 GLY B N 1
ATOM 5542 C CA . GLY B 1 339 ? 2.795 -33.094 -10.352 1 98.38 339 GLY B CA 1
ATOM 5543 C C . GLY B 1 339 ? 3.977 -32.156 -10.625 1 98.38 339 GLY B C 1
ATOM 5544 O O . GLY B 1 339 ? 4.246 -31.25 -9.852 1 98.38 339 GLY B O 1
ATOM 5545 N N . TRP B 1 340 ? 4.699 -32.344 -11.766 1 98.75 340 TRP B N 1
ATOM 5546 C CA . TRP B 1 340 ? 5.949 -31.641 -11.977 1 98.75 340 TRP B CA 1
ATOM 5547 C C . TRP B 1 340 ? 5.922 -30.875 -13.289 1 98.75 340 TRP B C 1
ATOM 5549 O O . TRP B 1 340 ? 5.363 -31.344 -14.281 1 98.75 340 TRP B O 1
ATOM 5559 N N . LEU B 1 341 ? 6.477 -29.656 -13.273 1 98.88 341 LEU B N 1
ATOM 5560 C CA . LEU B 1 341 ? 6.805 -28.875 -14.469 1 98.88 341 LEU B CA 1
ATOM 5561 C C . LEU B 1 341 ? 8.289 -29 -14.812 1 98.88 341 LEU B C 1
ATOM 5563 O O . LEU B 1 341 ? 9.148 -28.828 -13.945 1 98.88 341 LEU B O 1
ATOM 5567 N N . TYR B 1 342 ? 8.609 -29.328 -16.016 1 98.81 342 TYR B N 1
ATOM 5568 C CA . TYR B 1 342 ? 9.992 -29.562 -16.438 1 98.81 342 TYR B CA 1
ATOM 5569 C C . TYR B 1 342 ? 10.523 -28.375 -17.219 1 98.81 342 TYR B C 1
ATOM 5571 O O . TYR B 1 342 ? 9.844 -27.844 -18.109 1 98.81 342 TYR B O 1
ATOM 5579 N N . TRP B 1 343 ? 11.773 -27.953 -16.938 1 98.62 343 TRP B N 1
ATOM 5580 C CA . TRP B 1 343 ? 12.414 -26.797 -17.531 1 98.62 343 TRP B CA 1
ATOM 5581 C C . TRP B 1 343 ? 12.445 -26.922 -19.062 1 98.62 343 TRP B C 1
ATOM 5583 O O . TRP B 1 343 ? 12.102 -25.969 -19.766 1 98.62 343 TRP B O 1
ATOM 5593 N N . GLU B 1 344 ? 12.82 -28.109 -19.578 1 97.88 344 GLU B N 1
ATOM 5594 C CA . GLU B 1 344 ? 13.008 -28.312 -21 1 97.88 344 GLU B CA 1
ATOM 5595 C C . GLU B 1 344 ? 11.695 -28.109 -21.766 1 97.88 344 GLU B C 1
ATOM 5597 O O . GLU B 1 344 ? 11.703 -27.641 -22.906 1 97.88 344 GLU B O 1
ATOM 5602 N N . ASP B 1 345 ? 10.617 -28.469 -21.109 1 98.06 345 ASP B N 1
ATOM 5603 C CA . ASP B 1 345 ? 9.312 -28.25 -21.734 1 98.06 345 ASP B CA 1
ATOM 5604 C C . ASP B 1 345 ? 8.922 -26.766 -21.688 1 98.06 345 ASP B C 1
ATOM 5606 O O . ASP B 1 345 ? 8.383 -26.234 -22.656 1 98.06 345 ASP B O 1
ATOM 5610 N N . LEU B 1 346 ? 9.242 -26.109 -20.594 1 98.38 346 LEU B N 1
ATOM 5611 C CA . LEU B 1 346 ? 8.844 -24.734 -20.359 1 98.38 346 LEU B CA 1
ATOM 5612 C C . LEU B 1 346 ? 9.5 -23.797 -21.359 1 98.38 346 LEU B C 1
ATOM 5614 O O . LEU B 1 346 ? 8.836 -22.906 -21.922 1 98.38 346 LEU B O 1
ATOM 5618 N N . VAL B 1 347 ? 10.781 -23.969 -21.672 1 97.44 347 VAL B N 1
ATOM 5619 C CA . VAL B 1 347 ? 11.547 -22.984 -22.438 1 97.44 347 VAL B CA 1
ATOM 5620 C C . VAL B 1 347 ? 11.312 -23.188 -23.922 1 97.44 347 VAL B C 1
ATOM 5622 O O . VAL B 1 347 ? 11.789 -22.391 -24.75 1 97.44 347 VAL B O 1
ATOM 5625 N N . GLU B 1 348 ? 10.508 -24.25 -24.297 1 96.69 348 GLU B N 1
ATOM 5626 C CA . GLU B 1 348 ? 10.148 -24.469 -25.688 1 96.69 348 GLU B CA 1
ATOM 5627 C C . GLU B 1 348 ? 8.938 -23.641 -26.094 1 96.69 348 GLU B C 1
ATOM 5629 O O . GLU B 1 348 ? 8.719 -23.375 -27.281 1 96.69 348 GLU B O 1
ATOM 5634 N N . ALA B 1 349 ? 8.164 -23.25 -25.109 1 95.38 349 ALA B N 1
ATOM 5635 C CA . ALA B 1 349 ? 6.934 -22.516 -25.375 1 95.38 349 ALA B CA 1
ATOM 5636 C C . ALA B 1 349 ? 7.234 -21.078 -25.812 1 95.38 349 ALA B C 1
ATOM 5638 O O . ALA B 1 349 ? 8.258 -20.516 -25.438 1 95.38 349 ALA B O 1
ATOM 5639 N N . ARG B 1 350 ? 6.316 -20.547 -26.672 1 95.81 350 ARG B N 1
ATOM 5640 C CA . ARG B 1 350 ? 6.492 -19.203 -27.188 1 95.81 350 ARG B CA 1
ATOM 5641 C C . ARG B 1 350 ? 5.184 -18.422 -27.141 1 95.81 350 ARG B C 1
ATOM 5643 O O . ARG B 1 350 ? 4.105 -19 -27.281 1 95.81 350 ARG B O 1
ATOM 5650 N N . PHE B 1 351 ? 5.375 -17.172 -26.953 1 97.5 351 PHE B N 1
ATOM 5651 C CA . PHE B 1 351 ? 4.254 -16.234 -27.062 1 97.5 351 PHE B CA 1
ATOM 5652 C C . PHE B 1 351 ? 3.617 -16.312 -28.438 1 97.5 351 PHE B C 1
ATOM 5654 O O . PHE B 1 351 ? 4.316 -16.266 -29.453 1 97.5 351 PHE B O 1
ATOM 5661 N N . ASP B 1 352 ? 2.277 -16.469 -28.516 1 97.62 352 ASP B N 1
ATOM 5662 C CA . ASP B 1 352 ? 1.525 -16.547 -29.766 1 97.62 352 ASP B CA 1
ATOM 5663 C C . ASP B 1 352 ? 0.86 -15.211 -30.094 1 97.62 352 ASP B C 1
ATOM 5665 O O . ASP B 1 352 ? -0.243 -14.93 -29.609 1 97.62 352 ASP B O 1
ATOM 5669 N N . GLU B 1 353 ? 1.462 -14.516 -31 1 97.19 353 GLU B N 1
ATOM 5670 C CA . GLU B 1 353 ? 1 -13.18 -31.344 1 97.19 353 GLU B CA 1
ATOM 5671 C C . GLU B 1 353 ? -0.421 -13.211 -31.906 1 97.19 353 GLU B C 1
ATOM 5673 O O . GLU B 1 353 ? -1.241 -12.352 -31.578 1 97.19 353 GLU B O 1
ATOM 5678 N N . GLU B 1 354 ? -0.694 -14.094 -32.75 1 96.81 354 GLU B N 1
ATOM 5679 C CA . GLU B 1 354 ? -2.008 -14.195 -33.375 1 96.81 354 GLU B CA 1
ATOM 5680 C C . GLU B 1 354 ? -3.088 -14.523 -32.344 1 96.81 354 GLU B C 1
ATOM 5682 O O . GLU B 1 354 ? -4.168 -13.93 -32.344 1 96.81 354 GLU B O 1
ATOM 5687 N N . ALA B 1 355 ? -2.775 -15.461 -31.531 1 97.31 355 ALA B N 1
ATOM 5688 C CA . ALA B 1 355 ? -3.729 -15.805 -30.469 1 97.31 355 ALA B CA 1
ATOM 5689 C C . ALA B 1 355 ? -3.984 -14.617 -29.562 1 97.31 355 ALA B C 1
ATOM 5691 O O . ALA B 1 355 ? -5.121 -14.367 -29.156 1 97.31 355 ALA B O 1
ATOM 5692 N N . PHE B 1 356 ? -2.932 -13.883 -29.234 1 98 356 PHE B N 1
ATOM 5693 C CA . PHE B 1 356 ? -3.084 -12.734 -28.359 1 98 356 PHE B CA 1
ATOM 5694 C C . PHE B 1 356 ? -4.035 -11.703 -28.969 1 98 356 PHE B C 1
ATOM 5696 O O . PHE B 1 356 ? -4.852 -11.117 -28.266 1 98 356 PHE B O 1
ATOM 5703 N N . ALA B 1 357 ? -3.912 -11.461 -30.234 1 97.12 357 ALA B N 1
ATOM 5704 C CA . ALA B 1 357 ? -4.73 -10.469 -30.922 1 97.12 357 ALA B CA 1
ATOM 5705 C C . ALA B 1 357 ? -6.219 -10.766 -30.75 1 97.12 357 ALA B C 1
ATOM 5707 O O . ALA B 1 357 ? -7.039 -9.844 -30.703 1 97.12 357 ALA B O 1
ATOM 5708 N N . ARG B 1 358 ? -6.57 -12 -30.5 1 95.56 358 ARG B N 1
ATOM 5709 C CA . ARG B 1 358 ? -7.965 -12.406 -30.344 1 95.56 358 ARG B CA 1
ATOM 5710 C C . ARG B 1 358 ? -8.484 -12.031 -28.969 1 95.56 358 ARG B C 1
ATOM 5712 O O . ARG B 1 358 ? -9.695 -11.883 -28.766 1 95.56 358 ARG B O 1
ATOM 5719 N N . TYR B 1 359 ? -7.594 -11.945 -28 1 96.75 359 TYR B N 1
ATOM 5720 C CA . TYR B 1 359 ? -8.008 -11.656 -26.625 1 96.75 359 TYR B CA 1
ATOM 5721 C C . TYR B 1 359 ? -7.824 -10.18 -26.297 1 96.75 359 TYR B C 1
ATOM 5723 O O . TYR B 1 359 ? -8.359 -9.688 -25.312 1 96.75 359 TYR B O 1
ATOM 5731 N N . ALA B 1 360 ? -7.012 -9.469 -27.125 1 97.5 360 ALA B N 1
ATOM 5732 C CA . ALA B 1 360 ? -6.738 -8.055 -26.906 1 97.5 360 ALA B CA 1
ATOM 5733 C C . ALA B 1 360 ? -8.016 -7.223 -27.047 1 97.5 360 ALA B C 1
ATOM 5735 O O . ALA B 1 360 ? -8.836 -7.473 -27.922 1 97.5 360 ALA B O 1
ATOM 5736 N N . LEU B 1 361 ? -8.094 -6.355 -26.094 1 94.69 361 LEU B N 1
ATOM 5737 C CA . LEU B 1 361 ? -9.258 -5.48 -26.156 1 94.69 361 LEU B CA 1
ATOM 5738 C C . LEU B 1 361 ? -8.938 -4.195 -26.906 1 94.69 361 LEU B C 1
ATOM 5740 O O . LEU B 1 361 ? -7.828 -3.666 -26.797 1 94.69 361 LEU B O 1
ATOM 5744 N N . LYS B 1 362 ? -9.773 -3.904 -27.828 1 76.5 362 LYS B N 1
ATOM 5745 C CA . LYS B 1 362 ? -9.594 -2.684 -28.609 1 76.5 362 LYS B CA 1
ATOM 5746 C C . LYS B 1 362 ? -9.82 -1.443 -27.75 1 76.5 362 LYS B C 1
ATOM 5748 O O . LYS B 1 362 ? -10.688 -1.445 -26.875 1 76.5 362 LYS B O 1
ATOM 5753 N N . GLU B 1 363 ? -8.867 -0.589 -27.672 1 61.5 363 GLU B N 1
ATOM 5754 C CA . GLU B 1 363 ? -9.055 0.688 -26.984 1 61.5 363 GLU B CA 1
ATOM 5755 C C . GLU B 1 363 ? -10.391 1.322 -27.359 1 61.5 363 GLU B C 1
ATOM 5757 O O . GLU B 1 363 ? -10.742 1.406 -28.531 1 61.5 363 GLU B O 1
ATOM 5762 N N . ALA B 1 364 ? -11.258 1.452 -26.562 1 42.69 364 ALA B N 1
ATOM 5763 C CA . ALA B 1 364 ? -12.438 2.256 -26.875 1 42.69 364 ALA B CA 1
ATOM 5764 C C . ALA B 1 364 ? -12.047 3.686 -27.234 1 42.69 364 ALA B C 1
ATOM 5766 O O . ALA B 1 364 ? -11.047 4.211 -26.734 1 42.69 364 ALA B O 1
#

Nearest PDB structures (foldseek):
  3dg3-assembly1_A  TM=8.881E-01  e=6.106E-29  Mycolicibacterium smegmatis MC2 155
  3s5s-assembly1_B  TM=8.864E-01  e=1.039E-27  Sorangium cellulosum So ce56
  3u9i-assembly1_B  TM=8.750E-01  e=1.481E-26  Roseiflexus sp. RS-1
  2pgw-assembly1_A  TM=8.823E-01  e=9.240E-26  Sinorhizobium meliloti 1021
  3u9i-assembly1_A  TM=8.929E-01  e=6.880E-25  Roseiflexus sp. RS-1